Protein AF-A0A0F9KGE0-F1 (afdb_monomer_lite)

Radius of gyration: 37.55 Å; chains: 1; bounding box: 106×62×98 Å

Secondary structure (DSSP, 8-state):
--HHHHHHHHHHHHHHHHHHHHHHTT---TTGGGS-TTSEEEEEE--GGGTS-------HHHHHHHHHTT-EEEETTTTEEEETTEEEEHHHHHHHHHHHHHHHHHHHHHTTS-S-HHHHHHHHHHHHHHHHHHHHT-HHHHHHHHHTS-EEEEEE--HHHHHTSSTTSSS--S--TTT-TTHHHHHHHHHHT-EEEEEEETT-TT-SS-SEEEEEEEEE-SS--EEEEEEEEEEESPPTTHHHHHHHHHHHHH-SPPSEEEEEPS-S--SS--SEEEE--SSHHHHHHHHTT-STTSEEEEEEEEEHHHHHHHHHS--------S-------------EEESSHHHHHHHHHHHHHHHHHHHHHHHHHHHHHHTT---TTSHHHHHHHHHHHHTT-HHHHHEEEEEEEEE-HHHHHHHHHHHHHHSPTTSS-HHHHHHHHHHHHSTT---HHHHHHHHHH-GGG--HHHHHTS-HHHHHHHHHHS-TT-HHHHHHHHHHHHHHHHHHH-GGGGS-HHHHHHHHH---SS-HHHHHHHHHHHHHHHHIIIIIHHHHHH-SSPPHHHHHHHHHHHHHHHHHH-TTS-HHHHHHHHHHHHHHHHHHHH--TTSS--

pLDDT: mean 85.94, std 14.32, range [40.16, 98.69]

Foldseek 3Di:
DDVVLVVQLVVLCVVCVVLLVVLLVLEPPLPQVVDDPQQKDKAFDAFVVVVPDPPVDDDVLLQVVQVVVQWADPDLQVQWIDRVPDIDGSLVVLVVVLVVQLVVLVVCVVVVNDDDSVVSNVVSVVSSVVSNCCSVVPPSNVVSVVNVQGKMKMKGQRSSCLLCVARSAPWDDLCYRPDRVFVVLSSQCSNHRKMKIFIGGPVPPVPNYTQKIWTWWWWADLVRNIAIHTAPDMTHRDGHCNNVVVRVSSCVSSDDDDFAKIAIGTGCDGPHDHRIDGRDDPALVVLVCLLVCVDPHQKAKKKKKFFCVVVVCVVVPPPPPPPPPDDPDPDPDPPPGPIDIGRDPVVNVVVLVVVLVVCVVVCVVCVVVVVVVVVPDPPVVCCVVVVVVVVCVVVVVVSVRRIDMDIDMDGCSLVSSVVSLVVVLVDDPPSDDVVVLVVSLCCLLDPNNVDPVSLLSNLLHCVVPADPVSLVSDDPVSSLVSLLNDDPPPPVSVVSLVVLVVVLVVCLVPVVVLCDPVVVVVVVVDDPPDDPPVVVVVNLVSSLVSCCRSHLVSQLRSPVPGDPVSVVSQLCRLVVCCVPPPVPPDVVVSVVSNVVSVVVNCCSHPDDPVNDDD

Sequence (614 aa):
MNWYRIIKLASDYENYKHLVQQKSLKNPYPFSSWFDEDGRTYLPFTPASAQQEQSTQVDTSVERELAENGYQITDYRGGYCQSGNRTLRIGKVLQQLRKNKIQEAQRKFQAGELYNLERELESIRNYYNTLTNTFTNSPIRAQSQKQQQEFLVLISQNPHDVASMSTGRDWTSCMELGEGSHHEDIFCEIERGGLVAYLINKNDINVEQPLARIHIRRFDDREGKSFAVPEKSIYGNATKGFPETVKQWLDERQGDVKSGIYERQGGKYSDTFSDTMLVAPQKPENIIDWWRGKARDAEYSTWIVVDNLYEEYSREGGGIRFDYGGDQYDAPERIQDGTKIFKNKEKAEKYFQEKRMEDWKYGETNREELDSIMEYEQDPADDEIQGIWSKRHQSGQWDELRYYLQEKKHDNRPAMKREAVSMMLQAEKGTYPIEIINEVKNYILGPNGQNRGLNRMFFDKYPELLTDEDVSKLKDSDNIDFIKKLPDEDPRKASFIASWKKSIEEILANVDILNNTEMQQWLGQINISSDIAGLYDRYKMHLELAVHDYLLTPLQELFKPIPEIILQQLVNLPSKLIEKYFSSIPDSYKEKFTQKVNTNIVHTFYMTGSDTPT

Organism: NCBI:txid412755

Structure (mmCIF, N/CA/C/O backbone):
data_AF-A0A0F9KGE0-F1
#
_entry.id   AF-A0A0F9KGE0-F1
#
loop_
_atom_site.group_PDB
_atom_site.id
_atom_site.type_symbol
_atom_site.label_atom_id
_atom_site.label_alt_id
_atom_site.label_comp_id
_atom_site.label_asym_id
_atom_site.label_entity_id
_atom_site.label_seq_id
_atom_site.pdbx_PDB_ins_code
_atom_site.Cartn_x
_atom_site.Cartn_y
_atom_site.Cartn_z
_atom_site.occupancy
_atom_site.B_iso_or_equiv
_atom_site.auth_seq_id
_atom_site.auth_comp_id
_atom_site.auth_asym_id
_atom_site.auth_atom_id
_atom_site.pdbx_PDB_model_num
ATOM 1 N N . MET A 1 1 ? -28.665 10.578 -14.523 1.00 56.66 1 MET A N 1
ATOM 2 C CA . MET A 1 1 ? -27.781 10.445 -15.698 1.00 56.66 1 MET A CA 1
ATOM 3 C C . MET A 1 1 ? -27.364 11.845 -16.124 1.00 56.66 1 MET A C 1
ATOM 5 O O . MET A 1 1 ? -28.240 12.663 -16.377 1.00 56.66 1 MET A O 1
ATOM 9 N N . ASN A 1 2 ? -26.067 12.160 -16.080 1.00 77.75 2 ASN A N 1
ATOM 10 C CA . ASN A 1 2 ? -25.547 13.486 -16.425 1.00 77.75 2 ASN A CA 1
ATOM 11 C C . ASN A 1 2 ? -25.180 13.511 -17.920 1.00 77.75 2 ASN A C 1
ATOM 13 O O . ASN A 1 2 ? -24.146 12.973 -18.302 1.00 77.75 2 ASN A O 1
ATOM 17 N N . TRP A 1 3 ? -26.034 14.106 -18.760 1.00 75.12 3 TRP A N 1
ATOM 18 C CA . TRP A 1 3 ? -25.858 14.157 -20.221 1.00 75.12 3 TRP A CA 1
ATOM 19 C C . TRP A 1 3 ? -24.521 14.759 -20.663 1.00 75.12 3 TRP A C 1
ATOM 21 O O . TRP A 1 3 ? -23.955 14.312 -21.657 1.00 75.12 3 TRP A O 1
ATOM 31 N N . TYR A 1 4 ? -23.980 15.710 -19.897 1.00 80.06 4 TYR A N 1
ATOM 32 C CA . TYR A 1 4 ? -22.680 16.316 -20.181 1.00 80.06 4 TYR A CA 1
ATOM 33 C C . TYR A 1 4 ? -21.552 15.275 -20.208 1.00 80.06 4 TYR A C 1
ATOM 35 O O . TYR A 1 4 ? -20.701 15.321 -21.088 1.00 80.06 4 TYR A O 1
ATOM 43 N N . ARG A 1 5 ? -21.579 14.284 -19.304 1.00 76.31 5 ARG A N 1
ATOM 44 C CA . ARG A 1 5 ? -20.554 13.227 -19.242 1.00 76.31 5 ARG A CA 1
ATOM 45 C C . ARG A 1 5 ? -20.588 12.299 -20.452 1.00 76.31 5 ARG A C 1
ATOM 47 O O . ARG A 1 5 ? -19.536 11.922 -20.948 1.00 76.31 5 ARG A O 1
ATOM 54 N N . ILE A 1 6 ? -21.783 11.972 -20.943 1.00 75.38 6 ILE A N 1
ATOM 55 C CA . ILE A 1 6 ? -21.959 11.114 -22.124 1.00 75.38 6 ILE A CA 1
ATOM 56 C C . ILE A 1 6 ? -21.467 11.841 -23.377 1.00 75.38 6 ILE A C 1
ATOM 58 O O . ILE A 1 6 ? -20.732 11.267 -24.174 1.00 75.38 6 ILE A O 1
ATOM 62 N N . ILE A 1 7 ? -21.834 13.118 -23.524 1.00 78.44 7 ILE A N 1
ATOM 63 C CA . ILE A 1 7 ? -21.385 13.948 -24.648 1.00 78.44 7 ILE A CA 1
ATOM 64 C C . ILE A 1 7 ? -19.864 14.122 -24.604 1.00 78.44 7 ILE A C 1
ATOM 66 O O . ILE A 1 7 ? -19.219 13.973 -25.637 1.00 78.44 7 ILE A O 1
ATOM 70 N N . LYS A 1 8 ? -19.290 14.370 -23.419 1.00 78.31 8 LYS A N 1
ATOM 71 C CA . LYS A 1 8 ? -17.838 14.466 -23.228 1.00 78.31 8 LYS A CA 1
ATOM 72 C C . LYS A 1 8 ? -17.136 13.160 -23.610 1.00 78.31 8 LYS A C 1
ATOM 74 O O . LYS A 1 8 ? -16.231 13.190 -24.431 1.00 78.31 8 LYS A O 1
ATOM 79 N N . LEU A 1 9 ? -17.607 12.013 -23.110 1.00 77.88 9 LEU A N 1
ATOM 80 C CA . LEU A 1 9 ? -17.054 10.700 -23.463 1.00 77.88 9 LEU A CA 1
ATOM 81 C C . LEU A 1 9 ? -17.064 10.460 -24.979 1.00 77.88 9 LEU A C 1
ATOM 83 O O . LEU A 1 9 ? -16.047 10.049 -25.531 1.00 77.88 9 LEU A O 1
ATOM 87 N N . ALA A 1 10 ? -18.187 10.735 -25.646 1.00 80.12 10 ALA A N 1
ATOM 88 C CA . ALA A 1 10 ? -18.305 10.560 -27.090 1.00 80.12 10 ALA A CA 1
ATOM 89 C C . ALA A 1 10 ? -17.394 11.525 -27.869 1.00 80.12 10 ALA A C 1
ATOM 91 O O . ALA A 1 10 ? -16.702 11.102 -28.789 1.00 80.12 10 ALA A O 1
ATOM 92 N N . SER A 1 11 ? -17.371 12.804 -27.487 1.00 87.56 11 SER A N 1
ATOM 93 C CA . SER A 1 11 ? -16.560 13.837 -28.141 1.00 87.56 11 SER A CA 1
ATOM 94 C C . SER A 1 11 ? -15.066 13.559 -27.996 1.00 87.56 11 SER A C 1
ATOM 96 O O . SER A 1 11 ? -14.340 13.525 -28.988 1.00 87.56 11 SER A O 1
ATOM 98 N N . ASP A 1 12 ? -14.607 13.327 -26.767 1.00 87.88 12 ASP A N 1
ATOM 99 C CA . ASP A 1 12 ? -13.188 13.130 -26.490 1.00 87.88 12 ASP A CA 1
ATOM 100 C C . ASP A 1 12 ? -12.707 11.828 -27.122 1.00 87.88 12 ASP A C 1
ATOM 102 O O . ASP A 1 12 ? -11.676 11.815 -27.789 1.00 87.88 12 ASP A O 1
ATOM 106 N N . TYR A 1 13 ? -13.471 10.737 -27.005 1.00 90.69 13 TYR A N 1
ATOM 107 C CA . TYR A 1 13 ? -13.069 9.483 -27.631 1.00 90.69 13 TYR A CA 1
ATOM 108 C C . TYR A 1 13 ? -12.993 9.589 -29.159 1.00 90.69 13 TYR A C 1
ATOM 110 O O . TYR A 1 13 ? -12.005 9.137 -29.736 1.00 90.69 13 TYR A O 1
ATOM 118 N N . GLU A 1 14 ? -13.976 10.200 -29.829 1.00 92.12 14 GLU A N 1
ATOM 119 C CA . GLU A 1 14 ? -13.945 10.330 -31.293 1.00 92.12 14 GLU A CA 1
ATOM 120 C C . GLU A 1 14 ? -12.731 11.142 -31.778 1.00 92.12 14 GLU A C 1
ATOM 122 O O . GLU A 1 14 ? -12.129 10.775 -32.789 1.00 92.12 14 GLU A O 1
ATOM 127 N N . ASN A 1 15 ? -12.274 12.141 -31.012 1.00 94.62 15 ASN A N 1
ATOM 128 C CA . ASN A 1 15 ? -11.044 12.883 -31.317 1.00 94.62 15 ASN A CA 1
ATOM 129 C C . ASN A 1 15 ? -9.775 12.008 -31.257 1.00 94.62 15 ASN A C 1
ATOM 131 O O . ASN A 1 15 ? -8.819 12.257 -31.991 1.00 94.62 15 ASN A O 1
ATOM 135 N N . TYR A 1 16 ? -9.758 10.965 -30.418 1.00 95.19 16 TYR A N 1
ATOM 136 C CA . TYR A 1 16 ? -8.593 10.087 -30.222 1.00 95.19 16 TYR A CA 1
ATOM 137 C C . TYR A 1 16 ? -8.739 8.689 -30.833 1.00 95.19 16 TYR A C 1
ATOM 139 O O . TYR A 1 16 ? -7.790 7.903 -30.806 1.00 95.19 16 TYR A O 1
ATOM 147 N N . LYS A 1 17 ? -9.889 8.354 -31.417 1.00 95.75 17 LYS A N 1
ATOM 148 C CA . LYS A 1 17 ? -10.220 7.010 -31.913 1.00 95.75 17 LYS A CA 1
ATOM 149 C C . LYS A 1 17 ? -9.201 6.450 -32.901 1.00 95.75 17 LYS A C 1
ATOM 151 O O . LYS A 1 17 ? -8.791 5.298 -32.770 1.00 95.75 17 LYS A O 1
ATOM 156 N N . HIS A 1 18 ? -8.746 7.270 -33.851 1.00 96.19 18 HIS A N 1
ATOM 157 C CA . HIS A 1 18 ? -7.710 6.863 -34.803 1.00 96.19 18 HIS A CA 1
ATOM 158 C C . HIS A 1 18 ? -6.393 6.522 -34.092 1.00 96.19 18 HIS A C 1
ATOM 160 O O . HIS A 1 18 ? -5.756 5.522 -34.415 1.00 96.19 18 HIS A O 1
ATOM 166 N N . LEU A 1 19 ? -6.002 7.309 -33.084 1.00 95.75 19 LEU A N 1
ATOM 167 C CA . LEU A 1 19 ? -4.792 7.054 -32.306 1.00 95.75 19 LEU A CA 1
ATOM 168 C C . LEU A 1 19 ? -4.931 5.786 -31.453 1.00 95.75 19 LEU A C 1
ATOM 170 O O . LEU A 1 19 ? -4.012 4.972 -31.426 1.00 95.75 19 LEU A O 1
ATOM 174 N N . VAL A 1 20 ? -6.089 5.568 -30.820 1.00 96.75 20 VAL A N 1
ATOM 175 C CA . VAL A 1 20 ? -6.400 4.327 -30.087 1.00 96.75 20 VAL A CA 1
ATOM 176 C C . VAL A 1 20 ? -6.263 3.110 -31.004 1.00 96.75 20 VAL A C 1
ATOM 178 O O . VAL A 1 20 ? -5.596 2.146 -30.635 1.00 96.75 20 VAL A O 1
ATOM 181 N N . GLN A 1 21 ? -6.823 3.172 -32.216 1.00 97.06 21 GLN A N 1
ATOM 182 C CA . GLN A 1 21 ? -6.710 2.103 -33.211 1.00 97.06 21 GLN A CA 1
ATOM 183 C C . GLN A 1 21 ? -5.265 1.910 -33.695 1.00 97.06 21 GLN A C 1
ATOM 185 O O . GLN A 1 21 ? -4.779 0.787 -33.786 1.00 97.06 21 GLN A O 1
ATOM 190 N N . GLN A 1 22 ? -4.539 2.993 -33.977 1.00 96.69 22 GLN A N 1
ATOM 191 C CA . GLN A 1 22 ? -3.139 2.918 -34.399 1.00 96.69 22 GLN A CA 1
ATOM 192 C C . GLN A 1 22 ? -2.259 2.264 -33.324 1.00 96.69 22 GLN A C 1
ATOM 194 O O . GLN A 1 22 ? -1.365 1.475 -33.635 1.00 96.69 22 GLN A O 1
ATOM 199 N N . LYS A 1 23 ? -2.498 2.600 -32.055 1.00 97.06 23 LYS A N 1
ATOM 200 C CA . LYS A 1 23 ? -1.754 2.073 -30.909 1.00 97.06 23 LYS A CA 1
ATOM 201 C C . LYS A 1 23 ? -2.118 0.622 -30.625 1.00 97.06 23 LYS A C 1
ATOM 203 O O . LYS A 1 23 ? -1.222 -0.174 -30.365 1.00 97.06 23 LYS A O 1
ATOM 208 N N . SER A 1 24 ? -3.390 0.250 -30.752 1.00 96.75 24 SER A N 1
ATOM 209 C CA . SER A 1 24 ? -3.831 -1.128 -30.530 1.00 96.75 24 SER A CA 1
ATOM 210 C C . SER A 1 24 ? -3.248 -2.113 -31.545 1.00 96.75 24 SER A C 1
ATOM 212 O O . SER A 1 24 ? -2.906 -3.229 -31.173 1.00 96.75 24 SER A O 1
ATOM 214 N N . LEU A 1 25 ? -3.019 -1.692 -32.794 1.00 96.62 25 LEU A N 1
ATOM 215 C CA . LEU A 1 25 ? -2.356 -2.522 -33.813 1.00 96.62 25 LEU A CA 1
ATOM 216 C C . LEU A 1 25 ? -0.914 -2.918 -33.450 1.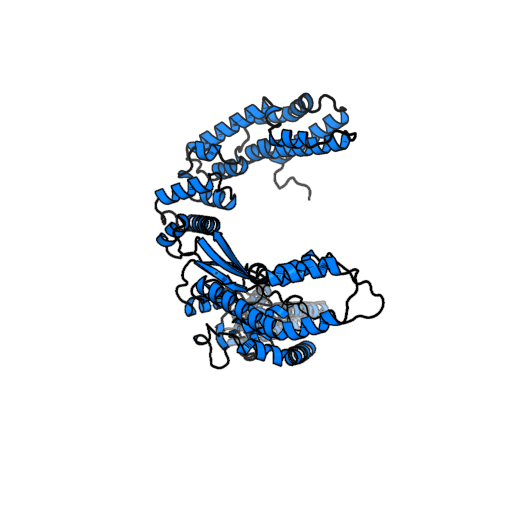00 96.62 25 LEU A C 1
ATOM 218 O O . LEU A 1 25 ? -0.382 -3.873 -34.009 1.00 96.62 25 LEU A O 1
ATOM 222 N N . LYS A 1 26 ? -0.273 -2.189 -32.530 1.00 95.69 26 LYS A N 1
ATOM 223 C CA . LYS A 1 26 ? 1.077 -2.489 -32.031 1.00 95.69 26 LYS A CA 1
ATOM 224 C C . LYS A 1 26 ? 1.072 -3.352 -30.769 1.00 95.69 26 LYS A C 1
ATOM 226 O O . LYS A 1 26 ? 2.135 -3.796 -30.336 1.00 95.69 26 LYS A O 1
ATOM 231 N N . ASN A 1 27 ? -0.099 -3.576 -30.177 1.00 94.94 27 ASN A N 1
ATOM 232 C CA . ASN A 1 27 ? -0.233 -4.333 -28.946 1.00 94.94 27 ASN A CA 1
ATOM 233 C C . ASN A 1 27 ? 0.059 -5.821 -29.202 1.00 94.94 27 ASN A C 1
ATOM 235 O O . ASN A 1 27 ? -0.548 -6.422 -30.086 1.00 94.94 27 ASN A O 1
ATOM 239 N N . PRO A 1 28 ? 0.978 -6.445 -28.444 1.00 91.88 28 PRO A N 1
ATOM 240 C CA . PRO A 1 28 ? 1.304 -7.859 -28.622 1.00 91.88 28 PRO A CA 1
ATOM 241 C C . PRO A 1 28 ? 0.261 -8.815 -28.014 1.00 91.88 28 PRO A C 1
ATOM 243 O O . PRO A 1 28 ? 0.410 -10.024 -28.161 1.00 91.88 28 PRO A O 1
ATOM 246 N N . TYR A 1 29 ? -0.756 -8.298 -27.312 1.00 94.12 29 TYR A N 1
ATOM 247 C CA . TYR A 1 29 ? -1.866 -9.039 -26.701 1.00 94.12 29 TYR A CA 1
ATOM 248 C C . TYR A 1 29 ? -1.454 -10.346 -25.991 1.00 94.12 29 TYR A C 1
ATOM 250 O O . TYR A 1 29 ? -2.013 -11.414 -26.276 1.00 94.12 29 TYR A O 1
ATOM 258 N N . PRO A 1 30 ? -0.508 -10.290 -25.027 1.00 96.25 30 PRO A N 1
ATOM 259 C CA . PRO A 1 30 ? 0.018 -11.488 -24.367 1.00 96.25 30 PRO A CA 1
ATOM 260 C C . PRO A 1 30 ? -1.044 -12.217 -23.531 1.00 96.25 30 PRO A C 1
ATOM 262 O O . PRO A 1 30 ? -0.883 -13.390 -23.206 1.00 96.25 30 PRO A O 1
ATOM 265 N N . PHE A 1 31 ? -2.138 -11.526 -23.204 1.00 97.44 31 PHE A N 1
ATOM 266 C CA . PHE A 1 31 ? -3.247 -12.025 -22.400 1.00 97.44 31 PHE A CA 1
ATOM 267 C C . PHE A 1 31 ? -4.486 -12.368 -23.231 1.00 97.44 31 PHE A C 1
ATOM 269 O O . PHE A 1 31 ? -5.528 -12.665 -22.661 1.00 97.44 31 PHE A O 1
ATOM 276 N N . SER A 1 32 ? -4.395 -12.362 -24.567 1.00 97.12 32 SER A N 1
ATOM 277 C CA . SER A 1 32 ? -5.555 -12.560 -25.452 1.00 97.12 32 SER A CA 1
ATOM 278 C C . SER A 1 32 ? -6.362 -13.820 -25.157 1.00 97.12 32 SER A C 1
ATOM 280 O O . SER A 1 32 ? -7.584 -13.778 -25.194 1.00 97.12 32 SER A O 1
ATOM 282 N N . SER A 1 33 ? -5.691 -14.907 -24.776 1.00 97.56 33 SER A N 1
ATOM 283 C CA . SER A 1 33 ? -6.339 -16.170 -24.393 1.00 97.56 33 SER A CA 1
ATOM 284 C C . SER A 1 33 ? -7.219 -16.106 -23.132 1.00 97.56 33 SER A C 1
ATOM 286 O O . SER A 1 33 ? -7.907 -17.079 -22.829 1.00 97.56 33 SER A O 1
ATOM 288 N N . TRP A 1 34 ? -7.188 -15.008 -22.368 1.00 97.94 34 TRP A N 1
ATOM 289 C CA . TRP A 1 34 ? -7.990 -14.831 -21.150 1.00 97.94 34 TRP A CA 1
ATOM 290 C C . TRP A 1 34 ? -9.368 -14.217 -21.411 1.00 97.94 34 TRP A C 1
ATOM 292 O O . TRP A 1 34 ? -10.193 -14.192 -20.495 1.00 97.94 34 TRP A O 1
ATOM 302 N N . PHE A 1 35 ? -9.599 -13.707 -22.620 1.00 97.94 35 PHE A N 1
ATOM 303 C CA . PHE A 1 35 ? -10.757 -12.889 -22.961 1.00 97.94 35 PHE A CA 1
ATOM 304 C C . PHE A 1 35 ? -11.548 -13.485 -24.124 1.00 97.94 35 PHE A C 1
ATOM 306 O O . PHE A 1 35 ? -11.031 -14.294 -24.896 1.00 97.94 35 PHE A O 1
ATOM 313 N N . ASP A 1 36 ? -12.795 -13.040 -24.249 1.00 97.50 36 ASP A N 1
ATOM 314 C CA . ASP A 1 36 ? -13.642 -13.334 -25.398 1.00 97.50 36 ASP A CA 1
ATOM 315 C C . ASP A 1 36 ? -13.176 -12.540 -26.640 1.00 97.50 36 ASP A C 1
ATOM 317 O O . ASP A 1 36 ? -12.220 -11.758 -26.589 1.00 97.50 36 ASP A O 1
ATOM 321 N N . GLU A 1 37 ? -13.843 -12.735 -27.784 1.00 96.88 37 GLU A N 1
ATOM 322 C CA . GLU A 1 37 ? -13.463 -12.119 -29.070 1.00 96.88 37 GLU A CA 1
ATOM 323 C C . GLU A 1 37 ? -13.418 -10.580 -29.031 1.00 96.88 37 GLU A C 1
ATOM 325 O O . GLU A 1 37 ? -12.649 -9.961 -29.767 1.00 96.88 37 GLU A O 1
ATOM 330 N N . ASP A 1 38 ? -14.205 -9.952 -28.156 1.00 96.81 38 ASP A N 1
ATOM 331 C CA . ASP A 1 38 ? -14.234 -8.500 -27.957 1.00 96.81 38 ASP A CA 1
ATOM 332 C C . ASP A 1 38 ? -13.175 -7.993 -26.958 1.00 96.81 38 ASP A C 1
ATOM 334 O O . ASP A 1 38 ? -13.092 -6.790 -26.689 1.00 96.81 38 ASP A O 1
ATOM 338 N N . GLY A 1 39 ? -12.349 -8.889 -26.411 1.00 97.75 39 GLY A N 1
ATOM 339 C CA . GLY A 1 39 ? -11.331 -8.570 -25.418 1.00 97.75 39 GLY A CA 1
ATOM 340 C C . GLY A 1 39 ? -11.884 -8.327 -24.013 1.00 97.75 39 GLY A C 1
ATOM 341 O O . GLY A 1 39 ? -11.193 -7.697 -23.208 1.00 97.75 39 GLY A O 1
ATOM 342 N N . ARG A 1 40 ? -13.099 -8.798 -23.708 1.00 98.50 40 ARG A N 1
ATOM 343 C CA . ARG A 1 40 ? -13.741 -8.670 -22.394 1.00 98.50 40 ARG A CA 1
ATOM 344 C C . ARG A 1 40 ? -13.949 -10.027 -21.726 1.00 98.50 40 ARG A C 1
ATOM 346 O O . ARG A 1 40 ? -13.927 -11.077 -22.357 1.00 98.50 40 ARG A O 1
ATOM 353 N N . THR A 1 41 ? -14.120 -10.001 -20.409 1.00 98.38 41 THR A N 1
ATOM 354 C CA . THR A 1 41 ? -14.604 -11.138 -19.620 1.00 98.38 41 THR A CA 1
ATOM 355 C C . THR A 1 41 ? -15.381 -10.627 -18.411 1.00 98.38 41 THR A C 1
ATOM 357 O O . THR A 1 41 ? -15.004 -9.629 -17.792 1.00 98.38 41 THR A O 1
ATOM 360 N N . TYR A 1 42 ? -16.478 -11.300 -18.073 1.00 98.06 42 TYR A N 1
ATOM 361 C CA . TYR A 1 42 ? -17.404 -10.866 -17.032 1.00 98.06 42 TYR A CA 1
ATOM 362 C C . TYR A 1 42 ? -17.446 -11.889 -15.901 1.00 98.06 42 TYR A C 1
ATOM 364 O O . TYR A 1 42 ? -17.745 -13.064 -16.115 1.00 98.06 42 TYR A O 1
ATOM 372 N N . LEU A 1 43 ? -17.190 -11.429 -14.681 1.00 97.25 43 LEU A N 1
ATOM 373 C CA . LEU A 1 43 ? -17.204 -12.249 -13.478 1.00 97.25 43 LEU A CA 1
ATOM 374 C C . LEU A 1 43 ? -18.438 -11.900 -12.642 1.00 97.25 43 LEU A C 1
ATOM 376 O O . LEU A 1 43 ? -18.667 -10.715 -12.371 1.00 97.25 43 LEU A O 1
ATOM 380 N N . PRO A 1 44 ? -19.233 -12.888 -12.198 1.00 95.50 44 PRO A N 1
ATOM 381 C CA . PRO A 1 44 ? -20.296 -12.629 -11.241 1.00 95.50 44 PRO A CA 1
ATOM 382 C C . PRO A 1 44 ? -19.685 -12.114 -9.935 1.00 95.50 44 PRO A C 1
ATOM 384 O O . PRO A 1 44 ? -18.762 -12.723 -9.397 1.00 95.50 44 PRO A O 1
ATOM 387 N N . PHE A 1 45 ? -20.201 -11.002 -9.409 1.00 93.62 45 PHE A N 1
ATOM 388 C CA . PHE A 1 45 ? -19.677 -10.400 -8.187 1.00 93.62 45 PHE A CA 1
ATOM 389 C C . PHE A 1 45 ? -20.776 -10.205 -7.150 1.00 93.62 45 PHE A C 1
ATOM 391 O O . PHE A 1 45 ? -21.779 -9.530 -7.378 1.00 93.62 45 PHE A O 1
ATOM 398 N N . THR A 1 46 ? -20.558 -10.788 -5.973 1.00 89.12 46 THR A N 1
ATOM 399 C CA . THR A 1 46 ? -21.410 -10.588 -4.801 1.00 89.12 46 THR A CA 1
ATOM 400 C C . THR A 1 46 ? -20.587 -9.883 -3.723 1.00 89.12 46 THR A C 1
ATOM 402 O O . THR A 1 46 ? -19.617 -10.463 -3.239 1.00 89.12 46 THR A O 1
ATOM 405 N N . PRO A 1 47 ? -20.946 -8.648 -3.329 1.00 85.12 47 PRO A N 1
ATOM 406 C CA . PRO A 1 47 ? -20.279 -7.915 -2.258 1.00 85.12 47 PRO A CA 1
ATOM 407 C C . PRO A 1 47 ? -20.075 -8.749 -0.992 1.00 85.12 47 PRO A C 1
ATOM 409 O O . PRO A 1 47 ? -21.019 -9.369 -0.506 1.00 85.12 47 PRO A O 1
ATOM 412 N N . ALA A 1 48 ? -18.895 -8.677 -0.369 1.00 75.88 48 ALA A N 1
ATOM 413 C CA . ALA A 1 48 ? -18.629 -9.398 0.884 1.00 75.88 48 ALA A CA 1
ATOM 414 C C . ALA A 1 48 ? -19.586 -8.988 2.031 1.00 75.88 48 ALA A C 1
ATOM 416 O O . ALA A 1 48 ? -19.859 -9.769 2.940 1.00 75.88 48 ALA A O 1
ATOM 417 N N . SER A 1 49 ? -20.159 -7.778 1.976 1.00 65.75 49 SER A N 1
ATOM 418 C CA . SER A 1 49 ? -21.194 -7.306 2.913 1.00 65.75 49 SER A CA 1
ATOM 419 C C . SER A 1 49 ? -22.558 -7.987 2.741 1.00 65.75 49 SER A C 1
ATOM 421 O O . SER A 1 49 ? -23.412 -7.870 3.618 1.00 65.75 49 SER A O 1
ATOM 423 N N . ALA A 1 50 ? -22.781 -8.694 1.631 1.00 60.19 50 ALA A N 1
ATOM 424 C CA . ALA A 1 50 ? -23.931 -9.576 1.463 1.00 60.19 50 ALA A CA 1
ATOM 425 C C . ALA A 1 50 ? -23.712 -10.950 2.127 1.00 60.19 50 ALA A C 1
ATOM 427 O O . ALA A 1 50 ? -24.687 -11.653 2.375 1.00 60.19 50 ALA A O 1
ATOM 428 N N . GLN A 1 51 ? -22.459 -11.317 2.433 1.00 56.81 51 GLN A N 1
ATOM 429 C CA . GLN A 1 51 ? -22.088 -12.617 3.006 1.00 56.81 51 GLN A CA 1
ATOM 430 C C . GLN A 1 51 ? -21.733 -12.569 4.499 1.00 56.81 51 GLN A C 1
ATOM 432 O O . GLN A 1 51 ? -21.787 -13.605 5.156 1.00 56.81 51 GLN A O 1
ATOM 437 N N . GLN A 1 52 ? -21.400 -11.401 5.063 1.00 55.44 52 GLN A N 1
ATOM 438 C CA . GLN A 1 52 ? -21.296 -11.277 6.520 1.00 55.44 52 GLN A CA 1
ATOM 439 C C . GLN A 1 52 ? -22.686 -11.431 7.139 1.00 55.44 52 GLN A C 1
ATOM 441 O O . GLN A 1 52 ? -23.630 -10.764 6.711 1.00 55.44 52 GLN A O 1
ATOM 446 N N . GLU A 1 53 ? -22.763 -12.358 8.099 1.00 52.22 53 GLU A N 1
ATOM 447 C CA . GLU A 1 53 ? -23.949 -12.834 8.806 1.00 52.22 53 GLU A CA 1
ATOM 448 C C . GLU A 1 53 ? -25.027 -11.764 8.926 1.00 52.22 53 GLU A C 1
ATOM 450 O O . GLU A 1 53 ? -24.760 -10.621 9.299 1.00 52.22 53 GLU A O 1
ATOM 455 N N . GLN A 1 54 ? -26.250 -12.176 8.596 1.00 52.03 54 GLN A N 1
ATOM 456 C CA . GLN A 1 54 ? -27.501 -11.469 8.819 1.00 52.03 54 GLN A CA 1
ATOM 457 C C . GLN A 1 54 ? -27.645 -11.101 10.304 1.00 52.03 54 GLN A C 1
ATOM 459 O O . GLN A 1 54 ? -28.475 -11.663 11.014 1.00 52.03 54 GLN A O 1
ATOM 464 N N . SER A 1 55 ? -26.848 -10.160 10.809 1.00 52.97 55 SER A N 1
ATOM 465 C CA . SER A 1 55 ? -27.148 -9.539 12.079 1.00 52.97 55 SER A CA 1
ATOM 466 C C . SER A 1 55 ? -28.501 -8.880 11.862 1.00 52.97 55 SER A C 1
ATOM 468 O O . SER A 1 55 ? -28.714 -8.102 10.924 1.00 52.97 55 SER A O 1
ATOM 470 N N . THR A 1 56 ? -29.464 -9.291 12.675 1.00 63.91 56 THR A N 1
ATOM 471 C CA . THR A 1 56 ? -30.841 -8.806 12.702 1.00 63.91 56 THR A CA 1
ATOM 472 C C . THR A 1 56 ? -30.884 -7.367 13.213 1.00 63.91 56 THR A C 1
ATOM 474 O O . THR A 1 56 ? -31.730 -7.018 14.028 1.00 63.91 56 THR A O 1
ATOM 477 N N . GLN A 1 57 ? -29.934 -6.523 12.801 1.00 75.94 57 GLN A N 1
ATOM 478 C CA . GLN A 1 57 ? -29.974 -5.107 13.086 1.00 75.94 57 GLN A CA 1
ATOM 479 C C . GLN A 1 57 ? -31.182 -4.538 12.359 1.00 75.94 57 GLN A C 1
ATOM 481 O O . GLN A 1 57 ? -31.226 -4.415 11.135 1.00 75.94 57 GLN A O 1
ATOM 486 N N . VAL A 1 58 ? -32.187 -4.254 13.168 1.00 89.56 58 VAL A N 1
ATOM 487 C CA . VAL A 1 58 ? -33.416 -3.566 12.827 1.00 89.56 58 VAL A CA 1
ATOM 488 C C . VAL A 1 58 ? -33.426 -2.270 13.621 1.00 89.56 58 VAL A C 1
ATOM 490 O O . VAL A 1 58 ? -32.882 -2.209 14.727 1.00 89.56 58 VAL A O 1
ATOM 493 N N . ASP A 1 59 ? -34.009 -1.208 13.069 1.00 92.81 59 ASP A N 1
ATOM 494 C CA . ASP A 1 59 ? -34.151 0.023 13.843 1.00 92.81 59 ASP A CA 1
ATOM 495 C C . ASP A 1 59 ? -35.055 -0.257 15.046 1.00 92.81 59 ASP A C 1
ATOM 497 O O . ASP A 1 59 ? -36.235 -0.580 14.892 1.00 92.81 59 ASP A O 1
ATOM 501 N N . THR A 1 60 ? -34.503 -0.119 16.253 1.00 94.12 60 THR A N 1
ATOM 502 C CA . THR A 1 60 ? -35.161 -0.531 17.501 1.00 94.12 60 THR A CA 1
ATOM 503 C C . THR A 1 60 ? -36.506 0.166 17.713 1.00 94.12 60 THR A C 1
ATOM 505 O O . THR A 1 60 ? -37.403 -0.398 18.330 1.00 94.12 60 THR A O 1
ATOM 508 N N . SER A 1 61 ? -36.676 1.388 17.197 1.00 95.44 61 SER A N 1
ATOM 509 C CA . SER A 1 61 ? -37.945 2.123 17.257 1.00 95.44 61 SER A CA 1
ATOM 510 C C . SER A 1 61 ? -39.025 1.500 16.369 1.00 95.44 61 SER A C 1
ATOM 512 O O . SER A 1 61 ? -40.176 1.398 16.785 1.00 95.44 61 SER A O 1
ATOM 514 N N . VAL A 1 62 ? -38.658 1.041 15.170 1.00 96.44 62 VAL A N 1
ATOM 515 C CA . VAL A 1 62 ? -39.576 0.376 14.237 1.00 96.44 62 VAL A CA 1
ATOM 516 C C . VAL A 1 62 ? -39.901 -1.032 14.729 1.00 96.44 62 VAL A C 1
ATOM 518 O O . VAL A 1 62 ? -41.060 -1.437 14.690 1.00 96.44 62 VAL A O 1
ATOM 521 N N . GLU A 1 63 ? -38.902 -1.761 15.232 1.00 96.75 63 GLU A N 1
ATOM 522 C CA . GLU A 1 63 ? -39.089 -3.085 15.832 1.00 96.75 63 GLU A CA 1
ATOM 523 C C . GLU A 1 63 ? -40.028 -3.039 17.031 1.00 96.75 63 GLU A C 1
ATOM 525 O O . GLU A 1 63 ? -41.002 -3.789 17.067 1.00 96.75 63 GLU A O 1
ATOM 530 N N . ARG A 1 64 ? -39.778 -2.124 17.971 1.00 97.00 64 ARG A N 1
ATOM 531 C CA . ARG A 1 64 ? -40.606 -1.964 19.166 1.00 97.00 64 ARG A CA 1
ATOM 532 C C . ARG A 1 64 ? -42.056 -1.652 18.813 1.00 97.00 64 ARG A C 1
ATOM 534 O O . ARG A 1 64 ? -42.946 -2.346 19.290 1.00 97.00 64 ARG A O 1
ATOM 541 N N . GLU A 1 65 ? -42.291 -0.672 17.936 1.00 97.81 65 GLU A N 1
ATOM 542 C CA . GLU A 1 65 ? -43.650 -0.297 17.526 1.00 97.81 65 GLU A CA 1
ATOM 543 C C . GLU A 1 65 ? -44.398 -1.470 16.874 1.00 97.81 65 GLU A C 1
ATOM 545 O O . GLU A 1 65 ? -45.581 -1.697 17.138 1.00 97.81 65 GLU A O 1
ATOM 550 N N . LEU A 1 66 ? -43.722 -2.231 16.009 1.00 97.50 66 LEU A N 1
ATOM 551 C CA . LEU A 1 66 ? -44.319 -3.394 15.357 1.00 97.50 66 LEU A CA 1
ATOM 552 C C . LEU A 1 66 ? -44.615 -4.511 16.368 1.00 97.50 66 LEU A C 1
ATOM 554 O O . LEU A 1 66 ? -45.722 -5.055 16.351 1.00 97.50 66 LEU A O 1
ATOM 558 N N . ALA A 1 67 ? -43.680 -4.800 17.274 1.00 97.12 67 ALA A N 1
ATOM 559 C CA . ALA A 1 67 ? -43.823 -5.834 18.295 1.00 97.12 67 ALA A CA 1
ATOM 560 C C . ALA A 1 67 ? -44.971 -5.535 19.272 1.00 97.12 67 ALA A C 1
ATOM 562 O O . ALA A 1 67 ? -45.796 -6.412 19.531 1.00 97.12 67 ALA A O 1
ATOM 563 N N . GLU A 1 68 ? -45.092 -4.289 19.743 1.00 97.44 68 GLU A N 1
ATOM 564 C CA . GLU A 1 68 ? -46.182 -3.841 20.628 1.00 97.44 68 GLU A CA 1
ATOM 565 C C . GLU A 1 68 ? -47.573 -4.013 19.998 1.00 97.44 68 GLU A C 1
ATOM 567 O O . GLU A 1 68 ? -48.568 -4.182 20.701 1.00 97.44 68 GLU A O 1
ATOM 572 N N . ASN A 1 69 ? -47.646 -4.025 18.665 1.00 97.81 69 ASN A N 1
ATOM 573 C CA . ASN A 1 69 ? -48.883 -4.223 17.915 1.00 97.81 69 ASN A CA 1
ATOM 574 C C . ASN A 1 69 ? -49.034 -5.650 17.346 1.00 97.81 69 ASN A C 1
ATOM 576 O O . ASN A 1 69 ? -49.880 -5.876 16.478 1.00 97.81 69 ASN A O 1
ATOM 580 N N . GLY A 1 70 ? -48.241 -6.617 17.824 1.00 97.25 70 GLY A N 1
ATOM 581 C CA . GLY A 1 70 ? -48.358 -8.033 17.454 1.00 97.25 70 GLY A CA 1
ATOM 582 C C . GLY A 1 70 ? -47.796 -8.384 16.072 1.00 97.25 70 GLY A C 1
ATOM 583 O O . GLY A 1 70 ? -48.239 -9.363 15.462 1.00 97.25 70 GLY A O 1
ATOM 584 N N . TYR A 1 71 ? -46.852 -7.590 15.561 1.00 97.75 71 TYR A N 1
ATOM 585 C CA . TYR A 1 71 ? -46.124 -7.868 14.324 1.00 97.75 71 TYR A CA 1
ATOM 586 C C . TYR A 1 71 ? -44.676 -8.267 14.623 1.00 97.75 71 TYR A C 1
ATOM 588 O O . TYR A 1 71 ? -43.979 -7.583 15.366 1.00 97.75 71 TYR A O 1
ATOM 596 N N . GLN A 1 72 ? -44.191 -9.330 13.984 1.00 96.94 72 GLN A N 1
ATOM 597 C CA . GLN A 1 72 ? -42.791 -9.757 14.055 1.00 96.94 72 GLN A CA 1
ATOM 598 C C . GLN A 1 72 ? -42.073 -9.391 12.756 1.00 96.94 72 GLN A C 1
ATOM 600 O O . GLN A 1 72 ? -42.533 -9.750 11.673 1.00 96.94 72 GLN A O 1
ATOM 605 N N . ILE A 1 73 ? -40.951 -8.674 12.827 1.00 95.25 73 ILE A N 1
ATOM 606 C CA . ILE A 1 73 ? -40.144 -8.393 11.634 1.00 95.25 73 ILE A CA 1
ATOM 607 C C . ILE A 1 73 ? -39.499 -9.699 11.160 1.00 95.25 73 ILE A C 1
ATOM 609 O O . ILE A 1 73 ? -38.785 -10.347 11.918 1.00 95.25 73 ILE A O 1
ATOM 613 N N . THR A 1 74 ? -39.743 -10.075 9.905 1.00 92.50 74 THR A N 1
ATOM 614 C CA . THR A 1 74 ? -39.146 -11.268 9.285 1.00 92.50 74 THR A CA 1
ATOM 615 C C . THR A 1 74 ? -38.059 -10.923 8.282 1.00 92.50 74 THR A C 1
ATOM 617 O O . THR A 1 74 ? -37.097 -11.668 8.147 1.00 92.50 74 THR A O 1
ATOM 620 N N . ASP A 1 75 ? -38.189 -9.784 7.601 1.00 89.56 75 ASP A N 1
ATOM 621 C CA . ASP A 1 75 ? -37.176 -9.265 6.690 1.00 89.56 75 ASP A CA 1
ATOM 622 C C . ASP A 1 75 ? -37.227 -7.734 6.694 1.00 89.56 75 ASP A C 1
ATOM 624 O O . ASP A 1 75 ? -37.958 -7.100 5.930 1.00 89.56 75 ASP A O 1
ATOM 628 N N . TYR A 1 76 ? -36.445 -7.119 7.579 1.00 91.31 76 TYR A N 1
ATOM 629 C CA . TYR A 1 76 ? -36.393 -5.662 7.696 1.00 91.31 76 TYR A CA 1
ATOM 630 C C . TYR A 1 76 ? -35.884 -4.989 6.417 1.00 91.31 76 TYR A C 1
ATOM 632 O O . TYR A 1 76 ? -36.397 -3.945 6.009 1.00 91.31 76 TYR A O 1
ATOM 640 N N . ARG A 1 77 ? -34.913 -5.628 5.753 1.00 84.00 77 ARG A N 1
ATOM 641 C CA . ARG A 1 77 ? -34.285 -5.161 4.514 1.00 84.00 77 ARG A CA 1
ATOM 642 C C . ARG A 1 77 ? -35.296 -5.145 3.366 1.00 84.00 77 ARG A C 1
ATOM 644 O O . ARG A 1 77 ? -35.556 -4.091 2.783 1.00 84.00 77 ARG A O 1
ATOM 651 N N . GLY A 1 78 ? -35.956 -6.271 3.103 1.00 85.75 78 GLY A N 1
ATOM 652 C CA . GLY A 1 78 ? -37.037 -6.355 2.115 1.00 85.75 78 GLY A CA 1
ATOM 653 C C . GLY A 1 78 ? -38.295 -5.581 2.518 1.00 85.75 78 GLY A C 1
ATOM 654 O O . GLY A 1 78 ? -39.130 -5.255 1.669 1.00 85.75 78 GLY A O 1
ATOM 655 N N . GLY A 1 79 ? -38.406 -5.202 3.791 1.00 92.19 79 GLY A N 1
ATOM 656 C CA . GLY A 1 79 ? -39.496 -4.395 4.314 1.00 92.19 79 GLY A CA 1
ATOM 657 C C . GLY A 1 79 ? -40.739 -5.206 4.657 1.00 92.19 79 GLY A C 1
ATOM 658 O O . GLY A 1 79 ? -41.855 -4.729 4.423 1.00 92.19 79 GLY A O 1
ATOM 659 N N . TYR A 1 80 ? -40.553 -6.413 5.190 1.00 94.38 80 TYR A N 1
ATOM 660 C CA . TYR A 1 80 ? -41.601 -7.367 5.525 1.00 94.38 80 TYR A CA 1
ATOM 661 C C . TYR A 1 80 ? -41.639 -7.713 7.020 1.00 94.38 80 TYR A C 1
ATOM 663 O O . TYR A 1 80 ? -40.618 -7.886 7.687 1.00 94.38 80 TYR A O 1
ATOM 671 N N . CYS A 1 81 ? -42.858 -7.839 7.533 1.00 96.62 81 CYS A N 1
ATOM 672 C CA . CYS A 1 81 ? -43.167 -8.365 8.858 1.00 96.62 81 CYS A CA 1
ATOM 673 C C . CYS A 1 81 ? -44.306 -9.390 8.764 1.00 96.62 81 CYS A C 1
ATOM 675 O O . CYS A 1 81 ? -44.959 -9.516 7.725 1.00 96.62 81 CYS A O 1
ATOM 677 N N . GLN A 1 82 ? -44.554 -10.128 9.840 1.00 97.38 82 GLN A N 1
ATOM 678 C CA . GLN A 1 82 ? -45.622 -11.114 9.948 1.00 97.38 82 GLN A CA 1
ATOM 679 C C . GLN A 1 82 ? -46.592 -10.781 11.076 1.00 97.38 82 GLN A C 1
ATOM 681 O O . GLN A 1 82 ? -46.200 -10.250 12.110 1.00 97.38 82 GLN A O 1
ATOM 686 N N . SER A 1 83 ? -47.861 -11.126 10.868 1.00 97.25 83 SER A N 1
ATOM 687 C CA . SER A 1 83 ? -48.892 -11.186 11.907 1.00 97.25 83 SER A CA 1
ATOM 688 C C . SER A 1 83 ? -49.604 -12.533 11.781 1.00 97.25 83 SER A C 1
ATOM 690 O O . SER A 1 83 ? -50.326 -12.783 10.807 1.00 97.25 83 SER A O 1
ATOM 692 N N . GLY A 1 84 ? -49.314 -13.450 12.709 1.00 95.12 84 GLY A N 1
ATOM 693 C CA . GLY A 1 84 ? -49.635 -14.870 12.547 1.00 95.12 84 GLY A CA 1
ATOM 694 C C . GLY A 1 84 ? -49.013 -15.431 11.261 1.00 95.12 84 GLY A C 1
ATOM 695 O O . GLY A 1 84 ? -47.842 -15.206 10.984 1.00 95.12 84 GLY A O 1
ATOM 696 N N . ASN A 1 85 ? -49.820 -16.091 10.425 1.00 95.88 85 ASN A N 1
ATOM 697 C CA . ASN A 1 85 ? -49.358 -16.689 9.162 1.00 95.88 85 ASN A CA 1
ATOM 698 C C . ASN A 1 85 ? -49.316 -15.706 7.973 1.00 95.88 85 ASN A C 1
ATOM 700 O O . ASN A 1 85 ? -49.082 -16.120 6.837 1.00 95.88 85 ASN A O 1
ATOM 704 N N . ARG A 1 86 ? -49.610 -14.414 8.180 1.00 96.94 86 ARG A N 1
ATOM 705 C CA . ARG A 1 86 ? -49.698 -13.424 7.094 1.00 96.94 86 ARG A CA 1
ATOM 706 C C . ARG A 1 86 ? -48.445 -12.560 7.041 1.00 96.94 86 ARG A C 1
ATOM 708 O O . ARG A 1 86 ? -48.167 -11.840 7.994 1.00 96.94 86 ARG A O 1
ATOM 715 N N . THR A 1 87 ? -47.764 -12.550 5.897 1.00 96.12 87 THR A N 1
ATOM 716 C CA . THR A 1 87 ? -46.663 -11.617 5.606 1.00 96.12 87 THR A CA 1
ATOM 717 C C . THR A 1 87 ? -47.206 -10.292 5.062 1.00 96.12 87 THR A C 1
ATOM 719 O O . THR A 1 87 ? -48.048 -10.269 4.161 1.00 96.12 87 THR A O 1
ATOM 722 N N . LEU A 1 88 ? -46.731 -9.172 5.603 1.00 96.88 88 LEU A N 1
ATOM 723 C CA . LEU A 1 88 ? -47.191 -7.812 5.320 1.00 96.88 88 LEU A CA 1
ATOM 724 C C . LEU A 1 88 ? -45.996 -6.883 5.073 1.00 96.88 88 LEU A C 1
ATOM 726 O O . LEU A 1 88 ? -44.895 -7.132 5.552 1.00 96.88 88 LEU A O 1
ATOM 730 N N . ARG A 1 89 ? -46.207 -5.786 4.333 1.00 96.19 89 ARG A N 1
ATOM 731 C CA . ARG A 1 89 ? -45.172 -4.754 4.146 1.00 96.19 89 ARG A CA 1
ATOM 732 C C . ARG A 1 89 ? -45.144 -3.804 5.338 1.00 96.19 89 ARG A C 1
ATOM 734 O O . ARG A 1 89 ? -46.161 -3.166 5.608 1.00 96.19 89 ARG A O 1
ATOM 741 N N . ILE A 1 90 ? -43.975 -3.624 5.950 1.00 96.44 90 ILE A N 1
ATOM 742 C CA . ILE A 1 90 ? -43.756 -2.762 7.125 1.00 96.44 90 ILE A CA 1
ATOM 743 C C . ILE A 1 90 ? -44.321 -1.354 6.894 1.00 96.44 90 ILE A C 1
ATOM 745 O O . ILE A 1 90 ? -45.131 -0.881 7.685 1.00 96.44 90 ILE A O 1
ATOM 749 N N . GLY A 1 91 ? -44.009 -0.721 5.756 1.00 95.19 91 GLY A N 1
ATOM 750 C CA . GLY A 1 91 ? -44.525 0.618 5.440 1.00 95.19 91 GLY A CA 1
ATOM 751 C C . GLY A 1 91 ? -46.060 0.706 5.388 1.00 95.19 91 GLY A C 1
ATOM 752 O O . GLY A 1 91 ? -46.632 1.709 5.807 1.00 95.19 91 GLY A O 1
ATOM 753 N N . LYS A 1 92 ? -46.749 -0.356 4.940 1.00 97.12 92 LYS A N 1
ATOM 754 C CA . LYS A 1 92 ? -48.224 -0.408 4.954 1.00 97.12 92 LYS A CA 1
ATOM 755 C C . LYS A 1 92 ? -48.766 -0.618 6.367 1.00 97.12 92 LYS A C 1
ATOM 757 O O . LYS A 1 92 ? -49.782 -0.025 6.718 1.00 97.12 92 LYS A O 1
ATOM 762 N N . VAL A 1 93 ? -48.090 -1.440 7.170 1.00 97.75 93 VAL A N 1
ATOM 763 C CA . VAL A 1 93 ? -48.465 -1.683 8.568 1.00 97.75 93 VAL A CA 1
ATOM 764 C C . VAL A 1 93 ? -48.341 -0.398 9.387 1.00 97.75 93 VAL A C 1
ATOM 766 O O . VAL A 1 93 ? -49.307 -0.022 10.041 1.00 97.75 93 VAL A O 1
ATOM 769 N N . LEU A 1 94 ? -47.236 0.347 9.270 1.00 97.38 94 LEU A N 1
ATOM 770 C CA . LEU A 1 94 ? -47.057 1.630 9.967 1.00 97.38 94 LEU A CA 1
ATOM 771 C C . LEU A 1 94 ? -48.142 2.659 9.595 1.00 97.38 94 LEU A C 1
ATOM 773 O O . LEU A 1 94 ? -48.683 3.337 10.468 1.00 97.38 94 LEU A O 1
ATOM 777 N N . GLN A 1 95 ? -48.529 2.739 8.317 1.00 96.81 95 GLN A N 1
ATOM 778 C CA . GLN A 1 95 ? -49.642 3.595 7.879 1.00 96.81 95 GLN A CA 1
ATOM 779 C C . GLN A 1 95 ? -50.989 3.162 8.478 1.00 96.81 95 GLN A C 1
ATOM 781 O O . GLN A 1 95 ? -51.798 4.010 8.867 1.00 96.81 95 GLN A O 1
ATOM 786 N N . GLN A 1 96 ? -51.233 1.853 8.575 1.00 97.56 96 GLN A N 1
ATOM 787 C CA . GLN A 1 96 ? -52.448 1.317 9.183 1.00 97.56 96 GLN A CA 1
ATOM 788 C C . GLN A 1 96 ? -52.492 1.580 10.695 1.00 97.56 96 GLN A C 1
ATOM 790 O O . GLN A 1 96 ? -53.531 2.004 11.203 1.00 97.56 96 GLN A O 1
ATOM 795 N N . LEU A 1 97 ? -51.377 1.386 11.406 1.00 97.69 97 LEU A N 1
ATOM 796 C CA . LEU A 1 97 ? -51.263 1.667 12.841 1.00 97.69 97 LEU A CA 1
ATOM 797 C C . LEU A 1 97 ? -51.517 3.146 13.145 1.00 97.69 97 LEU A C 1
ATOM 799 O O . LEU A 1 97 ? -52.356 3.465 13.989 1.00 97.69 97 LEU A O 1
ATOM 803 N N . ARG A 1 98 ? -50.922 4.048 12.353 1.00 98.00 98 ARG A N 1
ATOM 804 C CA . ARG A 1 98 ? -51.209 5.488 12.410 1.00 98.00 98 ARG A CA 1
ATOM 805 C C . ARG A 1 98 ? -52.704 5.782 12.297 1.00 98.00 98 ARG A C 1
ATOM 807 O O . ARG A 1 98 ? -53.245 6.555 13.087 1.00 98.00 98 ARG A O 1
ATOM 814 N N . LYS A 1 99 ? -53.386 5.177 11.317 1.00 97.81 99 LYS A N 1
ATOM 815 C CA . LYS A 1 99 ? -54.832 5.365 11.115 1.00 97.81 99 LYS A CA 1
ATOM 816 C C . LYS A 1 99 ? -55.637 4.881 12.325 1.00 97.81 99 LYS A C 1
ATOM 818 O O . LYS A 1 99 ? -56.543 5.587 12.763 1.00 97.81 99 LYS A O 1
ATOM 823 N N . ASN A 1 100 ? -55.287 3.722 12.881 1.00 97.38 100 ASN A N 1
ATOM 824 C CA . ASN A 1 100 ? -55.961 3.156 14.050 1.00 97.38 100 ASN A CA 1
ATOM 825 C C . ASN A 1 100 ? -55.808 4.057 15.287 1.00 97.38 100 ASN A C 1
ATOM 827 O O . ASN A 1 100 ? -56.798 4.320 15.970 1.00 97.38 100 ASN A O 1
ATOM 831 N N . LYS A 1 101 ? -54.603 4.586 15.541 1.00 97.88 101 LYS A N 1
ATOM 832 C CA . LYS A 1 101 ? -54.335 5.492 16.672 1.00 97.88 101 LYS A CA 1
ATOM 833 C C . LYS A 1 101 ? -55.068 6.825 16.557 1.00 97.88 101 LYS A C 1
ATOM 835 O O . LYS A 1 101 ? -55.638 7.291 17.539 1.00 97.88 101 LYS A O 1
ATOM 840 N N . ILE A 1 102 ? -55.157 7.389 15.352 1.00 97.81 102 ILE A N 1
ATOM 841 C CA . ILE A 1 102 ? -55.982 8.581 15.089 1.00 97.81 102 ILE A CA 1
ATOM 842 C C . ILE A 1 102 ? -57.456 8.319 15.441 1.00 97.81 102 ILE A C 1
ATOM 844 O O . ILE A 1 102 ? -58.084 9.131 16.118 1.00 97.81 102 ILE A O 1
ATOM 848 N N . GLN A 1 103 ? -58.004 7.173 15.026 1.00 97.56 103 GLN A N 1
ATOM 849 C CA . GLN A 1 103 ? -59.390 6.798 15.333 1.00 97.56 103 GLN A CA 1
ATOM 850 C C . GLN A 1 103 ? -59.618 6.517 16.826 1.00 97.56 103 GLN A C 1
ATOM 852 O O . GLN A 1 103 ? -60.715 6.730 17.338 1.00 97.56 103 GLN A O 1
ATOM 857 N N . GLU A 1 104 ? -58.615 5.996 17.533 1.00 97.44 104 GLU A N 1
ATOM 858 C CA . GLU A 1 104 ? -58.653 5.815 18.988 1.00 97.44 104 GLU A CA 1
ATOM 859 C C . GLU A 1 104 ? -58.709 7.171 19.712 1.00 97.44 104 GLU A C 1
ATOM 861 O O . GLU A 1 104 ? -59.599 7.383 20.534 1.00 97.44 104 GLU A O 1
ATOM 866 N N . ALA A 1 105 ? -57.833 8.114 19.348 1.00 97.00 105 ALA A N 1
ATOM 867 C CA . ALA A 1 105 ? -57.805 9.460 19.925 1.00 97.00 105 ALA A CA 1
ATOM 868 C C . ALA A 1 105 ? -59.125 10.219 19.701 1.00 97.00 105 ALA A C 1
ATOM 870 O O . ALA A 1 105 ? -59.650 10.846 20.620 1.00 97.00 105 ALA A O 1
ATOM 871 N N . GLN A 1 106 ? -59.710 10.103 18.504 1.00 96.50 106 GLN A N 1
ATOM 872 C CA . GLN A 1 106 ? -61.020 10.685 18.192 1.00 96.50 106 GLN A CA 1
ATOM 873 C C . GLN A 1 106 ? -62.139 10.119 19.077 1.00 96.50 106 GLN A C 1
ATOM 875 O O . GLN A 1 106 ? -62.977 10.880 19.559 1.00 96.50 106 GLN A O 1
ATOM 880 N N . ARG A 1 107 ? -62.140 8.803 19.330 1.00 97.25 107 ARG A N 1
ATOM 881 C CA . ARG A 1 107 ? -63.117 8.159 20.223 1.00 97.25 107 ARG A CA 1
ATOM 882 C C . ARG A 1 107 ? -62.950 8.610 21.676 1.00 97.25 107 ARG A C 1
ATOM 884 O O . ARG A 1 107 ? -63.942 8.956 22.308 1.00 97.25 107 ARG A O 1
ATOM 891 N N . LYS A 1 108 ? -61.713 8.679 22.179 1.00 96.88 108 LYS A N 1
ATOM 892 C CA . LYS A 1 108 ? -61.409 9.176 23.536 1.00 96.88 108 LYS A CA 1
ATOM 893 C C . LYS A 1 108 ? -61.841 10.628 23.735 1.00 96.88 108 LYS A C 1
ATOM 895 O O . LYS A 1 108 ? -62.397 10.973 24.772 1.00 96.88 108 LYS A O 1
ATOM 900 N N . PHE A 1 109 ? -61.650 11.468 22.720 1.00 95.81 109 PHE A N 1
ATOM 901 C CA . PHE A 1 109 ? -62.135 12.847 22.740 1.00 95.81 109 PHE A CA 1
ATOM 902 C C . PHE A 1 109 ? -63.664 12.926 22.810 1.00 95.81 109 PHE A C 1
ATOM 904 O O . PHE A 1 109 ? -64.201 13.656 23.636 1.00 95.81 109 PHE A O 1
ATOM 911 N N . GLN A 1 110 ? -64.375 12.130 22.005 1.00 95.81 110 GLN A N 1
ATOM 912 C CA . GLN A 1 110 ? -65.841 12.057 22.059 1.00 95.81 110 GLN A CA 1
ATOM 913 C C . GLN A 1 110 ? -66.363 11.559 23.416 1.00 95.81 110 GLN A C 1
ATOM 915 O O . GLN A 1 110 ? -67.437 11.975 23.840 1.00 95.81 110 GLN A O 1
ATOM 920 N N . ALA A 1 111 ? -65.602 10.704 24.102 1.00 96.25 111 ALA A N 1
ATOM 921 C CA . ALA A 1 111 ? -65.913 10.218 25.445 1.00 96.25 111 ALA A CA 1
ATOM 922 C C . ALA A 1 111 ? -65.566 11.218 26.570 1.00 96.25 111 ALA A C 1
ATOM 924 O O . ALA A 1 111 ? -65.869 10.954 27.730 1.00 96.25 111 ALA A O 1
ATOM 925 N N . GLY A 1 112 ? -64.933 12.356 26.256 1.00 94.81 112 GLY A N 1
ATOM 926 C CA . GLY A 1 112 ? -64.485 13.341 27.247 1.00 94.81 112 GLY A CA 1
ATOM 927 C C . GLY A 1 112 ? -63.206 12.953 28.002 1.00 94.81 112 GLY A C 1
ATOM 928 O O . GLY A 1 112 ? -62.824 13.639 28.945 1.00 94.81 112 GLY A O 1
ATOM 929 N N . GLU A 1 113 ? -62.519 11.884 27.589 1.00 95.88 113 GLU A N 1
ATOM 930 C CA . GLU A 1 113 ? -61.269 11.405 28.204 1.00 95.88 113 GLU A CA 1
ATOM 931 C C . GLU A 1 113 ? -60.032 12.187 27.731 1.00 95.88 113 GLU A C 1
ATOM 933 O O . GLU A 1 113 ? -58.951 12.075 28.308 1.00 95.88 113 GLU A O 1
ATOM 938 N N . LEU A 1 114 ? -60.174 12.978 26.664 1.00 94.81 114 LEU A N 1
ATOM 939 C CA . LEU A 1 114 ? -59.105 13.767 26.063 1.00 94.81 114 LEU A CA 1
ATOM 940 C C . LEU A 1 114 ? -59.554 15.226 25.937 1.00 94.81 114 LEU A C 1
ATOM 942 O O . LEU A 1 114 ? -60.602 15.504 25.366 1.00 94.81 114 LEU A O 1
ATOM 946 N N . TYR A 1 115 ? -58.746 16.167 26.426 1.00 92.44 115 TYR A N 1
ATOM 947 C CA . TYR A 1 115 ? -59.101 17.592 26.423 1.00 92.44 115 TYR A CA 1
ATOM 948 C C . TYR A 1 115 ? -58.738 18.313 25.113 1.00 92.44 115 TYR A C 1
ATOM 950 O O . TYR A 1 115 ? -59.417 19.248 24.703 1.00 92.44 115 TYR A O 1
ATOM 958 N N . ASN A 1 116 ? -57.666 17.886 24.436 1.00 95.06 116 ASN A N 1
ATOM 959 C CA . ASN A 1 116 ? -57.146 18.561 23.245 1.00 95.06 116 ASN A CA 1
ATOM 960 C C . ASN A 1 116 ? -56.831 17.552 22.131 1.00 95.06 116 ASN A C 1
ATOM 962 O O . ASN A 1 116 ? -55.720 17.029 22.042 1.00 95.06 116 ASN A O 1
ATOM 966 N N . LEU A 1 117 ? -57.828 17.285 21.284 1.00 94.88 117 LEU A N 1
ATOM 967 C CA . LEU A 1 117 ? -57.710 16.344 20.167 1.00 94.88 117 LEU A CA 1
ATOM 968 C C . LEU A 1 117 ? -56.660 16.770 19.144 1.00 94.88 117 LEU A C 1
ATOM 970 O O . LEU A 1 117 ? -55.924 15.932 18.637 1.00 94.88 117 LEU A O 1
ATOM 974 N N . GLU A 1 118 ? -56.582 18.058 18.830 1.00 94.44 118 GLU A N 1
ATOM 975 C CA . GLU A 1 118 ? -55.724 18.551 17.755 1.00 94.44 118 GLU A CA 1
ATOM 976 C C . GLU A 1 118 ? -54.239 18.352 18.081 1.00 94.44 118 GLU A C 1
ATOM 978 O O . GLU A 1 118 ? -53.491 17.820 17.259 1.00 94.44 118 GLU A O 1
ATOM 983 N N . ARG A 1 119 ? -53.842 18.657 19.326 1.00 92.62 119 ARG A N 1
ATOM 984 C CA . ARG A 1 119 ? -52.489 18.389 19.833 1.00 92.62 119 ARG A CA 1
ATOM 985 C C . ARG A 1 119 ? -52.144 16.898 19.791 1.00 92.62 119 ARG A C 1
ATOM 987 O O . ARG A 1 119 ? -51.034 16.541 19.401 1.00 92.62 119 ARG A O 1
ATOM 994 N N . GLU A 1 120 ? -53.082 16.036 20.176 1.00 96.50 120 GLU A N 1
ATOM 995 C CA . GLU A 1 120 ? -52.875 14.584 20.191 1.00 96.50 120 GLU A CA 1
ATOM 996 C C . GLU A 1 120 ? -52.729 14.014 18.773 1.00 96.50 120 GLU A C 1
ATOM 998 O O . GLU A 1 120 ? -51.811 13.242 18.492 1.00 96.50 120 GLU A O 1
ATOM 1003 N N . LEU A 1 121 ? -53.587 14.443 17.840 1.00 95.38 121 LEU A N 1
ATOM 1004 C CA . LEU A 1 121 ? -53.506 14.033 16.437 1.00 95.38 121 LEU A CA 1
ATOM 1005 C C . LEU A 1 121 ? -52.172 14.429 15.805 1.00 95.38 121 LEU A C 1
ATOM 1007 O O . LEU A 1 121 ? -51.605 13.646 15.040 1.00 95.38 121 LEU A O 1
ATOM 1011 N N . GLU A 1 122 ? -51.670 15.620 16.118 1.00 93.00 122 GLU A N 1
ATOM 1012 C CA . GLU A 1 122 ? -50.387 16.093 15.609 1.00 93.00 122 GLU A CA 1
ATOM 1013 C C . GLU A 1 122 ? -49.211 15.282 16.172 1.00 93.00 122 GLU A C 1
ATOM 1015 O O . GLU A 1 122 ? -48.341 14.846 15.415 1.00 93.00 122 GLU A O 1
ATOM 1020 N N . SER A 1 123 ? -49.239 14.970 17.472 1.00 93.56 123 SER A N 1
ATOM 1021 C CA . SER A 1 123 ? -48.268 14.072 18.110 1.00 93.56 123 SER A CA 1
ATOM 1022 C C . SER A 1 123 ? -48.218 12.699 17.421 1.00 93.56 123 SER A C 1
ATOM 1024 O O . SER A 1 123 ? -47.150 12.244 17.001 1.00 93.56 123 SER A O 1
ATOM 1026 N N . ILE A 1 124 ? -49.384 12.077 17.189 1.00 96.56 124 ILE A N 1
ATOM 1027 C CA . ILE A 1 124 ? -49.495 10.775 16.508 1.00 96.56 124 ILE A CA 1
ATOM 1028 C C . ILE A 1 124 ? -48.932 10.847 15.081 1.00 96.56 124 ILE A C 1
ATOM 1030 O O . ILE A 1 124 ? -48.199 9.952 14.650 1.00 96.56 124 ILE A O 1
ATOM 1034 N N . ARG A 1 125 ? -49.260 11.899 14.318 1.00 95.81 125 ARG A N 1
ATOM 1035 C CA . ARG A 1 125 ? -48.751 12.063 12.946 1.00 95.81 125 ARG A CA 1
ATOM 1036 C C . ARG A 1 125 ? -47.231 12.166 12.930 1.00 95.81 125 ARG A C 1
ATOM 1038 O O . ARG A 1 125 ? -46.602 11.464 12.139 1.00 95.81 125 ARG A O 1
ATOM 1045 N N . ASN A 1 126 ? -46.658 12.990 13.803 1.00 92.00 126 ASN A N 1
ATOM 1046 C CA . ASN A 1 126 ? -45.216 13.216 13.867 1.00 92.00 126 ASN A CA 1
ATOM 1047 C C . ASN A 1 126 ? -44.453 11.958 14.283 1.00 92.00 126 ASN A C 1
ATOM 1049 O O . ASN A 1 126 ? -43.437 11.628 13.666 1.00 92.00 126 ASN A O 1
ATOM 1053 N N . TYR A 1 127 ? -44.988 11.196 15.235 1.00 96.44 127 TYR A N 1
ATOM 1054 C CA . TYR A 1 127 ? -44.414 9.918 15.641 1.00 96.44 127 TYR A CA 1
ATOM 1055 C C . TYR A 1 127 ? -44.348 8.907 14.479 1.00 96.44 127 TYR A C 1
ATOM 1057 O O . TYR A 1 127 ? -43.267 8.437 14.119 1.00 96.44 127 TYR A O 1
ATOM 1065 N N . TYR A 1 128 ? -45.468 8.631 13.799 1.00 97.19 128 TYR A N 1
ATOM 1066 C CA . TYR A 1 128 ? -45.472 7.653 12.698 1.00 97.19 128 TYR A CA 1
ATOM 1067 C C . TYR A 1 128 ? -44.772 8.148 11.427 1.00 97.19 128 TYR A C 1
ATOM 1069 O O . TYR A 1 128 ? -44.232 7.333 10.674 1.00 97.19 128 TYR A O 1
ATOM 1077 N N . ASN A 1 129 ? -44.751 9.461 11.170 1.00 93.00 129 ASN A N 1
ATOM 1078 C CA . ASN A 1 129 ? -43.916 10.036 10.112 1.00 93.00 129 ASN A CA 1
ATOM 1079 C C . ASN A 1 129 ? -42.432 9.786 10.412 1.00 93.00 129 ASN A C 1
ATOM 1081 O O . ASN A 1 129 ? -41.701 9.367 9.518 1.00 93.00 129 ASN A O 1
ATOM 1085 N N . THR A 1 130 ? -42.012 9.965 11.669 1.00 92.12 130 THR A N 1
ATOM 1086 C CA . THR A 1 130 ? -40.645 9.667 12.112 1.00 92.12 130 THR A CA 1
ATOM 1087 C C . THR A 1 130 ? -40.311 8.196 11.886 1.00 92.12 130 THR A C 1
ATOM 1089 O O . THR A 1 130 ? -39.348 7.913 11.186 1.00 92.12 130 THR A O 1
ATOM 1092 N N . LEU A 1 131 ? -41.148 7.260 12.348 1.00 95.81 131 LEU A N 1
ATOM 1093 C CA . LEU A 1 131 ? -40.935 5.822 12.119 1.00 95.81 131 LEU A CA 1
ATOM 1094 C C . LEU A 1 131 ? -40.876 5.451 10.631 1.00 95.81 131 LEU A C 1
ATOM 1096 O O . LEU A 1 131 ? -40.031 4.661 10.216 1.00 95.81 131 LEU A O 1
ATOM 1100 N N . THR A 1 132 ? -41.754 6.036 9.812 1.00 95.06 132 THR A N 1
ATOM 1101 C CA . THR A 1 132 ? -41.769 5.794 8.361 1.00 95.06 132 THR A CA 1
ATOM 1102 C C . THR A 1 132 ? -40.493 6.313 7.702 1.00 95.06 132 THR A C 1
ATOM 1104 O O . THR A 1 132 ? -39.934 5.635 6.840 1.00 95.06 132 THR A O 1
ATOM 1107 N N . ASN A 1 133 ? -40.013 7.487 8.117 1.00 89.44 133 ASN A N 1
ATOM 1108 C CA . ASN A 1 133 ? -38.768 8.069 7.625 1.00 89.44 133 ASN A CA 1
ATOM 1109 C C . ASN A 1 133 ? -37.552 7.264 8.089 1.00 89.44 133 ASN A C 1
ATOM 1111 O O . ASN A 1 133 ? -36.696 6.964 7.262 1.00 89.44 133 ASN A O 1
ATOM 1115 N N . THR A 1 134 ? -37.503 6.856 9.360 1.00 92.69 134 THR A N 1
ATOM 1116 C CA . THR A 1 134 ? -36.467 5.965 9.903 1.00 92.69 134 THR A CA 1
ATOM 1117 C C . THR A 1 134 ? -36.404 4.670 9.104 1.00 92.69 134 THR A C 1
ATOM 1119 O O . THR A 1 134 ? -35.341 4.312 8.617 1.00 92.69 134 THR A O 1
ATOM 1122 N N . PHE A 1 135 ? -37.543 4.014 8.867 1.00 93.69 135 PHE A N 1
ATOM 1123 C CA . PHE A 1 135 ? -37.599 2.791 8.068 1.00 93.69 135 PHE A CA 1
ATOM 1124 C C . PHE A 1 135 ? -37.187 3.014 6.602 1.00 93.69 135 PHE A C 1
ATOM 1126 O O . PHE A 1 135 ? -36.409 2.244 6.038 1.00 93.69 135 PHE A O 1
ATOM 1133 N N . THR A 1 136 ? -37.703 4.065 5.960 1.00 87.88 136 THR A N 1
ATOM 1134 C CA . THR A 1 136 ? -37.466 4.326 4.529 1.00 87.88 136 THR A CA 1
ATOM 1135 C C . THR A 1 136 ? -36.014 4.694 4.255 1.00 87.88 136 THR A C 1
ATOM 1137 O O . THR A 1 136 ? -35.443 4.202 3.283 1.00 87.88 136 THR A O 1
ATOM 1140 N N . ASN A 1 137 ? -35.424 5.505 5.134 1.00 84.50 137 ASN A N 1
ATOM 1141 C CA . ASN A 1 137 ? -34.057 6.006 5.027 1.00 84.50 137 ASN A CA 1
ATOM 1142 C C . ASN A 1 137 ? -33.061 5.177 5.848 1.00 84.50 137 ASN A C 1
ATOM 1144 O O . ASN A 1 137 ? -31.918 5.598 6.020 1.00 84.50 137 ASN A O 1
ATOM 1148 N N . SER A 1 138 ? -33.481 4.017 6.363 1.00 87.06 138 SER A N 1
ATOM 1149 C CA . SER A 1 138 ? -32.620 3.148 7.156 1.00 87.06 138 SER A CA 1
ATOM 1150 C C . SER A 1 138 ? -31.389 2.759 6.327 1.00 87.06 138 SER A C 1
ATOM 1152 O O . SER A 1 138 ? -31.555 2.224 5.221 1.00 87.06 138 SER A O 1
ATOM 1154 N N . PRO A 1 139 ? -30.156 2.970 6.828 1.00 77.25 139 PRO A N 1
ATOM 1155 C CA . PRO A 1 139 ? -28.934 2.548 6.143 1.00 77.25 139 PRO A CA 1
ATOM 1156 C C . PRO A 1 139 ? -28.956 1.055 5.789 1.00 77.25 139 PRO A C 1
ATOM 1158 O O . PRO A 1 139 ? -28.511 0.663 4.710 1.00 77.25 139 PRO A O 1
ATOM 1161 N N . ILE A 1 140 ? -29.574 0.244 6.656 1.00 80.75 140 ILE A N 1
ATOM 1162 C CA . ILE A 1 140 ? -29.774 -1.200 6.485 1.00 80.75 140 ILE A CA 1
ATOM 1163 C C . ILE A 1 140 ? -30.604 -1.492 5.222 1.00 80.75 140 ILE A C 1
ATOM 1165 O O . ILE A 1 140 ? -30.314 -2.418 4.462 1.00 80.75 140 ILE A O 1
ATOM 1169 N N . ARG A 1 141 ? -31.627 -0.671 4.956 1.00 79.12 141 ARG A N 1
ATOM 1170 C CA . ARG A 1 141 ? -32.539 -0.831 3.818 1.00 79.12 141 ARG A CA 1
ATOM 1171 C C . ARG A 1 141 ? -31.987 -0.223 2.531 1.00 79.12 141 ARG A C 1
ATOM 1173 O O . ARG A 1 141 ? -32.097 -0.848 1.474 1.00 79.12 141 ARG A O 1
ATOM 1180 N N . ALA A 1 142 ? -31.331 0.932 2.618 1.00 69.19 142 ALA A N 1
ATOM 1181 C CA . ALA A 1 142 ? -30.626 1.540 1.490 1.00 69.19 142 ALA A CA 1
ATOM 1182 C C . ALA A 1 142 ? -29.539 0.605 0.923 1.00 69.19 142 ALA A C 1
ATOM 1184 O O . ALA A 1 142 ? -29.331 0.552 -0.289 1.00 69.19 142 ALA A O 1
ATOM 1185 N N . GLN A 1 143 ? -28.895 -0.194 1.782 1.00 62.28 143 GLN A N 1
ATOM 1186 C CA . GLN A 1 143 ? -27.959 -1.240 1.365 1.00 62.28 143 GLN A CA 1
ATOM 1187 C C . GLN A 1 143 ? -28.655 -2.417 0.665 1.00 62.28 143 GLN A C 1
ATOM 1189 O O . GLN A 1 143 ? -28.125 -2.931 -0.312 1.00 62.28 143 GLN A O 1
ATOM 1194 N N . SER A 1 144 ? -29.858 -2.814 1.089 1.00 60.38 144 SER A N 1
ATOM 1195 C CA . SER A 1 144 ? -30.582 -3.944 0.482 1.00 60.38 144 SER A CA 1
ATOM 1196 C C . SER A 1 144 ? -31.112 -3.678 -0.934 1.00 60.38 144 SER A C 1
ATOM 1198 O O . SER A 1 144 ? -31.071 -4.565 -1.783 1.00 60.38 144 SER A O 1
ATOM 1200 N N . GLN A 1 145 ? -31.534 -2.443 -1.231 1.00 61.88 145 GLN A N 1
ATOM 1201 C CA . GLN A 1 145 ? -31.897 -2.051 -2.600 1.00 61.88 145 GLN A CA 1
ATOM 1202 C C . GLN A 1 145 ? -30.678 -2.047 -3.533 1.00 61.88 145 GLN A C 1
ATOM 1204 O O . GLN A 1 145 ? -30.817 -2.344 -4.716 1.00 61.88 145 GLN A O 1
ATOM 1209 N N . LYS A 1 146 ? -29.481 -1.781 -2.991 1.00 56.03 146 LYS A N 1
ATOM 1210 C CA . LYS A 1 146 ? -28.206 -1.952 -3.700 1.00 56.03 146 LYS A CA 1
ATOM 1211 C C . LYS A 1 146 ? -27.761 -3.420 -3.780 1.00 56.03 146 LYS A C 1
ATOM 1213 O O . LYS A 1 146 ? -27.115 -3.782 -4.745 1.00 56.03 146 LYS A O 1
ATOM 1218 N N . GLN A 1 147 ? -28.126 -4.281 -2.824 1.00 57.00 147 GLN A N 1
ATOM 1219 C CA . GLN A 1 147 ? -27.805 -5.722 -2.842 1.00 57.00 147 GLN A CA 1
ATOM 1220 C C . GLN A 1 147 ? -28.655 -6.537 -3.831 1.00 57.00 147 GLN A C 1
ATOM 1222 O O . GLN A 1 147 ? -28.224 -7.609 -4.238 1.00 57.00 147 GLN A O 1
ATOM 1227 N N . GLN A 1 148 ? -29.833 -6.051 -4.246 1.00 57.88 148 GLN A N 1
ATOM 1228 C CA . GLN A 1 148 ? -30.577 -6.649 -5.370 1.00 57.88 148 GLN A CA 1
ATOM 1229 C C . GLN A 1 148 ? -29.974 -6.308 -6.738 1.00 57.88 148 GLN A C 1
ATOM 1231 O O . GLN A 1 148 ? -30.364 -6.907 -7.739 1.00 57.88 148 GLN A O 1
ATOM 1236 N N . GLN A 1 149 ? -29.052 -5.344 -6.808 1.00 65.12 149 GLN A N 1
ATOM 1237 C CA . GLN A 1 149 ? -28.298 -5.109 -8.029 1.00 65.12 149 GLN A CA 1
ATOM 1238 C C . GLN A 1 149 ? -27.229 -6.192 -8.114 1.00 65.12 149 GLN A C 1
ATOM 1240 O O . GLN A 1 149 ? -26.251 -6.190 -7.371 1.00 65.12 149 GLN A O 1
ATOM 1245 N N . GLU A 1 150 ? -27.454 -7.160 -8.998 1.00 85.62 150 GLU A N 1
ATOM 1246 C CA . GLU A 1 150 ? -26.409 -8.092 -9.395 1.00 85.62 150 GLU A CA 1
ATOM 1247 C C . GLU A 1 150 ? -25.281 -7.267 -10.025 1.00 85.62 150 GLU A C 1
ATOM 1249 O O . GLU A 1 150 ? -25.492 -6.543 -11.004 1.00 85.62 150 GLU A O 1
ATOM 1254 N N . PHE A 1 151 ? -24.098 -7.325 -9.420 1.00 93.38 151 PHE A N 1
ATOM 1255 C CA . PHE A 1 151 ? -22.911 -6.667 -9.940 1.00 93.38 151 PHE A CA 1
ATOM 1256 C C . PHE A 1 151 ? -22.101 -7.658 -10.768 1.00 93.38 151 PHE A C 1
ATOM 1258 O O . PHE A 1 151 ? -22.083 -8.863 -10.497 1.00 93.38 151 PHE A O 1
ATOM 1265 N N . LEU A 1 152 ? -21.402 -7.131 -11.766 1.00 96.75 152 LEU A N 1
ATOM 1266 C CA . LEU A 1 152 ? -20.373 -7.861 -12.491 1.00 96.75 152 LEU A CA 1
ATOM 1267 C C . LEU A 1 152 ? -19.040 -7.146 -12.306 1.00 96.75 152 LEU A C 1
ATOM 1269 O O . LEU A 1 152 ? -18.981 -5.916 -12.224 1.00 96.75 152 LEU A O 1
ATOM 1273 N N . VAL A 1 153 ? -17.970 -7.929 -12.274 1.00 98.19 153 VAL A N 1
ATOM 1274 C CA . VAL A 1 153 ? -16.622 -7.425 -12.509 1.00 98.19 153 VAL A CA 1
ATOM 1275 C C . VAL A 1 153 ? -16.289 -7.693 -13.965 1.00 98.19 153 VAL A C 1
ATOM 1277 O O . VAL A 1 153 ? -16.175 -8.844 -14.373 1.00 98.19 153 VAL A O 1
ATOM 1280 N N . LEU A 1 154 ? -16.166 -6.633 -14.753 1.00 98.50 154 LEU A N 1
ATOM 1281 C CA . LEU A 1 154 ? -15.650 -6.715 -16.112 1.00 98.50 154 LEU A CA 1
ATOM 1282 C C . LEU A 1 154 ? -14.136 -6.543 -16.057 1.00 98.50 154 LEU A C 1
ATOM 1284 O O . LEU A 1 154 ? -13.671 -5.539 -15.527 1.00 98.50 154 LEU A O 1
ATOM 1288 N N . ILE A 1 155 ? -13.381 -7.460 -16.652 1.00 98.69 155 ILE A N 1
ATOM 1289 C CA . ILE A 1 155 ? -11.955 -7.267 -16.931 1.00 98.69 155 ILE A CA 1
ATOM 1290 C C . ILE A 1 155 ? -11.800 -7.174 -18.445 1.00 98.69 155 ILE A C 1
ATOM 1292 O O . ILE A 1 155 ? -12.367 -7.981 -19.180 1.00 98.69 155 ILE A O 1
ATOM 1296 N N . SER A 1 156 ? -11.076 -6.164 -18.917 1.00 98.56 156 SER A N 1
ATOM 1297 C CA . SER A 1 156 ? -10.996 -5.845 -20.337 1.00 98.56 156 SER A CA 1
ATOM 1298 C C . SER A 1 156 ? -9.576 -5.504 -20.771 1.00 98.56 156 SER A C 1
ATOM 1300 O O . SER A 1 156 ? -8.884 -4.711 -20.127 1.00 98.56 156 SER A O 1
ATOM 1302 N N . GLN A 1 157 ? -9.177 -6.090 -21.899 1.00 98.00 157 GLN A N 1
ATOM 1303 C CA . GLN A 1 157 ? -8.036 -5.669 -22.716 1.00 98.00 157 GLN A CA 1
ATOM 1304 C C . GLN A 1 157 ? -8.479 -4.866 -23.950 1.00 98.00 157 GLN A C 1
ATOM 1306 O O . GLN A 1 157 ? -7.655 -4.541 -24.809 1.00 98.00 157 GLN A O 1
ATOM 1311 N N . ASN A 1 158 ? -9.783 -4.598 -24.090 1.00 98.19 158 ASN A N 1
ATOM 1312 C CA . ASN A 1 158 ? -10.310 -3.864 -25.228 1.00 98.19 158 ASN A CA 1
ATOM 1313 C C . ASN A 1 158 ? -9.714 -2.440 -25.238 1.00 98.19 158 ASN A C 1
ATOM 1315 O O . ASN A 1 158 ? -9.862 -1.712 -24.251 1.00 98.19 158 ASN A O 1
ATOM 1319 N N . PRO A 1 159 ? -9.080 -1.999 -26.342 1.00 98.06 159 PRO A N 1
ATOM 1320 C CA . PRO A 1 159 ? -8.469 -0.675 -26.432 1.00 98.06 159 PRO A CA 1
ATOM 1321 C C . PRO A 1 159 ? -9.422 0.475 -26.104 1.00 98.06 159 PRO A C 1
ATOM 1323 O O . PRO A 1 159 ? -8.993 1.468 -25.526 1.00 98.06 159 PRO A O 1
ATOM 1326 N N . HIS A 1 160 ? -10.709 0.348 -26.443 1.00 97.69 160 HIS A N 1
ATOM 1327 C CA . HIS A 1 160 ? -11.725 1.348 -26.118 1.00 97.69 160 HIS A CA 1
ATOM 1328 C C . HIS A 1 160 ? -11.946 1.460 -24.603 1.00 97.69 160 HIS A C 1
ATOM 1330 O O . HIS A 1 160 ? -12.051 2.562 -24.062 1.00 97.69 160 HIS A O 1
ATOM 1336 N N . ASP A 1 161 ? -11.988 0.331 -23.900 1.00 98.19 161 ASP A N 1
ATOM 1337 C CA . ASP A 1 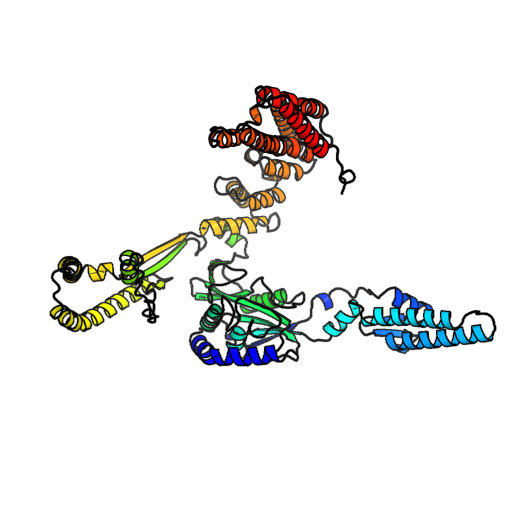161 ? -12.203 0.302 -22.453 1.00 98.19 161 ASP A CA 1
ATOM 1338 C C . ASP A 1 161 ? -10.990 0.832 -21.693 1.00 98.19 161 ASP A C 1
ATOM 1340 O O . ASP A 1 161 ? -11.159 1.561 -20.719 1.00 98.19 161 ASP A O 1
ATOM 1344 N N . VAL A 1 162 ? -9.776 0.511 -22.150 1.00 98.00 162 VAL A N 1
ATOM 1345 C CA . VAL A 1 162 ? -8.536 1.071 -21.589 1.00 98.00 162 VAL A CA 1
ATOM 1346 C C . VAL A 1 162 ? -8.463 2.576 -21.871 1.00 98.00 162 VAL A C 1
ATOM 1348 O O . VAL A 1 162 ? -8.164 3.353 -20.967 1.00 98.00 162 VAL A O 1
ATOM 1351 N N . ALA A 1 163 ? -8.815 3.008 -23.089 1.00 97.56 163 ALA A N 1
ATOM 1352 C CA . ALA A 1 163 ? -8.843 4.421 -23.469 1.00 97.56 163 ALA A CA 1
ATOM 1353 C C . ALA A 1 163 ? -9.808 5.246 -22.603 1.00 97.56 163 ALA A C 1
ATOM 1355 O O . ALA A 1 163 ? -9.470 6.326 -22.124 1.00 97.56 163 ALA A O 1
ATOM 1356 N N . SER A 1 164 ? -11.011 4.717 -22.381 1.00 96.56 164 SER A N 1
ATOM 1357 C CA . SER A 1 164 ? -12.102 5.394 -21.670 1.00 96.56 164 SER A CA 1
ATOM 1358 C C . SER A 1 164 ? -12.113 5.145 -20.156 1.00 96.56 164 SER A C 1
ATOM 1360 O O . SER A 1 164 ? -13.122 5.410 -19.490 1.00 96.56 164 SER A O 1
ATOM 1362 N N . MET A 1 165 ? -11.005 4.661 -19.577 1.00 96.75 165 MET A N 1
ATOM 1363 C CA . MET A 1 165 ? -10.982 4.269 -18.165 1.00 96.75 165 MET A CA 1
ATOM 1364 C C . MET A 1 165 ? -11.264 5.391 -17.179 1.00 96.75 165 MET A C 1
ATOM 1366 O O . MET A 1 165 ? -11.834 5.135 -16.122 1.00 96.75 165 MET A O 1
ATOM 1370 N N . SER A 1 166 ? -10.972 6.641 -17.524 1.00 96.44 166 SER A N 1
ATOM 1371 C CA . SER A 1 166 ? -11.346 7.782 -16.673 1.00 96.44 166 SER A CA 1
ATOM 1372 C C . SER A 1 166 ? -12.192 8.832 -17.379 1.00 96.44 166 SER A C 1
ATOM 1374 O O . SER A 1 166 ? -12.783 9.669 -16.707 1.00 96.44 166 SER A O 1
ATOM 1376 N N . THR A 1 167 ? -12.312 8.769 -18.703 1.00 95.06 167 THR A N 1
ATOM 1377 C CA . THR A 1 167 ? -13.045 9.767 -19.488 1.00 95.06 167 THR A CA 1
ATOM 1378 C C . THR A 1 167 ? -14.548 9.660 -19.277 1.00 95.06 167 THR A C 1
ATOM 1380 O O . THR A 1 167 ? -15.129 8.581 -19.379 1.00 95.06 167 THR A O 1
ATOM 1383 N N . GLY A 1 168 ? -15.186 10.791 -18.962 1.00 90.31 168 GLY A N 1
ATOM 1384 C CA . GLY A 1 168 ? -16.637 10.860 -18.768 1.00 90.31 168 GLY A CA 1
ATOM 1385 C C . GLY A 1 168 ? -17.155 10.028 -17.589 1.00 90.31 168 GLY A C 1
ATOM 1386 O O . GLY A 1 168 ? -18.323 9.638 -17.586 1.00 90.31 168 GLY A O 1
ATOM 1387 N N . ARG A 1 169 ? -16.306 9.735 -16.594 1.00 93.25 169 ARG A N 1
ATOM 1388 C CA . ARG A 1 169 ? -16.660 8.914 -15.426 1.00 93.25 169 ARG A CA 1
ATOM 1389 C C . ARG A 1 169 ? -17.085 9.758 -14.223 1.00 93.25 169 ARG A C 1
ATOM 1391 O O . ARG A 1 169 ? -16.972 10.984 -14.202 1.00 93.25 169 ARG A O 1
ATOM 1398 N N . ASP A 1 170 ? -17.599 9.080 -13.199 1.00 90.62 170 ASP A N 1
ATOM 1399 C CA . ASP A 1 170 ? -18.014 9.697 -11.932 1.00 90.62 170 ASP A CA 1
ATOM 1400 C C . ASP A 1 170 ? -16.832 9.983 -10.982 1.00 90.62 170 ASP A C 1
ATOM 1402 O O . ASP A 1 170 ? -17.032 10.516 -9.891 1.00 90.62 170 ASP A O 1
ATOM 1406 N N . TRP A 1 171 ? -15.606 9.676 -11.413 1.00 93.56 171 TRP A N 1
ATOM 1407 C CA . TRP A 1 171 ? -14.345 9.982 -10.740 1.00 93.56 171 TRP A CA 1
ATOM 1408 C C . TRP A 1 171 ? -13.434 10.818 -11.642 1.00 93.56 171 TRP A C 1
ATOM 1410 O O . TRP A 1 171 ? -13.561 10.784 -12.862 1.00 93.56 171 TRP A O 1
ATOM 1420 N N . THR A 1 172 ? -12.473 11.509 -11.032 1.00 91.56 172 THR A N 1
ATOM 1421 C CA . THR A 1 172 ? -11.413 12.245 -11.734 1.00 91.56 172 THR A CA 1
ATOM 1422 C C . THR A 1 172 ? -10.095 11.487 -11.609 1.00 91.56 172 THR A C 1
ATOM 1424 O O . THR A 1 172 ? -9.794 10.922 -10.557 1.00 91.56 172 THR A O 1
ATOM 1427 N N . SER A 1 173 ? -9.308 11.459 -12.682 1.00 93.81 173 SER A N 1
ATOM 1428 C CA . SER A 1 173 ? -7.966 10.875 -12.703 1.00 93.81 173 SER A CA 1
ATOM 1429 C C . SER A 1 173 ? -7.085 11.666 -13.659 1.00 93.81 173 SER A C 1
ATOM 1431 O O . SER A 1 173 ? -7.567 12.201 -14.650 1.00 93.81 173 SER A O 1
ATOM 1433 N N . CYS A 1 174 ? -5.783 11.695 -13.397 1.00 95.19 174 CYS A N 1
ATOM 1434 C CA . CYS A 1 174 ? -4.798 12.253 -14.320 1.00 95.19 174 CYS A CA 1
ATOM 1435 C C . CYS A 1 174 ? -4.705 11.484 -15.653 1.00 95.19 174 CYS A C 1
ATOM 1437 O O . CYS A 1 174 ? -4.187 12.030 -16.621 1.00 95.19 174 CYS A O 1
ATOM 1439 N N . MET A 1 175 ? -5.231 10.255 -15.729 1.00 95.88 175 MET A N 1
ATOM 1440 C CA . MET A 1 175 ? -5.346 9.466 -16.961 1.00 95.88 175 MET A CA 1
ATOM 1441 C C . MET A 1 175 ? -6.757 9.587 -17.561 1.00 95.88 175 MET A C 1
ATOM 1443 O O . MET A 1 175 ? -7.485 8.595 -17.671 1.00 95.88 175 MET A O 1
ATOM 1447 N N . GLU A 1 176 ? -7.158 10.809 -17.908 1.00 95.44 176 GLU A N 1
ATOM 1448 C CA . GLU A 1 176 ? -8.408 11.146 -18.606 1.00 95.44 176 GLU A CA 1
ATOM 1449 C C . GLU A 1 176 ? -8.078 11.710 -19.995 1.00 95.44 176 GLU A C 1
ATOM 1451 O O . GLU A 1 176 ? -7.289 12.646 -20.095 1.00 95.44 176 GLU A O 1
ATOM 1456 N N . LEU A 1 177 ? -8.657 11.152 -21.068 1.00 95.00 177 LEU A N 1
ATOM 1457 C CA . LEU A 1 177 ? -8.446 11.665 -22.431 1.00 95.00 177 LEU A CA 1
ATOM 1458 C C . LEU A 1 177 ? -8.814 13.154 -22.529 1.00 95.00 177 LEU A C 1
ATOM 1460 O O . LEU A 1 177 ? -9.826 13.574 -21.978 1.00 95.00 177 LEU A O 1
ATOM 1464 N N . GLY A 1 178 ? -7.997 13.929 -23.245 1.00 91.00 178 GLY A N 1
ATOM 1465 C CA . GLY A 1 178 ? -8.224 15.352 -23.521 1.00 91.00 178 GLY A CA 1
ATOM 1466 C C . GLY A 1 178 ? -7.744 16.318 -22.434 1.00 91.00 178 GLY A C 1
ATOM 1467 O O . GLY A 1 178 ? -7.192 17.363 -22.765 1.00 91.00 178 GLY A O 1
ATOM 1468 N N . GLU A 1 179 ? -7.908 15.979 -21.153 1.00 90.75 179 GLU A N 1
ATOM 1469 C CA . GLU A 1 179 ? -7.686 16.934 -20.046 1.00 90.75 179 GLU A CA 1
ATOM 1470 C C . GLU A 1 179 ? -6.733 16.432 -18.947 1.00 90.75 179 GLU A C 1
ATOM 1472 O O . GLU A 1 179 ? -6.238 17.223 -18.142 1.00 90.75 179 GLU A O 1
ATOM 1477 N N . GLY A 1 180 ? -6.456 15.129 -18.888 1.00 93.38 180 GLY A N 1
ATOM 1478 C CA . GLY A 1 180 ? -5.593 14.544 -17.869 1.00 93.38 180 GLY A CA 1
ATOM 1479 C C . GLY A 1 180 ? -4.114 14.888 -18.069 1.00 93.38 180 GLY A C 1
ATOM 1480 O O . GLY A 1 180 ? -3.588 14.794 -19.179 1.00 93.38 180 GLY A O 1
ATOM 1481 N N . SER A 1 181 ? -3.406 15.211 -16.981 1.00 95.38 181 SER A N 1
ATOM 1482 C CA . SER A 1 181 ? -1.959 15.492 -17.012 1.00 95.38 181 SER A CA 1
ATOM 1483 C C . SER A 1 181 ? -1.089 14.294 -17.420 1.00 95.38 181 SER A C 1
ATOM 1485 O O . SER A 1 181 ? 0.105 14.467 -17.625 1.00 95.38 181 SER A O 1
ATOM 1487 N N . HIS A 1 182 ? -1.675 13.096 -17.493 1.00 96.06 182 HIS A N 1
ATOM 1488 C CA . HIS A 1 182 ? -1.054 11.842 -17.925 1.00 96.06 182 HIS A CA 1
ATOM 1489 C C . HIS A 1 182 ? -1.936 11.114 -18.954 1.00 96.06 182 HIS A C 1
ATOM 1491 O O . HIS A 1 182 ? -2.002 9.883 -18.982 1.00 96.06 182 HIS A O 1
ATOM 1497 N N . HIS A 1 183 ? -2.675 11.852 -19.788 1.00 95.31 183 HIS A N 1
ATOM 1498 C CA . HIS A 1 183 ? -3.517 11.242 -20.817 1.00 95.31 183 HIS A CA 1
ATOM 1499 C C . HIS A 1 183 ? -2.686 10.517 -21.887 1.00 95.31 183 HIS A C 1
ATOM 1501 O O . HIS A 1 183 ? -3.146 9.515 -22.432 1.00 95.31 183 HIS A O 1
ATOM 1507 N N . GLU A 1 184 ? -1.449 10.950 -22.158 1.00 95.00 184 GLU A N 1
ATOM 1508 C CA . GLU A 1 184 ? -0.573 10.274 -23.117 1.00 95.00 184 GLU A CA 1
ATOM 1509 C C . GLU A 1 184 ? -0.204 8.844 -22.693 1.00 95.00 184 GLU A C 1
ATOM 1511 O O . GLU A 1 184 ? -0.035 7.962 -23.540 1.00 95.00 184 GLU A O 1
ATOM 1516 N N . ASP A 1 185 ? -0.153 8.581 -21.384 1.00 96.06 185 ASP A N 1
ATOM 1517 C CA . ASP A 1 185 ? 0.159 7.259 -20.844 1.00 96.06 185 ASP A CA 1
ATOM 1518 C C . ASP A 1 185 ? -0.939 6.235 -21.159 1.00 96.06 185 ASP A C 1
ATOM 1520 O O . ASP A 1 185 ? -0.647 5.045 -21.261 1.00 96.06 185 ASP A O 1
ATOM 1524 N N . ILE A 1 186 ? -2.176 6.677 -21.414 1.00 97.56 186 ILE A N 1
ATOM 1525 C CA . ILE A 1 186 ? -3.278 5.813 -21.863 1.00 97.56 186 ILE A CA 1
ATOM 1526 C C . ILE A 1 186 ? -2.915 5.123 -23.183 1.00 97.56 186 ILE A C 1
ATOM 1528 O O . ILE A 1 186 ? -3.139 3.926 -23.358 1.00 97.56 186 ILE A O 1
ATOM 1532 N N . PHE A 1 187 ? -2.311 5.857 -24.119 1.00 97.69 187 PHE A N 1
ATOM 1533 C CA . PHE A 1 187 ? -1.905 5.297 -25.407 1.00 97.69 187 PHE A CA 1
ATOM 1534 C C . PHE A 1 187 ? -0.744 4.319 -25.262 1.00 97.69 187 PHE A C 1
ATOM 1536 O O . PHE A 1 187 ? -0.685 3.332 -25.995 1.00 97.69 187 PHE A O 1
ATOM 1543 N N . CYS A 1 188 ? 0.152 4.564 -24.305 1.00 96.62 188 CYS A N 1
ATOM 1544 C CA . CYS A 1 188 ? 1.219 3.633 -23.957 1.00 96.62 188 CYS A CA 1
ATOM 1545 C C . CYS A 1 188 ? 0.653 2.333 -23.369 1.00 96.62 188 CYS A C 1
ATOM 1547 O O . CYS A 1 188 ? 1.131 1.258 -23.730 1.00 96.62 188 CYS A O 1
ATOM 1549 N N . GLU A 1 189 ? -0.378 2.406 -22.520 1.00 97.31 189 GLU A N 1
ATOM 1550 C CA . GLU A 1 189 ? -1.089 1.220 -22.018 1.00 97.31 189 GLU A CA 1
ATOM 1551 C C . GLU A 1 189 ? -1.736 0.428 -23.152 1.00 97.31 189 GLU A C 1
ATOM 1553 O O . GLU A 1 189 ? -1.527 -0.780 -23.263 1.00 97.31 189 GLU A O 1
ATOM 1558 N N . ILE A 1 190 ? -2.452 1.104 -24.052 1.00 97.94 190 ILE A N 1
ATOM 1559 C CA . ILE A 1 190 ? -3.088 0.460 -25.208 1.00 97.94 190 ILE A CA 1
ATOM 1560 C C . ILE A 1 190 ? -2.048 -0.208 -26.109 1.00 97.94 190 ILE A C 1
ATOM 1562 O O . ILE A 1 190 ? -2.263 -1.331 -26.553 1.00 97.94 190 ILE A O 1
ATOM 1566 N N . GLU A 1 191 ? -0.923 0.457 -26.373 1.00 97.31 191 GLU A N 1
ATOM 1567 C CA . GLU A 1 191 ? 0.158 -0.059 -27.221 1.00 97.31 191 GLU A CA 1
ATOM 1568 C C . GLU A 1 191 ? 0.908 -1.229 -26.584 1.00 97.31 191 GLU A C 1
ATOM 1570 O O . GLU A 1 191 ? 1.446 -2.073 -27.296 1.00 97.31 191 GLU A O 1
ATOM 1575 N N . ARG A 1 192 ? 0.968 -1.304 -25.252 1.00 95.69 192 ARG A N 1
ATOM 1576 C CA . ARG A 1 192 ? 1.802 -2.290 -24.551 1.00 95.69 192 ARG A CA 1
ATOM 1577 C C . ARG A 1 192 ? 1.012 -3.325 -23.756 1.00 95.69 192 ARG A C 1
ATOM 1579 O O . ARG A 1 192 ? 1.634 -4.164 -23.113 1.00 95.69 192 ARG A O 1
ATOM 1586 N N . GLY A 1 193 ? -0.314 -3.351 -23.850 1.00 92.56 193 GLY A N 1
ATOM 1587 C CA . GLY A 1 193 ? -1.140 -4.403 -23.249 1.00 92.56 193 GLY A CA 1
ATOM 1588 C C . GLY A 1 193 ? -1.507 -4.168 -21.787 1.00 92.56 193 GLY A C 1
ATOM 1589 O O . GLY A 1 193 ? -1.547 -5.127 -21.018 1.00 92.56 193 GLY A O 1
ATOM 1590 N N . GLY A 1 194 ? -1.759 -2.915 -21.409 1.00 95.19 194 GLY A N 1
ATOM 1591 C CA . GLY A 1 194 ? -2.458 -2.572 -20.172 1.00 95.19 194 GLY A CA 1
ATOM 1592 C C . GLY A 1 194 ? -3.895 -3.098 -20.173 1.00 95.19 194 GLY A C 1
ATOM 1593 O O . GLY A 1 194 ? -4.505 -3.289 -21.227 1.00 95.19 194 GLY A O 1
ATOM 1594 N N . LEU A 1 195 ? -4.426 -3.358 -18.981 1.00 98.38 195 LEU A N 1
ATOM 1595 C CA . LEU A 1 195 ? -5.739 -3.959 -18.752 1.00 98.38 195 LEU A CA 1
ATOM 1596 C C . LEU A 1 195 ? -6.543 -3.088 -17.784 1.00 98.38 195 LEU A C 1
ATOM 1598 O O . LEU A 1 195 ? -5.975 -2.416 -16.929 1.00 98.38 195 LEU A O 1
ATOM 1602 N N . VAL A 1 196 ? -7.869 -3.141 -17.829 1.00 98.56 196 VAL A N 1
ATOM 1603 C CA . VAL A 1 196 ? -8.722 -2.442 -16.855 1.00 98.56 196 VAL A CA 1
ATOM 1604 C C . VAL A 1 196 ? -9.777 -3.382 -16.291 1.00 98.56 196 VAL A C 1
ATOM 1606 O O . VAL A 1 196 ? -10.356 -4.188 -17.016 1.00 98.56 196 VAL A O 1
ATOM 1609 N N . ALA A 1 197 ? -10.033 -3.277 -14.990 1.00 98.69 197 ALA A N 1
ATOM 1610 C CA . ALA A 1 197 ? -11.174 -3.904 -14.345 1.00 98.69 197 ALA A CA 1
ATOM 1611 C C . ALA A 1 197 ? -12.201 -2.848 -13.938 1.00 98.69 197 ALA A C 1
ATOM 1613 O O . ALA A 1 197 ? -11.847 -1.849 -13.315 1.00 98.69 197 ALA A O 1
ATOM 1614 N N . TYR A 1 198 ? -13.474 -3.099 -14.224 1.00 98.62 198 TYR A N 1
ATOM 1615 C CA . TYR A 1 198 ? -14.602 -2.282 -13.795 1.00 98.62 198 TYR A CA 1
ATOM 1616 C C . TYR A 1 198 ? -15.537 -3.074 -12.897 1.00 98.62 198 TYR A C 1
ATOM 1618 O O . TYR A 1 198 ? -15.825 -4.242 -13.150 1.00 98.62 198 TYR A O 1
ATOM 1626 N N . LEU A 1 199 ? -16.080 -2.397 -11.892 1.00 97.50 199 LEU A N 1
ATOM 1627 C CA . LEU A 1 199 ? -17.263 -2.848 -11.178 1.00 97.50 199 LEU A CA 1
ATOM 1628 C C . LEU A 1 199 ? -18.485 -2.212 -11.842 1.00 97.50 199 LEU A C 1
ATOM 1630 O O . LEU A 1 199 ? -18.622 -0.989 -11.816 1.00 97.50 199 LEU A O 1
ATOM 1634 N N . ILE A 1 200 ? -19.367 -3.021 -12.420 1.00 97.19 200 ILE A N 1
ATOM 1635 C CA . ILE A 1 200 ? -20.541 -2.557 -13.169 1.00 97.19 200 ILE A CA 1
ATOM 1636 C C . ILE A 1 200 ? -21.828 -3.163 -12.608 1.00 97.19 200 ILE A C 1
ATOM 1638 O O . ILE A 1 200 ? -21.829 -4.219 -11.971 1.00 97.19 200 ILE A O 1
ATOM 1642 N N . ASN A 1 201 ? -22.953 -2.505 -12.882 1.00 93.94 201 ASN A N 1
ATOM 1643 C CA . ASN A 1 201 ? -24.254 -3.157 -12.757 1.00 93.94 201 ASN A CA 1
ATOM 1644 C C . ASN A 1 201 ? -24.380 -4.228 -13.850 1.00 93.94 201 ASN A C 1
ATOM 1646 O O . ASN A 1 201 ? -23.921 -4.009 -14.968 1.00 93.94 201 ASN A O 1
ATOM 1650 N N . LYS A 1 202 ? -25.074 -5.341 -13.588 1.00 94.75 202 LYS A N 1
ATOM 1651 C CA . LYS A 1 202 ? -25.298 -6.399 -14.594 1.00 94.75 202 LYS A CA 1
ATOM 1652 C C . LYS A 1 202 ? -25.924 -5.901 -15.904 1.00 94.75 202 LYS A C 1
ATOM 1654 O O . LYS A 1 202 ? -25.679 -6.480 -16.954 1.00 94.75 202 LYS A O 1
ATOM 1659 N N . ASN A 1 203 ? -26.710 -4.826 -15.846 1.00 93.88 203 ASN A N 1
ATOM 1660 C CA . ASN A 1 203 ? -27.343 -4.226 -17.024 1.00 93.88 203 ASN A CA 1
ATOM 1661 C C . ASN A 1 203 ? -26.437 -3.224 -17.771 1.00 93.88 203 ASN A C 1
ATOM 1663 O O . ASN A 1 203 ? -26.816 -2.768 -18.843 1.00 93.88 203 ASN A O 1
ATOM 1667 N N . ASP A 1 204 ? -25.269 -2.872 -17.225 1.00 95.38 204 ASP A N 1
ATOM 1668 C CA . ASP A 1 204 ? -24.309 -1.925 -17.811 1.00 95.38 204 ASP A CA 1
ATOM 1669 C C . ASP A 1 204 ? -23.154 -2.657 -18.518 1.00 95.38 204 ASP A C 1
ATOM 1671 O O . ASP A 1 204 ? -21.974 -2.453 -18.243 1.00 95.38 204 ASP A O 1
ATOM 1675 N N . ILE A 1 205 ? -23.496 -3.570 -19.427 1.00 96.19 205 ILE A N 1
ATOM 1676 C CA . ILE A 1 205 ? -22.517 -4.424 -20.123 1.00 96.19 205 ILE A CA 1
ATOM 1677 C C . ILE A 1 205 ? -21.540 -3.638 -21.013 1.00 96.19 205 ILE A C 1
ATOM 1679 O O . ILE A 1 205 ? -20.444 -4.125 -21.289 1.00 96.19 205 ILE A O 1
ATOM 1683 N N . ASN A 1 206 ? -21.927 -2.428 -21.431 1.00 95.81 206 ASN A N 1
ATOM 1684 C CA . ASN A 1 206 ? -21.130 -1.529 -22.269 1.00 95.81 206 ASN A CA 1
ATOM 1685 C C . ASN A 1 206 ? -20.279 -0.545 -21.461 1.00 95.81 206 ASN A C 1
ATOM 1687 O O . ASN A 1 206 ? -19.585 0.275 -22.060 1.00 95.81 206 ASN A O 1
ATOM 1691 N N . VAL A 1 207 ? -20.293 -0.647 -20.126 1.00 96.06 207 VAL A N 1
ATOM 1692 C CA . VAL A 1 207 ? -19.470 0.181 -19.238 1.00 96.06 207 VAL A CA 1
ATOM 1693 C C . VAL A 1 207 ? -19.744 1.665 -19.462 1.00 96.06 207 VAL A C 1
ATOM 1695 O O . VAL A 1 207 ? -18.823 2.470 -19.581 1.00 96.06 207 VAL A O 1
ATOM 1698 N N . GLU A 1 208 ? -21.006 2.058 -19.560 1.00 94.69 208 GLU A N 1
ATOM 1699 C CA . GLU A 1 208 ? -21.391 3.463 -19.684 1.00 94.69 208 GLU A CA 1
ATOM 1700 C C . GLU A 1 208 ? -21.351 4.151 -18.313 1.00 94.69 208 GLU A C 1
ATOM 1702 O O . GLU A 1 208 ? -20.960 5.316 -18.210 1.00 94.69 208 GLU A O 1
ATOM 1707 N N . GLN A 1 209 ? -21.701 3.424 -17.244 1.00 93.75 209 GLN A N 1
ATOM 1708 C CA . GLN A 1 209 ? -21.785 3.920 -15.866 1.00 93.75 209 GLN A CA 1
ATOM 1709 C C . GLN A 1 209 ? -21.146 2.948 -14.861 1.00 93.75 209 GLN A C 1
ATOM 1711 O O . GLN A 1 209 ? -21.807 2.496 -13.914 1.00 93.75 209 GLN A O 1
ATOM 1716 N N . PRO A 1 210 ? -19.846 2.642 -15.022 1.00 96.69 210 PRO A N 1
ATOM 1717 C CA . PRO A 1 210 ? -19.140 1.834 -14.050 1.00 96.69 210 PRO A CA 1
ATOM 1718 C C . PRO A 1 210 ? -19.166 2.507 -12.677 1.00 96.69 210 PRO A C 1
ATOM 1720 O O . PRO A 1 210 ? -19.056 3.725 -12.544 1.00 96.69 210 PRO A O 1
ATOM 1723 N N . LEU A 1 211 ? -19.295 1.689 -11.640 1.00 94.81 211 LEU A N 1
ATOM 1724 C CA . LEU A 1 211 ? -19.316 2.130 -10.250 1.00 94.81 211 LEU A CA 1
ATOM 1725 C C . LEU A 1 211 ? -17.907 2.411 -9.745 1.00 94.81 211 LEU A C 1
ATOM 1727 O O . LEU A 1 211 ? -17.706 3.353 -8.983 1.00 94.81 211 LEU A O 1
ATOM 1731 N N . ALA A 1 212 ? -16.943 1.595 -10.168 1.00 96.94 212 ALA A N 1
ATOM 1732 C CA . ALA A 1 212 ? -15.538 1.747 -9.832 1.00 96.94 212 ALA A CA 1
ATOM 1733 C C . ALA A 1 212 ? -14.641 1.121 -10.899 1.00 96.94 212 ALA A C 1
ATOM 1735 O O . ALA A 1 212 ? -15.106 0.326 -11.719 1.00 96.94 212 ALA A O 1
ATOM 1736 N N . ARG A 1 213 ? -13.345 1.432 -10.840 1.00 97.94 213 ARG A N 1
ATOM 1737 C CA . ARG A 1 213 ? -12.316 0.778 -11.646 1.00 97.94 213 ARG A CA 1
ATOM 1738 C C . ARG A 1 213 ? -11.039 0.482 -10.870 1.00 97.94 213 ARG A C 1
ATOM 1740 O O . ARG A 1 213 ? -10.711 1.182 -9.909 1.00 97.94 213 ARG A O 1
ATOM 1747 N N . ILE A 1 214 ? -10.292 -0.491 -11.376 1.00 98.50 214 ILE A N 1
ATOM 1748 C CA . ILE A 1 214 ? -8.903 -0.786 -11.027 1.00 98.50 214 ILE A CA 1
ATOM 1749 C C . ILE A 1 214 ? -8.123 -0.884 -12.334 1.00 98.50 214 ILE A C 1
ATOM 1751 O O . ILE A 1 214 ? -8.523 -1.592 -13.257 1.00 98.50 214 ILE A O 1
ATOM 1755 N N . HIS A 1 215 ? -7.012 -0.163 -12.421 1.00 98.31 215 HIS A N 1
ATOM 1756 C CA . HIS A 1 215 ? -6.086 -0.314 -13.535 1.00 98.31 215 HIS A CA 1
ATOM 1757 C C . HIS A 1 215 ? -5.192 -1.538 -13.273 1.00 98.31 215 HIS A C 1
ATOM 1759 O O . HIS A 1 215 ? -4.727 -1.735 -12.151 1.00 98.31 215 HIS A O 1
ATOM 1765 N N . ILE A 1 216 ? -4.985 -2.386 -14.277 1.00 98.50 216 ILE A N 1
ATOM 1766 C CA . ILE A 1 216 ? -4.170 -3.598 -14.184 1.00 98.50 216 ILE A CA 1
ATOM 1767 C C . ILE A 1 216 ? -2.974 -3.426 -15.119 1.00 98.50 216 ILE A C 1
ATOM 1769 O O . ILE A 1 216 ? -3.118 -3.295 -16.334 1.00 98.50 216 ILE A O 1
ATOM 1773 N N . ARG A 1 217 ? -1.777 -3.427 -14.538 1.00 97.56 217 ARG A N 1
ATOM 1774 C CA . ARG A 1 217 ? -0.529 -3.203 -15.267 1.00 97.56 217 ARG A CA 1
ATOM 1775 C C . ARG A 1 217 ? 0.043 -4.511 -15.762 1.00 97.56 217 ARG A C 1
ATOM 1777 O O . ARG A 1 217 ? 0.050 -5.509 -15.041 1.00 97.56 217 ARG A O 1
ATOM 1784 N N . ARG A 1 218 ? 0.611 -4.469 -16.960 1.00 97.31 218 ARG A N 1
ATOM 1785 C CA . ARG A 1 218 ? 1.471 -5.533 -17.462 1.00 97.31 218 ARG A CA 1
ATOM 1786 C C . ARG A 1 218 ? 2.899 -5.302 -16.993 1.00 97.31 218 ARG A C 1
ATOM 1788 O O . ARG A 1 218 ? 3.425 -4.196 -17.080 1.00 97.31 218 ARG A O 1
ATOM 1795 N N . PHE A 1 219 ? 3.554 -6.375 -16.598 1.00 97.62 219 PHE A N 1
ATOM 1796 C CA . PHE A 1 219 ? 4.992 -6.434 -16.457 1.00 97.62 219 PHE A CA 1
ATOM 1797 C C . PHE A 1 219 ? 5.544 -7.600 -17.260 1.00 97.62 219 PHE A C 1
ATOM 1799 O O . PHE A 1 219 ? 4.881 -8.623 -17.389 1.00 97.62 219 PHE A O 1
ATOM 1806 N N . ASP A 1 220 ? 6.769 -7.466 -17.747 1.00 95.88 220 ASP A N 1
ATOM 1807 C CA . ASP A 1 220 ? 7.479 -8.543 -18.424 1.00 95.88 220 ASP A CA 1
ATOM 1808 C C . ASP A 1 220 ? 8.746 -8.897 -17.653 1.00 95.88 220 ASP A C 1
ATOM 1810 O O . ASP A 1 220 ? 9.490 -8.009 -17.222 1.00 95.88 220 ASP A O 1
ATOM 1814 N N . ASP A 1 221 ? 9.027 -10.191 -17.527 1.00 94.12 221 ASP A N 1
ATOM 1815 C CA . ASP A 1 221 ? 10.340 -10.645 -17.078 1.00 94.12 221 ASP A CA 1
ATOM 1816 C C . ASP A 1 221 ? 11.415 -10.415 -18.168 1.00 94.12 221 ASP A C 1
ATOM 1818 O O . ASP A 1 221 ? 11.216 -9.746 -19.196 1.00 94.12 221 ASP A O 1
ATOM 1822 N N . ARG A 1 222 ? 12.619 -10.949 -17.949 1.00 88.31 222 ARG A N 1
ATOM 1823 C CA . ARG A 1 222 ? 13.698 -10.869 -18.946 1.00 88.31 222 ARG A CA 1
ATOM 1824 C C . ARG A 1 222 ? 13.543 -11.835 -20.112 1.00 88.31 222 ARG A C 1
ATOM 1826 O O . ARG A 1 222 ? 14.145 -11.602 -21.158 1.00 88.31 222 ARG A O 1
ATOM 1833 N N . GLU A 1 223 ? 12.771 -12.900 -19.935 1.00 90.19 223 GLU A N 1
ATOM 1834 C CA . GLU A 1 223 ? 12.444 -13.864 -20.987 1.00 90.19 223 GLU A CA 1
ATOM 1835 C C . GLU A 1 223 ? 11.306 -13.348 -21.887 1.00 90.19 223 GLU A C 1
ATOM 1837 O O . GLU A 1 223 ? 11.050 -13.925 -22.940 1.00 90.19 223 GLU A O 1
ATOM 1842 N N . GLY A 1 224 ? 10.666 -12.235 -21.506 1.00 91.50 224 GLY A N 1
ATOM 1843 C CA . GLY A 1 224 ? 9.517 -11.655 -22.195 1.00 91.50 224 GLY A CA 1
ATOM 1844 C C . GLY A 1 224 ? 8.188 -12.291 -21.787 1.00 91.50 224 GLY A C 1
ATOM 1845 O O . GLY A 1 224 ? 7.186 -12.074 -22.466 1.00 91.50 224 GLY A O 1
ATOM 1846 N N . LYS A 1 225 ? 8.157 -13.077 -20.701 1.00 95.25 225 LYS A N 1
ATOM 1847 C CA . LYS A 1 225 ? 6.915 -13.615 -20.146 1.00 95.25 225 LYS A CA 1
ATOM 1848 C C . LYS A 1 225 ? 6.177 -12.500 -19.411 1.00 95.25 225 LYS A C 1
ATOM 1850 O O . LYS A 1 225 ? 6.719 -11.888 -18.490 1.00 95.25 225 LYS A O 1
ATOM 1855 N N . SER A 1 226 ? 4.931 -12.275 -19.811 1.00 96.62 226 SER A N 1
ATOM 1856 C CA . SER A 1 226 ? 4.079 -11.246 -19.226 1.00 96.62 226 SER A CA 1
ATOM 1857 C C . SER A 1 226 ? 3.374 -11.712 -17.954 1.00 96.62 226 SER A C 1
ATOM 1859 O O . SER A 1 226 ? 3.000 -12.877 -17.809 1.00 96.62 226 SER A O 1
ATOM 1861 N N . PHE A 1 227 ? 3.168 -10.764 -17.050 1.00 95.69 227 PHE A N 1
ATOM 1862 C CA . PHE A 1 227 ? 2.521 -10.891 -15.751 1.00 95.69 227 PHE A CA 1
ATOM 1863 C C . PHE A 1 227 ? 1.612 -9.670 -15.543 1.00 95.69 227 PHE A C 1
ATOM 1865 O O . PHE A 1 227 ? 2.010 -8.552 -15.866 1.00 95.69 227 PHE A O 1
ATOM 1872 N N . ALA A 1 228 ? 0.386 -9.867 -15.059 1.00 97.88 228 ALA A N 1
ATOM 1873 C CA . ALA A 1 228 ? -0.596 -8.799 -14.888 1.00 97.88 228 ALA A CA 1
ATOM 1874 C C . ALA A 1 228 ? -0.847 -8.541 -13.398 1.00 97.88 228 ALA A C 1
ATOM 1876 O O . ALA A 1 228 ? -1.143 -9.471 -12.654 1.00 97.88 228 ALA A O 1
ATOM 1877 N N . VAL A 1 229 ? -0.750 -7.284 -12.956 1.00 97.69 229 VAL A N 1
ATOM 1878 C CA . VAL A 1 229 ? -0.897 -6.920 -11.538 1.00 97.69 229 VAL A CA 1
ATOM 1879 C C . VAL A 1 229 ? -1.874 -5.761 -11.370 1.00 97.69 229 VAL A C 1
ATOM 1881 O O . VAL A 1 229 ? -1.697 -4.723 -12.016 1.00 97.69 229 VAL A O 1
ATOM 1884 N N . PRO A 1 230 ? -2.896 -5.893 -10.505 1.00 98.25 230 PRO A N 1
ATOM 1885 C CA . PRO A 1 230 ? -3.820 -4.803 -10.238 1.00 98.25 230 PRO A CA 1
ATOM 1886 C C . PRO A 1 230 ? -3.136 -3.712 -9.404 1.00 98.25 230 PRO A C 1
ATOM 1888 O O . PRO A 1 230 ? -2.409 -3.999 -8.452 1.00 98.25 230 PRO A O 1
ATOM 1891 N N . GLU A 1 231 ? -3.388 -2.452 -9.743 1.00 97.50 231 GLU A N 1
ATOM 1892 C CA . GLU A 1 231 ? -3.017 -1.303 -8.914 1.00 97.50 231 GLU A CA 1
ATOM 1893 C C . GLU A 1 231 ? -3.746 -1.349 -7.559 1.00 97.50 231 GLU A C 1
ATOM 1895 O O . GLU A 1 231 ? -4.869 -1.846 -7.450 1.00 97.50 231 GLU A O 1
ATOM 1900 N N . LYS A 1 232 ? -3.118 -0.798 -6.512 1.00 96.56 232 LYS A N 1
ATOM 1901 C CA . LYS A 1 232 ? -3.748 -0.614 -5.193 1.00 96.56 232 LYS A CA 1
ATOM 1902 C C . LYS A 1 232 ? -4.813 0.480 -5.220 1.00 96.56 232 LYS A C 1
ATOM 1904 O O . LYS A 1 232 ? -5.752 0.429 -4.428 1.00 96.56 232 LYS A O 1
ATOM 1909 N N . SER A 1 233 ? -4.653 1.469 -6.097 1.00 95.19 233 SER A N 1
ATOM 1910 C CA . SER A 1 233 ? -5.604 2.567 -6.244 1.00 95.19 233 SER A CA 1
ATOM 1911 C C . SER A 1 233 ? -6.887 2.105 -6.914 1.00 95.19 233 SER A C 1
ATOM 1913 O O . SER A 1 233 ? -6.880 1.477 -7.973 1.00 95.19 233 SER A O 1
ATOM 1915 N N . ILE A 1 234 ? -8.003 2.481 -6.298 1.00 96.75 234 ILE A N 1
ATOM 1916 C CA . ILE A 1 234 ? -9.346 2.189 -6.779 1.00 96.75 234 ILE A CA 1
ATOM 1917 C C . ILE A 1 234 ? -10.046 3.526 -6.988 1.00 96.75 234 ILE A C 1
ATOM 1919 O O . ILE A 1 234 ? -10.129 4.334 -6.064 1.00 96.75 234 ILE A O 1
ATOM 1923 N N . TYR A 1 235 ? -10.558 3.759 -8.193 1.00 94.81 235 TYR A N 1
ATOM 1924 C CA . TYR A 1 235 ? -11.293 4.982 -8.512 1.00 94.81 235 TYR A CA 1
ATOM 1925 C C . TYR A 1 235 ? -12.793 4.692 -8.541 1.00 94.81 235 TYR A C 1
ATOM 1927 O O . TYR A 1 235 ? -13.211 3.667 -9.077 1.00 94.81 235 TYR A O 1
ATOM 1935 N N . GLY A 1 236 ? -13.600 5.599 -7.988 1.00 92.88 236 GLY A N 1
ATOM 1936 C CA . GLY A 1 236 ? -15.057 5.462 -7.906 1.00 92.88 236 GLY A CA 1
ATOM 1937 C C . GLY A 1 236 ? -15.559 4.839 -6.598 1.00 92.88 236 GLY A C 1
ATOM 1938 O O . GLY A 1 236 ? -14.854 4.769 -5.595 1.00 92.88 236 GLY A O 1
ATOM 1939 N N . ASN A 1 237 ? -16.816 4.400 -6.604 1.00 90.06 237 ASN A N 1
ATOM 1940 C CA . ASN A 1 237 ? -17.544 3.870 -5.451 1.00 90.06 237 ASN A CA 1
ATOM 1941 C C . ASN A 1 237 ? -17.429 2.340 -5.378 1.00 90.06 237 ASN A C 1
ATOM 1943 O O . ASN A 1 237 ? -18.404 1.612 -5.582 1.00 90.06 237 ASN A O 1
ATOM 1947 N N . ALA A 1 238 ? -16.219 1.846 -5.113 1.00 89.88 238 ALA A N 1
ATOM 1948 C CA . ALA A 1 238 ? -15.967 0.412 -5.045 1.00 89.88 238 ALA A CA 1
ATOM 1949 C C . ALA A 1 238 ? -16.686 -0.255 -3.871 1.00 89.88 238 ALA A C 1
ATOM 1951 O O . ALA A 1 238 ? -16.822 0.304 -2.783 1.00 89.88 238 ALA A O 1
ATOM 1952 N N . THR A 1 239 ? -17.114 -1.494 -4.092 1.00 88.69 239 THR A N 1
ATOM 1953 C CA . THR A 1 239 ? -17.702 -2.328 -3.045 1.00 88.69 239 THR A CA 1
ATOM 1954 C C . THR A 1 239 ? -16.664 -3.310 -2.496 1.00 88.69 239 THR A C 1
ATOM 1956 O O . THR A 1 239 ? -15.827 -3.815 -3.243 1.00 88.69 239 THR A O 1
ATOM 1959 N N . LYS A 1 240 ? -16.713 -3.596 -1.187 1.00 89.69 240 LYS A N 1
ATOM 1960 C CA . LYS A 1 240 ? -15.806 -4.541 -0.509 1.00 89.69 240 LYS A CA 1
ATOM 1961 C C . LYS A 1 240 ? -15.798 -5.905 -1.215 1.00 89.69 240 LYS A C 1
ATOM 1963 O O . LYS A 1 240 ? -16.869 -6.476 -1.433 1.00 89.69 240 LYS A O 1
ATOM 1968 N N . GLY A 1 241 ? -14.609 -6.425 -1.521 1.00 93.38 241 GLY A N 1
ATOM 1969 C CA . GLY A 1 241 ? -14.408 -7.663 -2.280 1.00 93.38 241 GLY A CA 1
ATOM 1970 C C . GLY A 1 241 ? -13.992 -7.437 -3.738 1.00 93.38 241 GLY A C 1
ATOM 1971 O O . GLY A 1 241 ? -13.539 -8.380 -4.385 1.00 93.38 241 GLY A O 1
ATOM 1972 N N . PHE A 1 242 ? -14.164 -6.225 -4.284 1.00 95.69 242 PHE A N 1
ATOM 1973 C CA . PHE A 1 242 ? -13.859 -5.951 -5.691 1.00 95.69 242 PHE A CA 1
ATOM 1974 C C . PHE A 1 242 ? -12.364 -6.143 -6.030 1.00 95.69 242 PHE A C 1
ATOM 1976 O O . PHE A 1 242 ? -12.081 -6.940 -6.927 1.00 95.69 242 PHE A O 1
ATOM 1983 N N . PRO A 1 243 ? -11.398 -5.520 -5.318 1.00 96.94 243 PRO A N 1
ATOM 1984 C CA . PRO A 1 243 ? -9.972 -5.752 -5.570 1.00 96.94 243 PRO A CA 1
ATOM 1985 C C . PRO A 1 243 ? -9.558 -7.211 -5.389 1.00 96.94 243 PRO A C 1
ATOM 1987 O O . PRO A 1 243 ? -8.762 -7.728 -6.169 1.00 96.94 243 PRO A O 1
ATOM 1990 N N . GLU A 1 244 ? -10.118 -7.885 -4.383 1.00 96.75 244 GLU A N 1
ATOM 1991 C CA . GLU A 1 244 ? -9.830 -9.286 -4.089 1.00 96.75 244 GLU A C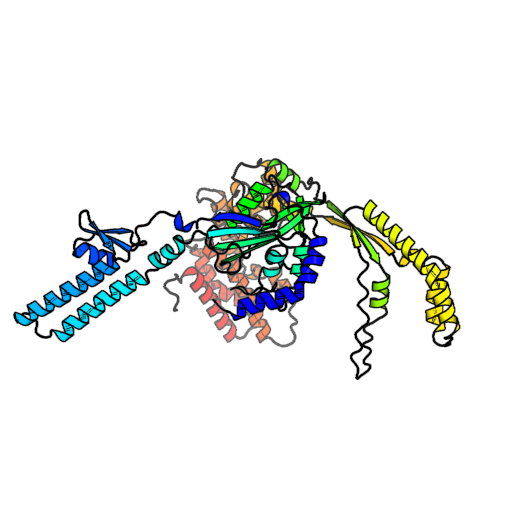A 1
ATOM 1992 C C . GLU A 1 244 ? -10.313 -10.199 -5.220 1.00 96.75 244 GLU A C 1
ATOM 1994 O O . GLU A 1 244 ? -9.573 -11.085 -5.634 1.00 96.75 244 GLU A O 1
ATOM 1999 N N . THR A 1 245 ? -11.501 -9.933 -5.774 1.00 97.31 245 THR A N 1
ATOM 2000 C CA . THR A 1 245 ? -12.055 -10.677 -6.921 1.00 97.31 245 THR A CA 1
ATOM 2001 C C . THR A 1 245 ? -11.179 -10.512 -8.161 1.00 97.31 245 THR A C 1
ATOM 2003 O O . THR A 1 245 ? -10.870 -11.492 -8.835 1.00 97.31 245 THR A O 1
ATOM 2006 N N . VAL A 1 246 ? -10.741 -9.281 -8.450 1.00 98.19 246 VAL A N 1
ATOM 2007 C CA . VAL A 1 246 ? -9.842 -9.002 -9.581 1.00 98.19 246 VAL A CA 1
ATOM 2008 C C . VAL A 1 246 ? -8.505 -9.715 -9.393 1.00 98.19 246 VAL A C 1
ATOM 2010 O O . VAL A 1 246 ? -8.039 -10.395 -10.304 1.00 98.19 246 VAL A O 1
ATOM 2013 N N . LYS A 1 247 ? -7.898 -9.597 -8.205 1.00 97.38 247 LYS A N 1
ATOM 2014 C CA . LYS A 1 247 ? -6.622 -10.248 -7.896 1.00 97.38 247 LYS A CA 1
ATOM 2015 C C . LYS A 1 247 ? -6.730 -11.769 -7.998 1.00 97.38 247 LYS A C 1
ATOM 2017 O O . LYS A 1 247 ? -5.877 -12.383 -8.626 1.00 97.38 247 LYS A O 1
ATOM 2022 N N . GLN A 1 248 ? -7.776 -12.360 -7.421 1.00 96.94 248 GLN A N 1
ATOM 2023 C CA . GLN A 1 248 ? -8.009 -13.800 -7.478 1.00 96.94 248 GLN A CA 1
ATOM 2024 C C . GLN A 1 248 ? -8.119 -14.284 -8.926 1.00 96.94 248 GLN A C 1
ATOM 2026 O O . GLN A 1 248 ? -7.453 -15.246 -9.296 1.00 96.94 248 GLN A O 1
ATOM 2031 N N . TRP A 1 249 ? -8.907 -13.597 -9.758 1.00 98.06 249 TRP A N 1
ATOM 2032 C CA . TRP A 1 249 ? -9.034 -13.964 -11.166 1.00 98.06 249 TRP A CA 1
ATOM 2033 C C . TRP A 1 249 ? -7.691 -13.889 -11.906 1.00 98.06 249 TRP A C 1
ATOM 2035 O O . TRP A 1 249 ? -7.364 -14.795 -12.669 1.00 98.06 249 TRP A O 1
ATOM 2045 N N . LEU A 1 250 ? -6.887 -12.848 -11.663 1.00 97.88 250 LEU A N 1
ATOM 2046 C CA . LEU A 1 250 ? -5.554 -12.726 -12.267 1.00 97.88 250 LEU A CA 1
ATOM 2047 C C . LEU A 1 250 ? -4.629 -13.870 -11.832 1.00 97.88 250 LEU A C 1
ATOM 2049 O O . LEU A 1 250 ? -3.996 -14.499 -12.681 1.00 97.88 250 LEU A O 1
ATOM 2053 N N . ASP A 1 251 ? -4.608 -14.185 -10.534 1.00 95.81 251 ASP A N 1
ATOM 2054 C CA . ASP A 1 251 ? -3.808 -15.277 -9.974 1.00 95.81 251 ASP A CA 1
ATOM 2055 C C . ASP A 1 251 ? -4.192 -16.639 -10.586 1.00 95.81 251 ASP A C 1
ATOM 2057 O O . ASP A 1 251 ? -3.315 -17.418 -10.964 1.00 95.81 251 ASP A O 1
ATOM 2061 N N . GLU A 1 252 ? -5.490 -16.901 -10.770 1.00 96.69 252 GLU A N 1
ATOM 2062 C CA . GLU A 1 252 ? -5.998 -18.120 -11.415 1.00 96.69 252 GLU A CA 1
ATOM 2063 C C . GLU A 1 252 ? -5.581 -18.229 -12.892 1.00 96.69 252 GLU A C 1
ATOM 2065 O O . GLU A 1 252 ? -5.262 -19.320 -13.369 1.00 96.69 252 GLU A O 1
ATOM 2070 N N . ARG A 1 253 ? -5.566 -17.112 -13.635 1.00 97.25 253 ARG A N 1
ATOM 2071 C CA . ARG A 1 253 ? -5.262 -17.100 -15.079 1.00 97.25 253 ARG A CA 1
ATOM 2072 C C . ARG A 1 253 ? -3.776 -17.185 -15.396 1.00 97.25 253 ARG A C 1
ATOM 2074 O O . ARG A 1 253 ? -3.399 -17.816 -16.384 1.00 97.25 253 ARG A O 1
ATOM 2081 N N . GLN A 1 254 ? -2.937 -16.540 -14.595 1.00 95.62 254 GLN A N 1
ATOM 2082 C CA . GLN A 1 254 ? -1.494 -16.486 -14.839 1.00 95.62 254 GLN A CA 1
ATOM 2083 C C . GLN A 1 254 ? -0.744 -17.720 -14.299 1.00 95.62 254 GLN A C 1
ATOM 2085 O O . GLN A 1 254 ? 0.356 -18.022 -14.773 1.00 95.62 254 GLN A O 1
ATOM 2090 N N . GLY A 1 255 ? -1.330 -18.427 -13.322 1.00 93.50 255 GLY A N 1
ATOM 2091 C CA . GLY A 1 255 ? -0.719 -19.561 -12.630 1.00 93.50 255 GLY A CA 1
ATOM 2092 C C . GLY A 1 255 ? 0.506 -19.171 -11.796 1.00 93.50 255 GLY A C 1
ATOM 2093 O O . GLY A 1 255 ? 0.610 -18.056 -11.283 1.00 93.50 255 GLY A O 1
ATOM 2094 N N . ASP A 1 256 ? 1.461 -20.095 -11.674 1.00 92.12 256 ASP A N 1
ATOM 2095 C CA . ASP A 1 256 ? 2.694 -19.854 -10.925 1.00 92.12 256 ASP A CA 1
ATOM 2096 C C . ASP A 1 256 ? 3.578 -18.813 -11.630 1.00 92.12 256 ASP A C 1
ATOM 2098 O O . ASP A 1 256 ? 4.191 -19.050 -12.684 1.00 92.12 256 ASP A O 1
ATOM 2102 N N . VAL A 1 257 ? 3.673 -17.637 -11.014 1.00 93.06 257 VAL A N 1
ATOM 2103 C CA . VAL A 1 257 ? 4.567 -16.563 -11.449 1.00 93.06 257 VAL A CA 1
ATOM 2104 C C . VAL A 1 257 ? 5.978 -16.884 -10.968 1.00 93.06 257 VAL A C 1
ATOM 2106 O O . VAL A 1 257 ? 6.214 -17.109 -9.779 1.00 93.06 257 VAL A O 1
ATOM 2109 N N . LYS A 1 258 ? 6.938 -16.923 -11.899 1.00 93.75 258 LYS A N 1
ATOM 2110 C CA . LYS A 1 258 ? 8.346 -17.156 -11.555 1.00 93.75 258 LYS A CA 1
ATOM 2111 C C . LYS A 1 258 ? 8.836 -16.001 -10.691 1.00 93.75 258 LYS A C 1
ATOM 2113 O O . LYS A 1 258 ? 8.567 -14.845 -11.012 1.00 93.75 258 LYS A O 1
ATOM 2118 N N . SER A 1 259 ? 9.591 -16.297 -9.642 1.00 93.81 259 SER A N 1
ATOM 2119 C CA . SER A 1 259 ? 10.229 -15.235 -8.879 1.00 93.81 259 SER A CA 1
ATOM 2120 C C . SER A 1 259 ? 11.314 -14.560 -9.711 1.00 93.81 259 SER A C 1
ATOM 2122 O O . SER A 1 259 ? 12.058 -15.222 -10.434 1.00 93.81 259 SER A O 1
ATOM 2124 N N . GLY A 1 260 ? 11.402 -13.239 -9.621 1.00 93.81 260 GLY A N 1
ATOM 2125 C CA . GLY A 1 260 ? 12.383 -12.471 -10.374 1.00 93.81 260 GLY A CA 1
ATOM 2126 C C . GLY A 1 260 ? 12.056 -10.991 -10.413 1.00 93.81 260 GLY A C 1
ATOM 2127 O O . GLY A 1 260 ? 11.247 -10.490 -9.627 1.00 93.81 260 GLY A O 1
ATOM 2128 N N . ILE A 1 261 ? 12.708 -10.301 -11.341 1.00 92.56 261 ILE A N 1
ATOM 2129 C CA . ILE A 1 261 ? 12.486 -8.878 -11.585 1.00 92.56 261 ILE A CA 1
ATOM 2130 C C . ILE A 1 261 ? 11.659 -8.729 -12.845 1.00 92.56 261 ILE A C 1
ATOM 2132 O O . ILE A 1 261 ? 11.990 -9.270 -13.899 1.00 92.56 261 ILE A O 1
ATOM 2136 N N . TYR A 1 262 ? 10.601 -7.952 -12.708 1.00 94.88 262 TYR A N 1
ATOM 2137 C CA . TYR A 1 262 ? 9.632 -7.686 -13.744 1.00 94.88 262 TYR A CA 1
ATOM 2138 C C . TYR A 1 262 ? 9.661 -6.197 -14.067 1.00 94.88 262 TYR A C 1
ATOM 2140 O O . TYR A 1 262 ? 9.681 -5.355 -13.171 1.00 94.88 262 TYR A O 1
ATOM 2148 N N . GLU A 1 263 ? 9.685 -5.867 -15.349 1.00 94.06 263 GLU A N 1
ATOM 2149 C CA . GLU A 1 263 ? 9.687 -4.491 -15.835 1.00 94.06 263 GLU A CA 1
ATOM 2150 C C . GLU A 1 263 ? 8.294 -4.123 -16.315 1.00 94.06 263 GLU A C 1
ATOM 2152 O O . GLU A 1 263 ? 7.707 -4.822 -17.149 1.00 94.06 263 GLU A O 1
ATOM 2157 N N . ARG A 1 264 ? 7.775 -3.013 -15.800 1.00 95.94 264 ARG A N 1
ATOM 2158 C CA . ARG A 1 264 ? 6.461 -2.509 -16.162 1.00 95.94 264 ARG A CA 1
ATOM 2159 C C . ARG A 1 264 ? 6.433 -2.160 -17.643 1.00 95.94 264 ARG A C 1
ATOM 2161 O O . ARG A 1 264 ? 7.321 -1.491 -18.167 1.00 95.94 264 ARG A O 1
ATOM 2168 N N . GLN A 1 265 ? 5.382 -2.611 -18.301 1.00 95.75 265 GLN A N 1
ATOM 2169 C CA . GLN A 1 265 ? 5.022 -2.223 -19.652 1.00 95.75 265 GLN A CA 1
ATOM 2170 C C . GLN A 1 265 ? 3.874 -1.210 -19.577 1.00 95.75 265 GLN A C 1
ATOM 2172 O O . GLN A 1 265 ? 3.128 -1.192 -18.603 1.00 95.75 265 GLN A O 1
ATOM 2177 N N . GLY A 1 266 ? 3.739 -0.368 -20.599 1.00 93.19 266 GLY A N 1
ATOM 2178 C CA . GLY A 1 266 ? 2.716 0.680 -20.638 1.00 93.19 266 GLY A CA 1
ATOM 2179 C C . GLY A 1 266 ? 3.260 2.079 -20.372 1.00 93.19 266 GLY A C 1
ATOM 2180 O O . GLY A 1 266 ? 4.399 2.387 -20.750 1.00 93.19 266 GLY A O 1
ATOM 2181 N N . GLY A 1 267 ? 2.406 2.922 -19.799 1.00 91.12 267 GLY A N 1
ATOM 2182 C CA . GLY A 1 267 ? 2.682 4.310 -19.444 1.00 91.12 267 GLY A CA 1
ATOM 2183 C C . GLY A 1 267 ? 3.620 4.455 -18.246 1.00 91.12 267 GLY A C 1
ATOM 2184 O O . GLY A 1 267 ? 3.798 3.531 -17.447 1.00 91.12 267 GLY A O 1
ATOM 2185 N N . LYS A 1 268 ? 4.243 5.632 -18.125 1.00 93.06 268 LYS A N 1
ATOM 2186 C CA . LYS A 1 268 ? 5.203 5.943 -17.051 1.00 93.06 268 LYS A CA 1
ATOM 2187 C C . LYS A 1 268 ? 4.508 6.244 -15.723 1.00 93.06 268 LYS A C 1
ATOM 2189 O O . LYS A 1 268 ? 5.071 5.977 -14.660 1.00 93.06 268 LYS A O 1
ATOM 2194 N N . TYR A 1 269 ? 3.300 6.797 -15.758 1.00 94.56 269 TYR A N 1
ATOM 2195 C CA . TYR A 1 269 ? 2.542 7.097 -14.553 1.00 94.56 269 TYR A CA 1
ATOM 2196 C C . TYR A 1 269 ? 1.949 5.837 -13.911 1.00 94.56 269 TYR A C 1
ATOM 2198 O O . TYR A 1 269 ? 1.310 5.040 -14.597 1.00 94.56 269 TYR A O 1
ATOM 2206 N N . SER A 1 270 ? 2.086 5.683 -12.589 1.00 95.06 270 SER A N 1
ATOM 2207 C CA . SER A 1 270 ? 1.386 4.678 -11.772 1.00 95.06 270 SER A CA 1
ATOM 2208 C C . SER A 1 270 ? 1.229 5.148 -10.339 1.00 95.06 270 SER A C 1
ATOM 2210 O O . SER A 1 270 ? 2.132 5.769 -9.784 1.00 95.06 270 SER A O 1
ATOM 2212 N N . ASP A 1 271 ? 0.091 4.798 -9.743 1.00 90.44 271 ASP A N 1
ATOM 2213 C CA . ASP A 1 271 ? -0.208 5.129 -8.353 1.00 90.44 271 ASP A CA 1
ATOM 2214 C C . ASP A 1 271 ? 0.477 4.160 -7.368 1.00 90.44 271 ASP A C 1
ATOM 2216 O O . ASP A 1 271 ? 0.679 4.493 -6.201 1.00 90.44 271 ASP A O 1
ATOM 2220 N N . THR A 1 272 ? 0.818 2.948 -7.821 1.00 95.50 272 THR A N 1
ATOM 2221 C CA . THR A 1 272 ? 1.281 1.845 -6.960 1.00 95.50 272 THR A CA 1
ATOM 2222 C C . THR A 1 272 ? 2.712 1.418 -7.238 1.00 95.50 272 THR A C 1
ATOM 2224 O O . THR A 1 272 ? 3.430 1.044 -6.308 1.00 95.50 272 THR A O 1
ATOM 2227 N N . PHE A 1 273 ? 3.110 1.390 -8.509 1.00 95.31 273 PHE A N 1
ATOM 2228 C CA . PHE A 1 273 ? 4.304 0.677 -8.948 1.00 95.31 273 PHE A CA 1
ATOM 2229 C C . PHE A 1 273 ? 5.383 1.625 -9.468 1.00 95.31 273 PHE A C 1
ATOM 2231 O O . PHE A 1 273 ? 5.104 2.613 -10.147 1.00 95.31 273 PHE A O 1
ATOM 2238 N N . SER A 1 274 ? 6.640 1.267 -9.218 1.00 93.56 274 SER A N 1
ATOM 2239 C CA . SER A 1 274 ? 7.787 1.770 -9.975 1.00 93.56 274 SER A CA 1
ATOM 2240 C C . SER A 1 274 ? 7.873 1.118 -11.363 1.00 93.56 274 SER A C 1
ATOM 2242 O O . SER A 1 274 ? 7.079 0.242 -11.709 1.00 93.56 274 SER A O 1
ATOM 2244 N N . ASP A 1 275 ? 8.866 1.521 -12.159 1.00 92.44 275 ASP A N 1
ATOM 2245 C CA . ASP A 1 275 ? 9.157 0.901 -13.461 1.00 92.44 275 ASP A CA 1
ATOM 2246 C C . ASP A 1 275 ? 9.580 -0.570 -13.348 1.00 92.44 275 ASP A C 1
ATOM 2248 O O . ASP A 1 275 ? 9.442 -1.337 -14.298 1.00 92.44 275 ASP A O 1
ATOM 2252 N N . THR A 1 276 ? 10.082 -0.982 -12.186 1.00 92.75 276 THR A N 1
ATOM 2253 C CA . THR A 1 276 ? 10.409 -2.374 -11.881 1.00 92.75 276 THR A CA 1
ATOM 2254 C C . THR A 1 276 ? 9.603 -2.864 -10.689 1.00 92.75 276 THR A C 1
ATOM 2256 O O . THR A 1 276 ? 9.232 -2.095 -9.800 1.00 92.75 276 THR A O 1
ATOM 2259 N N . MET A 1 277 ? 9.340 -4.164 -10.667 1.00 94.19 277 MET A N 1
ATOM 2260 C CA . MET A 1 277 ? 8.679 -4.862 -9.578 1.00 94.19 277 MET A CA 1
ATOM 2261 C C . MET A 1 277 ? 9.447 -6.138 -9.272 1.00 94.19 277 MET A C 1
ATOM 2263 O O . MET A 1 277 ? 9.860 -6.878 -10.167 1.00 94.19 277 MET A O 1
ATOM 2267 N N . LEU A 1 278 ? 9.619 -6.399 -7.985 1.00 93.56 278 LEU A N 1
ATOM 2268 C CA . LEU A 1 278 ? 10.239 -7.612 -7.498 1.00 93.56 278 LEU A CA 1
ATOM 2269 C C . LEU A 1 278 ? 9.144 -8.620 -7.133 1.00 93.56 278 LEU A C 1
ATOM 2271 O O . LEU A 1 278 ? 8.340 -8.357 -6.242 1.00 93.56 278 LEU A O 1
ATOM 2275 N N . VAL A 1 279 ? 9.108 -9.765 -7.817 1.00 93.94 279 VAL A N 1
ATOM 2276 C CA . VAL A 1 279 ? 8.156 -10.845 -7.518 1.00 93.94 279 VAL A CA 1
ATOM 2277 C C . VAL A 1 279 ? 8.866 -11.916 -6.722 1.00 93.94 279 VAL A C 1
ATOM 2279 O O . VAL A 1 279 ? 9.725 -12.629 -7.243 1.00 93.94 279 VAL A O 1
ATOM 2282 N N . ALA A 1 280 ? 8.508 -12.014 -5.451 1.00 92.19 280 ALA A N 1
ATOM 2283 C CA . ALA A 1 280 ? 9.142 -12.926 -4.529 1.00 92.19 280 ALA A CA 1
ATOM 2284 C C . ALA A 1 280 ? 8.830 -14.411 -4.782 1.00 92.19 280 ALA A C 1
ATOM 2286 O O . ALA A 1 280 ? 7.758 -14.748 -5.291 1.00 92.19 280 ALA A O 1
ATOM 2287 N N . PRO A 1 281 ? 9.740 -15.331 -4.407 1.00 92.75 281 PRO A N 1
ATOM 2288 C CA . PRO A 1 281 ? 9.453 -16.754 -4.438 1.00 92.75 281 PRO A CA 1
ATOM 2289 C C . PRO A 1 281 ? 8.443 -17.124 -3.362 1.00 92.75 281 PRO A C 1
ATOM 2291 O O . PRO A 1 281 ? 8.560 -16.687 -2.228 1.00 92.75 281 PRO A O 1
ATOM 2294 N N . GLN A 1 282 ? 7.501 -18.001 -3.699 1.00 90.12 282 GLN A N 1
ATOM 2295 C CA . GLN A 1 282 ? 6.510 -18.495 -2.737 1.00 90.12 282 GLN A CA 1
ATOM 2296 C C . GLN A 1 282 ? 7.057 -19.610 -1.833 1.00 90.12 282 GLN A C 1
ATOM 2298 O O . GLN A 1 282 ? 6.542 -19.840 -0.745 1.00 90.12 282 GLN A O 1
ATOM 2303 N N . LYS A 1 283 ? 8.101 -20.321 -2.281 1.00 92.25 283 LYS A N 1
ATOM 2304 C CA . LYS A 1 283 ? 8.666 -21.465 -1.557 1.00 92.25 283 LYS A CA 1
ATOM 2305 C C . LYS A 1 283 ? 9.872 -21.058 -0.696 1.00 92.25 283 LYS A C 1
ATOM 2307 O O . LYS A 1 283 ? 10.745 -20.359 -1.224 1.00 92.25 283 LYS A O 1
ATOM 2312 N N . PRO A 1 284 ? 9.974 -21.522 0.566 1.00 93.00 284 PRO A N 1
ATOM 2313 C CA . PRO A 1 284 ? 11.071 -21.176 1.475 1.00 93.00 284 PRO A CA 1
ATOM 2314 C C . PRO A 1 284 ? 12.475 -21.411 0.902 1.00 93.00 284 PRO A C 1
ATOM 2316 O O . PRO A 1 284 ? 13.351 -20.560 1.050 1.00 93.00 284 PRO A O 1
ATOM 2319 N N . GLU A 1 285 ? 12.697 -22.521 0.194 1.00 92.06 285 GLU A N 1
ATOM 2320 C CA . GLU A 1 285 ? 13.994 -22.858 -0.402 1.00 92.06 285 GLU A CA 1
ATOM 2321 C C . GLU A 1 285 ? 14.464 -21.810 -1.423 1.00 92.06 285 GLU A C 1
ATOM 2323 O O . GLU A 1 285 ? 15.627 -21.411 -1.426 1.00 92.06 285 GLU A O 1
ATOM 2328 N N . ASN A 1 286 ? 13.538 -21.266 -2.213 1.00 92.56 286 ASN A N 1
ATOM 2329 C CA . ASN A 1 286 ? 13.844 -20.243 -3.209 1.00 92.56 286 ASN A CA 1
ATOM 2330 C C . ASN A 1 286 ? 14.068 -18.865 -2.557 1.00 92.56 286 ASN A C 1
ATOM 2332 O O . ASN A 1 286 ? 14.813 -18.038 -3.085 1.00 92.56 286 ASN A O 1
ATOM 2336 N N . ILE A 1 287 ? 13.443 -18.612 -1.400 1.00 93.69 287 ILE A N 1
ATOM 2337 C CA . ILE A 1 287 ? 13.675 -17.400 -0.597 1.00 93.69 287 ILE A CA 1
ATOM 2338 C C . ILE A 1 287 ? 15.092 -17.428 -0.005 1.00 93.69 287 ILE A C 1
ATOM 2340 O O . ILE A 1 287 ? 15.764 -16.396 0.032 1.00 93.69 287 ILE A O 1
ATOM 2344 N N . ILE A 1 288 ? 15.604 -18.605 0.370 1.00 93.62 288 ILE A N 1
ATOM 2345 C CA . ILE A 1 288 ? 17.007 -18.773 0.785 1.00 93.62 288 ILE A CA 1
ATOM 2346 C C . ILE A 1 288 ? 17.967 -18.480 -0.378 1.00 93.62 288 ILE A C 1
ATOM 2348 O O . ILE A 1 288 ? 19.001 -17.840 -0.176 1.00 93.62 288 ILE A O 1
ATOM 2352 N N . ASP A 1 289 ? 17.639 -18.894 -1.603 1.00 93.75 289 ASP A N 1
ATOM 2353 C CA . ASP A 1 289 ? 18.462 -18.567 -2.773 1.00 93.75 289 ASP A CA 1
ATOM 2354 C C . ASP A 1 289 ? 18.492 -17.063 -3.059 1.00 93.75 289 ASP A C 1
ATOM 2356 O O . ASP A 1 289 ? 19.556 -16.508 -3.353 1.00 93.75 289 ASP A O 1
ATOM 2360 N N . TRP A 1 290 ? 17.360 -16.376 -2.898 1.00 93.00 290 TRP A N 1
ATOM 2361 C CA . TRP A 1 290 ? 17.298 -14.913 -2.944 1.00 93.00 290 TRP A CA 1
ATOM 2362 C C . TRP A 1 290 ? 18.158 -14.263 -1.864 1.00 93.00 290 TRP A C 1
ATOM 2364 O O . TRP A 1 290 ? 18.979 -13.394 -2.165 1.00 93.00 290 TRP A O 1
ATOM 2374 N N . TRP A 1 291 ? 18.025 -14.730 -0.623 1.00 93.94 291 TRP A N 1
ATOM 2375 C CA . TRP A 1 291 ? 18.834 -14.291 0.511 1.00 93.94 291 TRP A CA 1
ATOM 2376 C C . TRP A 1 291 ? 20.340 -14.447 0.240 1.00 93.94 291 TRP A C 1
ATOM 2378 O O . TRP A 1 291 ? 21.146 -13.558 0.523 1.00 93.94 291 TRP A O 1
ATOM 2388 N N . ARG A 1 292 ? 20.735 -15.538 -0.416 1.00 93.62 292 ARG A N 1
ATOM 2389 C CA . ARG A 1 292 ? 22.131 -15.805 -0.790 1.00 93.62 292 ARG A CA 1
ATOM 2390 C C . ARG A 1 292 ? 22.574 -15.102 -2.074 1.00 93.62 292 ARG A C 1
ATOM 2392 O O . ARG A 1 292 ? 23.735 -15.229 -2.453 1.00 93.62 292 ARG A O 1
ATOM 2399 N N . GLY A 1 293 ? 21.691 -14.347 -2.730 1.00 90.81 293 GLY A N 1
ATOM 2400 C CA . GLY A 1 293 ? 21.983 -13.657 -3.988 1.00 90.81 293 GLY A CA 1
ATOM 2401 C C . GLY A 1 293 ? 22.218 -14.606 -5.166 1.00 90.81 293 GLY A C 1
ATOM 2402 O O . GLY A 1 293 ? 22.898 -14.229 -6.113 1.00 90.81 293 GLY A O 1
ATOM 2403 N N . LYS A 1 294 ? 21.686 -15.832 -5.101 1.00 90.88 294 LYS A N 1
ATOM 2404 C CA . LYS A 1 294 ? 21.802 -16.864 -6.146 1.00 90.88 294 LYS A CA 1
ATOM 2405 C C . LYS A 1 294 ? 20.674 -16.809 -7.177 1.00 90.88 294 LYS A C 1
ATOM 2407 O O . LYS A 1 294 ? 20.609 -17.652 -8.068 1.00 90.88 294 LYS A O 1
ATOM 2412 N N . ALA A 1 295 ? 19.765 -15.846 -7.051 1.00 88.31 295 ALA A N 1
ATOM 2413 C CA . ALA A 1 295 ? 18.668 -15.687 -7.988 1.00 88.31 295 ALA A CA 1
ATOM 2414 C C . ALA A 1 295 ? 19.188 -15.308 -9.381 1.00 88.31 295 ALA A C 1
ATOM 2416 O O . ALA A 1 295 ? 20.100 -14.494 -9.516 1.00 88.31 295 ALA A O 1
ATOM 2417 N N . ARG A 1 296 ? 18.560 -15.850 -10.427 1.00 81.69 296 ARG A N 1
ATOM 2418 C CA . ARG A 1 296 ? 18.947 -15.599 -11.825 1.00 81.69 296 ARG A CA 1
ATOM 2419 C C . ARG A 1 296 ? 18.933 -14.115 -12.210 1.00 81.69 296 ARG A C 1
ATOM 2421 O O . ARG A 1 296 ? 19.709 -13.707 -13.064 1.00 81.69 296 ARG A O 1
ATOM 2428 N N . ASP A 1 297 ? 18.080 -13.321 -11.567 1.00 84.06 297 ASP A N 1
ATOM 2429 C CA . ASP A 1 297 ? 17.916 -11.892 -11.851 1.00 84.06 297 ASP A CA 1
ATOM 2430 C C . ASP A 1 297 ? 18.630 -10.969 -10.865 1.00 84.06 297 ASP A C 1
ATOM 2432 O O . ASP A 1 297 ? 18.464 -9.751 -10.939 1.00 84.06 297 ASP A O 1
ATOM 2436 N N . ALA A 1 298 ? 19.437 -11.541 -9.972 1.00 87.38 298 ALA A N 1
ATOM 2437 C CA . ALA A 1 298 ? 20.165 -10.802 -8.955 1.00 87.38 298 ALA A CA 1
ATOM 2438 C C . ALA A 1 298 ? 21.123 -9.765 -9.558 1.00 87.38 298 ALA A C 1
ATOM 2440 O O . ALA A 1 298 ? 21.206 -8.646 -9.057 1.00 87.38 298 ALA A O 1
ATOM 2441 N N . GLU A 1 299 ? 21.778 -10.108 -10.664 1.00 90.62 299 GLU A N 1
ATOM 2442 C CA . GLU A 1 299 ? 22.616 -9.205 -11.448 1.00 90.62 299 GLU A CA 1
ATOM 2443 C C . GLU A 1 299 ? 22.287 -9.344 -12.929 1.00 90.62 299 GLU A C 1
ATOM 2445 O O . GLU A 1 299 ? 22.049 -10.448 -13.423 1.00 90.62 299 GLU A O 1
ATOM 2450 N N . TYR A 1 300 ? 22.282 -8.226 -13.651 1.00 88.62 300 TYR A N 1
ATOM 2451 C CA . TYR A 1 300 ? 22.108 -8.238 -15.098 1.00 88.62 300 TYR A CA 1
ATOM 2452 C C . TYR A 1 300 ? 22.638 -6.992 -15.771 1.00 88.62 300 TYR A C 1
ATOM 2454 O O . TYR A 1 300 ? 22.888 -5.984 -15.120 1.00 88.62 300 TYR A O 1
ATOM 2462 N N . SER A 1 301 ? 22.728 -7.048 -17.094 1.00 90.19 301 SER A N 1
ATOM 2463 C CA . SER A 1 301 ? 23.121 -5.908 -17.907 1.00 90.19 301 SER A CA 1
ATOM 2464 C C . SER A 1 301 ? 22.017 -5.537 -18.883 1.00 90.19 301 SER A C 1
ATOM 2466 O O . SER A 1 301 ? 21.429 -6.403 -19.532 1.00 90.19 301 SER A O 1
ATOM 2468 N N . THR A 1 302 ? 21.762 -4.241 -19.014 1.00 91.62 302 THR A N 1
ATOM 2469 C CA . THR A 1 302 ? 21.072 -3.670 -20.174 1.00 91.62 302 THR A CA 1
ATOM 2470 C C . THR A 1 302 ? 22.103 -3.032 -21.087 1.00 91.62 302 THR A C 1
ATOM 2472 O O . THR A 1 302 ? 23.077 -2.453 -20.613 1.00 91.62 302 THR A O 1
ATOM 2475 N N . TRP A 1 303 ? 21.873 -3.109 -22.386 1.00 93.56 303 TRP A N 1
ATOM 2476 C CA . TRP A 1 303 ? 22.766 -2.589 -23.409 1.00 93.56 303 TRP A CA 1
ATOM 2477 C C . TRP A 1 303 ? 22.099 -1.400 -24.074 1.00 93.56 303 TRP A C 1
ATOM 2479 O O . TRP A 1 303 ? 20.972 -1.515 -24.549 1.00 93.56 303 TRP A O 1
ATOM 2489 N N . ILE A 1 304 ? 22.756 -0.253 -24.055 1.00 92.44 304 ILE A N 1
ATOM 2490 C CA . ILE A 1 304 ? 22.210 1.006 -24.546 1.00 92.44 304 ILE A CA 1
ATOM 2491 C C . ILE A 1 304 ? 22.993 1.369 -25.799 1.00 92.44 304 ILE A C 1
ATOM 2493 O O . ILE A 1 304 ? 24.213 1.490 -25.743 1.00 92.44 304 ILE A O 1
ATOM 2497 N N . VAL A 1 305 ? 22.301 1.495 -26.925 1.00 91.56 305 VAL A N 1
ATOM 2498 C CA . VAL A 1 305 ? 22.872 2.090 -28.134 1.00 91.56 305 VAL A CA 1
ATOM 2499 C C . VAL A 1 305 ? 22.540 3.567 -28.070 1.00 91.56 305 VAL A C 1
ATOM 2501 O O . VAL A 1 305 ? 21.368 3.916 -28.190 1.00 91.56 305 VAL A O 1
ATOM 2504 N N . VAL A 1 306 ? 23.547 4.390 -27.794 1.00 87.88 306 VAL A N 1
ATOM 2505 C CA . VAL A 1 306 ? 23.412 5.843 -27.632 1.00 87.88 306 VAL A CA 1
ATOM 2506 C C . VAL A 1 306 ? 23.733 6.520 -28.960 1.00 87.88 306 VAL A C 1
ATOM 2508 O O . VAL A 1 306 ? 24.705 6.134 -29.609 1.00 87.88 306 VAL A O 1
ATOM 2511 N N . ASP A 1 307 ? 22.922 7.507 -29.344 1.00 86.75 307 ASP A N 1
ATOM 2512 C CA . ASP A 1 307 ? 23.194 8.422 -30.460 1.00 86.75 307 ASP A CA 1
ATOM 2513 C C . ASP A 1 307 ? 23.740 9.744 -29.900 1.00 86.75 307 ASP A C 1
ATOM 2515 O O . ASP A 1 307 ? 22.995 10.573 -29.375 1.00 86.75 307 ASP A O 1
ATOM 2519 N N . ASN A 1 308 ? 25.056 9.932 -29.972 1.00 78.94 308 ASN A N 1
ATOM 2520 C CA . ASN A 1 308 ? 25.752 11.120 -29.480 1.00 78.94 308 ASN A CA 1
ATOM 2521 C C . ASN A 1 308 ? 25.442 12.389 -30.268 1.00 78.94 308 ASN A C 1
ATOM 2523 O O . ASN A 1 308 ? 25.764 13.468 -29.769 1.00 78.94 308 ASN A O 1
ATOM 2527 N N . LEU A 1 309 ? 24.795 12.296 -31.438 1.00 72.62 309 LEU A N 1
ATOM 2528 C CA . LEU A 1 309 ? 24.419 13.485 -32.201 1.00 72.62 309 LEU A CA 1
ATOM 2529 C C . LEU A 1 309 ? 23.605 14.445 -31.319 1.00 72.62 309 LEU A C 1
ATOM 2531 O O . LEU A 1 309 ? 23.838 15.648 -31.310 1.00 72.62 309 LEU A O 1
ATOM 2535 N N . TYR A 1 310 ? 22.706 13.908 -30.491 1.00 65.25 310 TYR A N 1
ATOM 2536 C CA . TYR A 1 310 ? 21.872 14.722 -29.612 1.00 65.25 310 TYR A CA 1
ATOM 2537 C C . TYR A 1 310 ? 22.646 15.345 -28.436 1.00 65.25 310 TYR A C 1
ATOM 2539 O O . TYR A 1 310 ? 22.406 16.502 -28.084 1.00 65.25 310 TYR A O 1
ATOM 2547 N N . GLU A 1 311 ? 23.578 14.606 -27.819 1.00 63.84 311 GLU A N 1
ATOM 2548 C CA . GLU A 1 311 ? 24.371 15.136 -26.702 1.00 63.84 311 GLU A CA 1
ATOM 2549 C C . GLU A 1 311 ? 25.263 16.301 -27.145 1.00 63.84 311 GLU A C 1
ATOM 2551 O O . GLU A 1 311 ? 25.327 17.299 -26.424 1.00 63.84 311 GLU A O 1
ATOM 2556 N N . GLU A 1 312 ? 25.884 16.222 -28.326 1.00 62.66 312 GLU A N 1
ATOM 2557 C CA . GLU A 1 312 ? 26.703 17.311 -28.879 1.00 62.66 312 GLU A CA 1
ATOM 2558 C C . GLU A 1 312 ? 25.859 18.562 -29.168 1.00 62.66 312 GLU A C 1
ATOM 2560 O O . GLU A 1 312 ? 26.180 19.635 -28.652 1.00 62.66 312 GLU A O 1
ATOM 2565 N N . TYR A 1 313 ? 24.707 18.424 -29.842 1.00 60.81 313 TYR A N 1
ATOM 2566 C CA . TYR A 1 313 ? 23.784 19.549 -30.063 1.00 60.81 313 TYR A CA 1
ATOM 2567 C C . TYR A 1 313 ? 23.279 20.172 -28.751 1.00 60.81 313 TYR A C 1
ATOM 2569 O O . TYR A 1 313 ? 23.123 21.390 -28.660 1.00 60.81 313 TYR A O 1
ATOM 2577 N N . SER A 1 314 ? 23.043 19.362 -27.712 1.00 59.69 314 SER A N 1
ATOM 2578 C CA . SER A 1 314 ? 22.572 19.855 -26.409 1.00 59.69 314 SER A CA 1
ATOM 2579 C C . SER A 1 314 ? 23.662 20.521 -25.558 1.00 59.69 314 SER A C 1
ATOM 2581 O O . SER A 1 314 ? 23.352 21.404 -24.757 1.00 59.69 314 SER A O 1
ATOM 2583 N N . ARG A 1 315 ? 24.930 20.103 -25.702 1.00 59.97 315 ARG A N 1
ATOM 2584 C CA . ARG A 1 315 ? 26.074 20.648 -24.951 1.00 59.97 315 ARG A CA 1
ATOM 2585 C C . ARG A 1 315 ? 26.645 21.908 -25.587 1.00 59.97 315 ARG A C 1
ATOM 2587 O O . ARG A 1 315 ? 26.996 22.829 -24.853 1.00 59.97 315 ARG A O 1
ATOM 2594 N N . GLU A 1 316 ? 26.744 21.945 -26.913 1.00 55.53 316 GLU A N 1
ATOM 2595 C CA . GLU A 1 316 ? 27.259 23.110 -27.644 1.00 55.53 316 GLU A CA 1
ATOM 2596 C C . GLU A 1 316 ? 26.170 24.170 -27.855 1.00 55.53 316 GLU A C 1
ATOM 2598 O O . GLU A 1 316 ? 26.446 25.369 -27.823 1.00 55.53 316 GLU A O 1
ATOM 2603 N N . GLY A 1 317 ? 24.902 23.753 -27.911 1.00 50.44 317 GLY A N 1
ATOM 2604 C CA . GLY A 1 317 ? 23.740 24.624 -27.774 1.00 50.44 317 GLY A CA 1
ATOM 2605 C C . GLY A 1 317 ? 23.498 25.018 -26.320 1.00 50.44 317 GLY A C 1
ATOM 2606 O O . GLY A 1 317 ? 22.446 24.706 -25.762 1.00 50.44 317 GLY A O 1
ATOM 2607 N N . GLY A 1 318 ? 24.457 25.703 -25.691 1.00 46.75 318 GLY A N 1
ATOM 2608 C CA . GLY A 1 318 ? 24.291 26.323 -24.380 1.00 46.75 318 GLY A CA 1
ATOM 2609 C C . GLY A 1 318 ? 23.168 27.353 -24.418 1.00 46.75 318 GLY A C 1
ATOM 2610 O O . GLY A 1 318 ? 23.434 28.531 -24.596 1.00 46.75 318 GLY A O 1
ATOM 2611 N N . GLY A 1 319 ? 21.916 26.904 -24.304 1.00 45.97 319 GLY A N 1
ATOM 2612 C CA . GLY A 1 319 ? 20.725 27.739 -24.232 1.00 45.97 319 GLY A CA 1
ATOM 2613 C C . GLY A 1 319 ? 20.784 28.977 -25.122 1.00 45.97 319 GLY A C 1
ATOM 2614 O O . GLY A 1 319 ? 20.535 30.071 -24.614 1.00 45.97 319 GLY A O 1
ATOM 2615 N N . ILE A 1 320 ? 21.102 28.837 -26.417 1.00 46.12 320 ILE A N 1
ATOM 2616 C CA . ILE A 1 320 ? 20.826 29.910 -27.374 1.00 46.12 320 ILE A CA 1
ATOM 2617 C C . ILE A 1 320 ? 19.301 29.985 -27.459 1.00 46.12 320 ILE A C 1
ATOM 2619 O O . ILE A 1 320 ? 18.654 29.367 -28.301 1.00 46.12 320 ILE A O 1
ATOM 2623 N N . ARG A 1 321 ? 18.698 30.704 -26.506 1.00 49.03 321 ARG A N 1
ATOM 2624 C CA . ARG A 1 321 ? 17.394 31.314 -26.695 1.00 49.03 321 ARG A CA 1
ATOM 2625 C C . ARG A 1 321 ? 17.604 32.247 -27.871 1.00 49.03 321 ARG A C 1
ATOM 2627 O O . ARG A 1 321 ? 18.154 33.332 -27.705 1.00 49.03 321 ARG A O 1
ATOM 2634 N N . PHE A 1 322 ? 17.225 31.795 -29.058 1.00 45.97 322 PHE A N 1
ATOM 2635 C CA . PHE A 1 322 ? 16.957 32.696 -30.158 1.00 45.97 322 PHE A CA 1
ATOM 2636 C C . PHE A 1 322 ? 15.780 33.562 -29.711 1.00 45.97 322 PHE A C 1
ATOM 2638 O O . PHE A 1 322 ? 14.621 33.242 -29.947 1.00 45.97 322 PHE A O 1
ATOM 2645 N N . ASP A 1 323 ? 16.090 34.637 -28.992 1.00 48.44 323 ASP A N 1
ATOM 2646 C CA . ASP A 1 323 ? 15.172 35.721 -28.658 1.00 48.44 323 ASP A CA 1
ATOM 2647 C C . ASP A 1 323 ? 15.004 36.583 -29.923 1.00 48.44 323 ASP A C 1
ATOM 2649 O O . ASP A 1 323 ? 15.242 37.789 -29.941 1.00 48.44 323 ASP A O 1
ATOM 2653 N N . TYR A 1 324 ? 14.683 35.930 -31.046 1.00 48.06 324 TYR A N 1
ATOM 2654 C CA . TYR A 1 324 ? 14.219 36.614 -32.240 1.00 48.06 324 TYR A CA 1
ATOM 2655 C C . TYR A 1 324 ? 12.770 36.979 -31.962 1.00 48.06 324 TYR A C 1
ATOM 2657 O O . TYR A 1 324 ? 11.856 36.164 -32.075 1.00 48.06 324 TYR A O 1
ATOM 2665 N N . GLY A 1 325 ? 12.596 38.206 -31.479 1.00 50.91 325 GLY A N 1
ATOM 2666 C CA . GLY A 1 325 ? 11.298 38.746 -31.128 1.00 50.91 325 GLY A CA 1
ATOM 2667 C C . GLY A 1 325 ? 10.301 38.627 -32.280 1.00 50.91 325 GLY A C 1
ATOM 2668 O O . GLY A 1 325 ? 10.593 39.013 -33.407 1.00 50.91 325 GLY A O 1
ATOM 2669 N N . GLY A 1 326 ? 9.099 38.155 -31.956 1.00 47.94 326 GLY A N 1
ATOM 2670 C CA . GLY A 1 326 ? 7.890 38.459 -32.719 1.00 47.94 326 GLY A CA 1
ATOM 2671 C C . GLY A 1 326 ? 7.092 37.254 -33.186 1.00 47.94 326 GLY A C 1
ATOM 2672 O O . GLY A 1 326 ? 5.895 37.217 -32.921 1.00 47.94 326 GLY A O 1
ATOM 2673 N N . ASP A 1 327 ? 7.729 36.260 -33.799 1.00 48.53 327 ASP A N 1
ATOM 2674 C CA . ASP A 1 327 ? 6.993 35.215 -34.511 1.00 48.53 327 ASP A CA 1
ATOM 2675 C C . ASP A 1 327 ? 7.285 33.835 -33.917 1.00 48.53 327 ASP A C 1
ATOM 2677 O O . ASP A 1 327 ? 8.421 33.359 -33.916 1.00 48.53 327 ASP A O 1
ATOM 2681 N N . GLN A 1 328 ? 6.238 33.190 -33.390 1.00 40.94 328 GLN A N 1
ATOM 2682 C CA . GLN A 1 328 ? 6.249 31.779 -33.008 1.00 40.94 328 GLN A CA 1
ATOM 2683 C C . GLN A 1 328 ? 6.466 30.927 -34.266 1.00 40.94 328 GLN A C 1
ATOM 2685 O O . GLN A 1 328 ? 5.513 30.423 -34.852 1.00 40.94 328 GLN A O 1
ATOM 2690 N N . TYR A 1 329 ? 7.713 30.774 -34.704 1.00 47.44 329 TYR A N 1
ATOM 2691 C CA . TYR A 1 329 ? 8.061 29.666 -35.580 1.00 47.44 329 TYR A CA 1
ATOM 2692 C C . TYR A 1 329 ? 7.942 28.386 -34.759 1.00 47.44 329 TYR A C 1
ATOM 2694 O O . TYR A 1 329 ? 8.560 28.271 -33.695 1.00 47.44 329 TYR A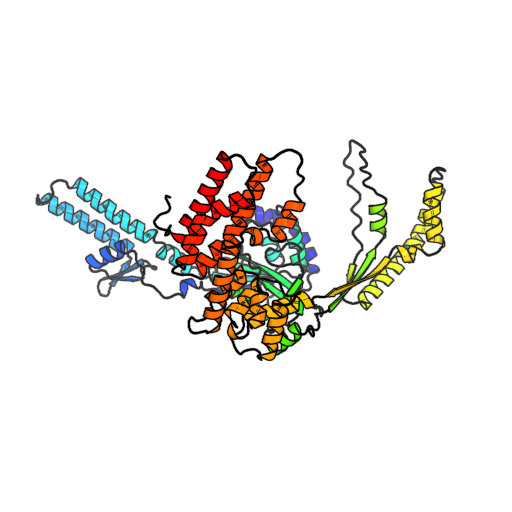 O 1
ATOM 2702 N N . ASP A 1 330 ? 7.114 27.455 -35.236 1.00 47.12 330 ASP A N 1
ATOM 2703 C CA . ASP A 1 330 ? 7.051 26.094 -34.719 1.00 47.12 330 ASP A CA 1
ATOM 2704 C C . ASP A 1 330 ? 8.483 25.571 -34.619 1.00 47.12 330 ASP A C 1
ATOM 2706 O O . ASP A 1 330 ? 9.187 25.448 -35.624 1.00 47.12 330 ASP A O 1
ATOM 2710 N N . ALA A 1 331 ? 8.951 25.361 -33.386 1.00 46.75 331 ALA A N 1
ATOM 2711 C CA . ALA A 1 331 ? 10.291 24.855 -33.149 1.00 46.75 331 ALA A CA 1
ATOM 2712 C C . ALA A 1 331 ? 10.468 23.578 -33.986 1.00 46.75 331 ALA A C 1
ATOM 2714 O O . ALA A 1 331 ? 9.555 22.744 -33.970 1.00 46.75 331 ALA A O 1
ATOM 2715 N N . PRO A 1 332 ? 11.594 23.416 -34.711 1.00 48.69 332 PRO A N 1
ATOM 2716 C CA . PRO A 1 332 ? 11.828 22.222 -35.511 1.00 48.69 332 PRO A CA 1
ATOM 2717 C C . PRO A 1 332 ? 11.568 21.001 -34.633 1.00 48.69 332 PRO A C 1
ATOM 2719 O O . PRO A 1 332 ? 12.010 20.971 -33.478 1.00 48.69 332 PRO A O 1
ATOM 2722 N N . GLU A 1 333 ? 10.767 20.063 -35.150 1.00 46.19 333 GLU A N 1
ATOM 2723 C CA . GLU A 1 333 ? 10.346 18.861 -34.435 1.00 46.19 333 GLU A CA 1
ATOM 2724 C C . GLU A 1 333 ? 11.535 18.307 -33.650 1.00 46.19 333 GLU A C 1
ATOM 2726 O O . GLU A 1 333 ? 12.585 18.023 -34.227 1.00 46.19 333 GLU A O 1
ATOM 2731 N N . ARG A 1 334 ? 11.402 18.244 -32.315 1.00 50.62 334 ARG A N 1
ATOM 2732 C CA . ARG A 1 334 ? 12.484 17.796 -31.431 1.00 50.62 334 ARG A CA 1
ATOM 2733 C C . ARG A 1 334 ? 13.074 16.514 -32.004 1.00 50.62 334 ARG A C 1
ATOM 2735 O O . ARG A 1 334 ? 12.353 15.519 -32.100 1.00 50.62 334 ARG A O 1
ATOM 2742 N N . ILE A 1 335 ? 14.363 16.551 -32.346 1.00 52.84 335 ILE A N 1
ATOM 2743 C CA . ILE A 1 335 ? 15.123 15.368 -32.750 1.00 52.84 335 ILE A CA 1
ATOM 2744 C C . ILE A 1 335 ? 14.844 14.302 -31.690 1.00 52.84 335 ILE A C 1
ATOM 2746 O O . ILE A 1 335 ? 15.123 14.508 -30.506 1.00 52.84 335 ILE A O 1
ATOM 2750 N N . GLN A 1 336 ? 14.180 13.216 -32.087 1.00 55.22 336 GLN A N 1
ATOM 2751 C CA . GLN A 1 336 ? 13.849 12.148 -31.155 1.00 55.22 336 GLN A CA 1
ATOM 2752 C C . GLN A 1 336 ? 15.156 11.542 -30.657 1.00 55.22 336 GLN A C 1
ATOM 2754 O O . GLN A 1 336 ? 16.040 11.248 -31.459 1.00 55.22 336 GLN A O 1
ATOM 2759 N N . ASP A 1 337 ? 15.265 11.358 -29.343 1.00 66.19 337 ASP A N 1
ATOM 2760 C CA . ASP A 1 337 ? 16.377 10.633 -28.742 1.00 66.19 337 ASP A CA 1
ATOM 2761 C C . ASP A 1 337 ? 16.491 9.254 -29.415 1.00 66.19 337 ASP A C 1
ATOM 2763 O O . ASP A 1 337 ? 15.634 8.383 -29.240 1.00 66.19 337 ASP A O 1
ATOM 2767 N N . GLY A 1 338 ? 17.531 9.086 -30.239 1.00 67.06 338 GLY A N 1
ATOM 2768 C CA . GLY A 1 338 ? 17.826 7.851 -30.965 1.00 67.06 338 GLY A CA 1
ATOM 2769 C C . GLY A 1 338 ? 18.302 6.722 -30.049 1.00 67.06 338 GLY A C 1
ATOM 2770 O O . GLY A 1 338 ? 18.500 5.591 -30.512 1.00 67.06 338 GLY A O 1
ATOM 2771 N N . THR A 1 339 ? 18.469 7.010 -28.753 1.00 84.38 339 THR A N 1
ATOM 2772 C CA . THR A 1 339 ? 18.921 6.054 -27.753 1.00 84.38 339 THR A CA 1
ATOM 2773 C C . THR A 1 339 ? 17.936 4.904 -27.607 1.00 84.38 339 THR A C 1
ATOM 2775 O O . THR A 1 339 ? 16.747 5.079 -27.327 1.00 84.38 339 THR A O 1
ATOM 2778 N N . LYS A 1 340 ? 18.446 3.678 -27.740 1.00 88.88 340 LYS A N 1
ATOM 2779 C CA . LYS A 1 340 ? 17.640 2.462 -27.614 1.00 88.88 340 LYS A CA 1
ATOM 2780 C C . LYS A 1 340 ? 18.248 1.495 -26.612 1.00 88.88 340 LYS A C 1
ATOM 2782 O O . LYS A 1 340 ? 19.433 1.177 -26.666 1.00 88.88 340 LYS A O 1
ATOM 2787 N N . ILE A 1 341 ? 17.409 1.006 -25.700 1.00 88.94 341 ILE A N 1
ATOM 2788 C CA . ILE A 1 341 ? 17.798 0.085 -24.628 1.00 88.94 341 ILE A CA 1
ATOM 2789 C C . ILE A 1 341 ? 17.415 -1.346 -25.012 1.00 88.94 341 ILE A C 1
ATOM 2791 O O . ILE A 1 341 ? 16.295 -1.619 -25.447 1.00 88.94 341 ILE A O 1
ATOM 2795 N N . PHE A 1 342 ? 18.340 -2.275 -24.799 1.00 90.19 342 PHE A N 1
ATOM 2796 C CA . PHE A 1 342 ? 18.206 -3.690 -25.105 1.00 90.19 342 PHE A CA 1
ATOM 2797 C C . PHE A 1 342 ? 18.483 -4.549 -23.871 1.00 90.19 342 PHE A C 1
ATOM 2799 O O . PHE A 1 342 ? 19.447 -4.339 -23.137 1.00 90.19 342 PHE A O 1
ATOM 2806 N N . LYS A 1 343 ? 17.673 -5.596 -23.684 1.00 88.56 343 LYS A N 1
ATOM 2807 C CA . LYS A 1 343 ? 17.901 -6.635 -22.661 1.00 88.56 343 LYS A CA 1
ATOM 2808 C C . LYS A 1 343 ? 18.978 -7.653 -23.062 1.00 88.56 343 LYS A C 1
ATOM 2810 O O . LYS A 1 343 ? 19.459 -8.405 -22.224 1.00 88.56 343 LYS A O 1
ATOM 2815 N N . ASN A 1 344 ? 19.325 -7.718 -24.347 1.00 91.38 344 ASN A N 1
ATOM 2816 C CA . ASN A 1 344 ? 20.218 -8.721 -24.919 1.00 91.38 344 ASN A CA 1
ATOM 2817 C C . ASN A 1 344 ? 21.328 -8.027 -25.722 1.00 91.38 344 ASN A C 1
ATOM 2819 O O . ASN A 1 344 ? 21.034 -7.183 -26.569 1.00 91.38 344 ASN A O 1
ATOM 2823 N N . LYS A 1 345 ? 22.580 -8.410 -25.445 1.00 94.06 345 LYS A N 1
ATOM 2824 C CA . LYS A 1 345 ? 23.779 -7.841 -26.067 1.00 94.06 345 LYS A CA 1
ATOM 2825 C C . LYS A 1 345 ? 23.778 -7.998 -27.586 1.00 94.06 345 LYS A C 1
ATOM 2827 O O . LYS A 1 345 ? 23.950 -7.015 -28.286 1.00 94.06 345 LYS A O 1
ATOM 2832 N N . GLU A 1 346 ? 23.510 -9.201 -28.081 1.00 94.75 346 GLU A N 1
ATOM 2833 C CA . GLU A 1 346 ? 23.504 -9.522 -29.512 1.00 94.75 346 GLU A CA 1
ATOM 2834 C C . GLU A 1 346 ? 22.469 -8.682 -30.278 1.00 94.75 346 GLU A C 1
ATOM 2836 O O . GLU A 1 346 ? 22.761 -8.149 -31.344 1.00 94.75 346 GLU A O 1
ATOM 2841 N N . LYS A 1 347 ? 21.269 -8.481 -29.711 1.00 93.50 347 LYS A N 1
ATOM 2842 C CA . LYS A 1 347 ? 20.256 -7.587 -30.303 1.00 93.50 347 LYS A CA 1
ATOM 2843 C C . LYS A 1 347 ? 20.716 -6.129 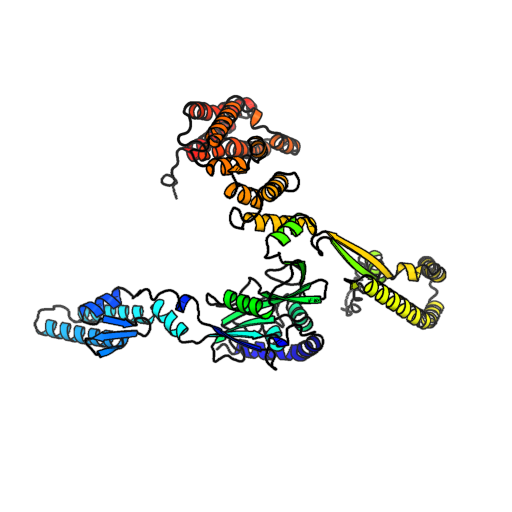-30.330 1.00 93.50 347 LYS A C 1
ATOM 2845 O O . LYS A 1 347 ? 20.420 -5.428 -31.295 1.00 93.50 347 LYS A O 1
ATOM 2850 N N . ALA A 1 348 ? 21.408 -5.686 -29.282 1.00 93.94 348 ALA A N 1
ATOM 2851 C CA . ALA A 1 348 ? 21.956 -4.338 -29.202 1.00 93.94 348 ALA A CA 1
ATOM 2852 C C . ALA A 1 348 ? 23.071 -4.133 -30.230 1.00 93.94 348 ALA A C 1
ATOM 2854 O O . ALA A 1 348 ? 23.048 -3.154 -30.962 1.00 93.94 348 ALA A O 1
ATOM 2855 N N . GLU A 1 349 ? 23.996 -5.088 -30.334 1.00 94.44 349 GLU A N 1
ATOM 2856 C CA . GLU A 1 349 ? 25.074 -5.098 -31.324 1.00 94.44 349 GLU A CA 1
ATOM 2857 C C . GLU A 1 349 ? 24.514 -5.125 -32.742 1.00 94.44 349 GLU A C 1
ATOM 2859 O O . GLU A 1 349 ? 24.944 -4.338 -33.576 1.00 94.44 349 GLU A O 1
ATOM 2864 N N . LYS A 1 350 ? 23.507 -5.960 -33.015 1.00 95.00 350 LYS A N 1
ATOM 2865 C CA . LYS A 1 350 ? 22.849 -5.996 -34.323 1.00 95.00 350 LYS A CA 1
ATOM 2866 C C . LYS A 1 350 ? 22.230 -4.644 -34.682 1.00 95.00 350 LYS A C 1
ATOM 2868 O O . LYS A 1 350 ? 22.505 -4.133 -35.760 1.00 95.00 350 LYS A O 1
ATOM 2873 N N . TYR A 1 351 ? 21.445 -4.052 -33.781 1.00 92.69 351 TYR A N 1
ATOM 2874 C CA . TYR A 1 351 ? 20.849 -2.733 -34.014 1.00 92.69 351 TYR A CA 1
ATOM 2875 C C . TYR A 1 351 ? 21.907 -1.636 -34.169 1.00 92.69 351 TYR A C 1
ATOM 2877 O O . TYR A 1 351 ? 21.776 -0.761 -35.018 1.00 92.69 351 TYR A O 1
ATOM 2885 N N . PHE A 1 352 ? 22.969 -1.696 -33.368 1.00 92.06 352 PHE A N 1
ATOM 2886 C CA . PHE A 1 352 ? 24.112 -0.798 -33.467 1.00 92.06 352 PHE A CA 1
ATOM 2887 C C . PHE A 1 352 ? 24.767 -0.874 -34.854 1.00 92.06 352 PHE A C 1
ATOM 2889 O O . PHE A 1 352 ? 24.999 0.161 -35.472 1.00 92.06 352 PHE A O 1
ATOM 2896 N N . GLN A 1 353 ? 24.993 -2.080 -35.386 1.00 91.94 353 GLN A N 1
ATOM 2897 C CA . GLN A 1 353 ? 25.522 -2.259 -36.742 1.00 91.94 353 GLN A CA 1
ATOM 2898 C C . GLN A 1 353 ? 24.535 -1.788 -37.818 1.00 91.94 353 GLN A C 1
ATOM 2900 O O . GLN A 1 353 ? 24.946 -1.122 -38.762 1.00 91.94 353 GLN A O 1
ATOM 2905 N N . GLU A 1 354 ? 23.239 -2.085 -37.672 1.00 90.75 354 GLU A N 1
ATOM 2906 C CA . GLU A 1 354 ? 22.195 -1.602 -38.588 1.00 90.75 354 GLU A CA 1
ATOM 2907 C C . GLU A 1 354 ? 22.197 -0.071 -38.669 1.00 90.75 354 GLU A C 1
ATOM 2909 O O . GLU A 1 354 ? 22.225 0.475 -39.769 1.00 90.75 354 GLU A O 1
ATOM 2914 N N . LYS A 1 355 ? 22.263 0.623 -37.526 1.00 88.88 355 LYS A N 1
ATOM 2915 C CA . LYS A 1 355 ? 22.310 2.089 -37.488 1.00 88.88 355 LYS A CA 1
ATOM 2916 C C . LYS A 1 355 ? 23.583 2.673 -38.076 1.00 88.88 355 LYS A C 1
ATOM 2918 O O . LYS A 1 355 ? 23.489 3.620 -38.847 1.00 88.88 355 LYS A O 1
ATOM 2923 N N . ARG A 1 356 ? 24.746 2.068 -37.816 1.00 85.69 356 ARG A N 1
ATOM 2924 C CA . ARG A 1 356 ? 26.001 2.471 -38.474 1.00 85.69 356 ARG A CA 1
ATOM 2925 C C . ARG A 1 356 ? 25.939 2.315 -39.996 1.00 85.69 356 ARG A C 1
ATOM 2927 O O . ARG A 1 356 ? 26.440 3.171 -40.712 1.00 85.69 356 ARG A O 1
ATOM 2934 N N . MET A 1 357 ? 25.316 1.248 -40.494 1.00 84.69 357 MET A N 1
ATOM 2935 C CA . MET A 1 357 ? 25.172 1.012 -41.935 1.00 84.69 357 MET A CA 1
ATOM 2936 C C . MET A 1 357 ? 24.141 1.940 -42.591 1.00 84.69 357 MET A C 1
ATOM 2938 O O . MET A 1 357 ? 24.351 2.374 -43.723 1.00 84.69 357 MET A O 1
ATOM 2942 N N . GLU A 1 358 ? 23.028 2.233 -41.910 1.00 84.12 358 GLU A N 1
ATOM 2943 C CA . GLU A 1 358 ? 22.054 3.236 -42.360 1.00 84.12 358 GLU A CA 1
ATOM 2944 C C . GLU A 1 358 ? 22.734 4.598 -42.505 1.00 84.12 358 GLU A C 1
ATOM 2946 O O . GLU A 1 358 ? 22.675 5.198 -43.576 1.00 84.12 358 GLU A O 1
ATOM 2951 N N . ASP A 1 359 ? 23.451 5.031 -41.471 1.00 78.00 359 ASP A N 1
ATOM 2952 C CA . ASP A 1 359 ? 24.211 6.276 -41.479 1.00 78.00 359 ASP A CA 1
ATOM 2953 C C . ASP A 1 359 ? 25.275 6.327 -42.564 1.00 78.00 359 ASP A C 1
ATOM 2955 O O . ASP A 1 359 ? 25.381 7.341 -43.242 1.00 78.00 359 ASP A O 1
ATOM 2959 N N . TRP A 1 360 ? 26.022 5.241 -42.778 1.00 77.38 360 TRP A N 1
ATOM 2960 C CA . TRP A 1 360 ? 26.987 5.160 -43.874 1.00 77.38 360 TRP A CA 1
ATOM 2961 C C . TRP A 1 360 ? 26.314 5.423 -45.228 1.00 77.38 360 TRP A C 1
ATOM 2963 O O . TRP A 1 360 ? 26.791 6.213 -46.040 1.00 77.38 360 TRP A O 1
ATOM 2973 N N . LYS A 1 361 ? 25.158 4.791 -45.457 1.00 77.69 361 LYS A N 1
ATOM 2974 C CA . LYS A 1 361 ? 24.411 4.895 -46.714 1.00 77.69 361 LYS A CA 1
ATOM 2975 C C . LYS A 1 361 ? 23.802 6.287 -46.926 1.00 77.69 361 LYS A C 1
ATOM 2977 O O . LYS A 1 361 ? 23.840 6.810 -48.040 1.00 77.69 361 LYS A O 1
ATOM 2982 N N . TYR A 1 362 ? 23.227 6.884 -45.882 1.00 69.94 362 TYR A N 1
ATOM 2983 C CA . TYR A 1 362 ? 22.697 8.251 -45.948 1.00 69.94 362 TYR A CA 1
ATOM 2984 C C . TYR A 1 362 ? 23.818 9.287 -46.016 1.00 69.94 362 TYR A C 1
ATOM 2986 O O . TYR A 1 362 ? 23.695 10.259 -46.753 1.00 69.94 362 TYR A O 1
ATOM 2994 N N . GLY A 1 363 ? 24.925 9.040 -45.318 1.00 65.56 363 GLY A N 1
ATOM 2995 C CA . GLY A 1 363 ? 26.143 9.834 -45.359 1.00 65.56 363 GLY A CA 1
ATOM 2996 C C . GLY A 1 363 ? 26.714 9.911 -46.766 1.00 65.56 363 GLY A C 1
ATOM 2997 O O . GLY A 1 363 ? 26.976 11.008 -47.224 1.00 65.56 363 GLY A O 1
ATOM 2998 N N . GLU A 1 364 ? 26.820 8.802 -47.505 1.00 59.50 364 GLU A N 1
ATOM 2999 C CA . GLU A 1 364 ? 27.263 8.835 -48.912 1.00 59.50 364 GLU A CA 1
ATOM 3000 C C . GLU A 1 364 ? 26.332 9.652 -49.822 1.00 59.50 364 GLU A C 1
ATOM 3002 O O . GLU A 1 364 ? 26.814 10.337 -50.718 1.00 59.50 364 GLU A O 1
ATOM 3007 N N . THR A 1 365 ? 25.018 9.629 -49.576 1.00 57.91 365 THR A N 1
ATOM 3008 C CA . THR A 1 365 ? 24.034 10.337 -50.420 1.00 57.91 365 THR A CA 1
ATOM 3009 C C . THR A 1 365 ? 23.979 11.836 -50.098 1.00 57.91 365 THR A C 1
ATOM 3011 O O . THR A 1 365 ? 23.968 12.664 -51.003 1.00 57.91 365 THR A O 1
ATOM 3014 N N . ASN A 1 366 ? 24.020 12.197 -48.811 1.00 56.75 366 ASN A N 1
ATOM 3015 C CA . ASN A 1 366 ? 24.080 13.589 -48.361 1.00 56.75 366 ASN A CA 1
ATOM 3016 C C . ASN A 1 366 ? 25.476 14.193 -48.499 1.00 56.75 366 ASN A C 1
ATOM 3018 O O . ASN A 1 366 ? 25.597 15.400 -48.378 1.00 56.75 366 ASN A O 1
ATOM 3022 N N . ARG A 1 367 ? 26.533 13.407 -48.727 1.00 53.09 367 ARG A N 1
ATOM 3023 C CA . ARG A 1 367 ? 27.894 13.923 -48.922 1.00 53.09 367 ARG A CA 1
ATOM 3024 C C . ARG A 1 367 ? 28.014 14.707 -50.217 1.00 53.09 367 ARG A C 1
ATOM 3026 O O . ARG A 1 367 ? 28.564 15.792 -50.186 1.00 53.09 367 ARG A O 1
ATOM 3033 N N . GLU A 1 368 ? 27.428 14.222 -51.311 1.00 58.06 368 GLU A N 1
ATOM 3034 C CA . GLU A 1 368 ? 27.371 14.990 -52.564 1.00 58.06 368 GLU A CA 1
ATOM 3035 C C . GLU A 1 368 ? 26.532 16.271 -52.408 1.00 58.06 368 GLU A C 1
ATOM 3037 O O . GLU A 1 368 ? 26.879 17.311 -52.963 1.00 58.06 368 GLU A O 1
ATOM 3042 N N . GLU A 1 369 ? 25.463 16.226 -51.607 1.00 58.91 369 GLU A N 1
ATOM 3043 C CA . GLU A 1 369 ? 24.571 17.368 -51.378 1.00 58.91 369 GLU A CA 1
ATOM 3044 C C . GLU A 1 369 ? 25.175 18.399 -50.400 1.00 58.91 369 GLU A C 1
ATOM 3046 O O . GLU A 1 369 ? 25.176 19.592 -50.690 1.00 58.91 369 GLU A O 1
ATOM 3051 N N . LEU A 1 370 ? 25.777 17.962 -49.289 1.00 53.41 370 LEU A N 1
ATOM 3052 C CA . LEU A 1 370 ? 26.500 18.804 -48.329 1.00 53.41 370 LEU A CA 1
ATOM 3053 C C . LEU A 1 370 ? 27.772 19.389 -48.934 1.00 53.41 370 LEU A C 1
ATOM 3055 O O . LEU A 1 370 ? 28.013 20.575 -48.742 1.00 53.41 370 LEU A O 1
ATOM 3059 N N . ASP A 1 371 ? 28.550 18.610 -49.692 1.00 57.75 371 ASP A N 1
ATOM 3060 C CA . ASP A 1 371 ? 29.714 19.138 -50.409 1.00 57.75 371 ASP A CA 1
ATOM 3061 C C . ASP A 1 371 ? 29.267 20.216 -51.420 1.00 57.75 371 ASP A C 1
ATOM 3063 O O . ASP A 1 371 ? 29.940 21.235 -51.549 1.00 57.75 371 ASP A O 1
ATOM 3067 N N . SER A 1 372 ? 28.086 20.070 -52.048 1.00 59.25 372 SER A N 1
ATOM 3068 C CA . SER A 1 372 ? 27.518 21.094 -52.945 1.00 59.25 372 SER A CA 1
ATOM 3069 C C . SER A 1 372 ? 26.979 22.343 -52.230 1.00 59.25 372 SER A C 1
ATOM 3071 O O . SER A 1 372 ? 27.069 23.444 -52.771 1.00 59.25 372 SER A O 1
ATOM 3073 N N . ILE A 1 373 ? 26.441 22.201 -51.013 1.00 55.69 373 ILE A N 1
ATOM 3074 C CA . ILE A 1 373 ? 25.948 23.323 -50.196 1.00 55.69 373 ILE A CA 1
ATOM 3075 C C . ILE A 1 373 ? 27.129 24.090 -49.586 1.00 55.69 373 ILE A C 1
ATOM 3077 O O . ILE A 1 373 ? 27.148 25.320 -49.618 1.00 55.69 373 ILE A O 1
ATOM 3081 N N . MET A 1 374 ? 28.149 23.383 -49.093 1.00 49.28 374 MET A N 1
ATOM 3082 C CA . MET A 1 374 ? 29.350 23.995 -48.517 1.00 49.28 374 MET A CA 1
ATOM 3083 C C . MET A 1 374 ? 30.232 24.694 -49.563 1.00 49.28 374 MET A C 1
ATOM 3085 O O . MET A 1 374 ? 30.964 25.616 -49.214 1.00 49.28 374 MET A O 1
ATOM 3089 N N . GLU A 1 375 ? 30.150 24.325 -50.846 1.00 60.28 375 GLU A N 1
ATOM 3090 C CA . GLU A 1 375 ? 30.857 25.037 -51.923 1.00 60.28 375 GLU A CA 1
ATOM 3091 C C . GLU A 1 375 ? 30.315 26.463 -52.169 1.00 60.28 375 GLU A C 1
ATOM 3093 O O . GLU A 1 375 ? 31.014 27.287 -52.762 1.00 60.28 375 GLU A O 1
ATOM 3098 N N . TYR A 1 376 ? 29.099 26.783 -51.701 1.00 53.69 376 TYR A N 1
ATOM 3099 C CA . TYR A 1 376 ? 28.416 28.051 -51.992 1.00 53.69 376 TYR A CA 1
ATOM 3100 C C . TYR A 1 376 ? 28.465 29.109 -50.875 1.00 53.69 376 TYR A C 1
ATOM 3102 O O . TYR A 1 376 ? 28.223 30.283 -51.161 1.00 53.69 376 TYR A O 1
ATOM 3110 N N . GLU A 1 377 ? 28.828 28.753 -49.641 1.00 51.75 377 GLU A N 1
ATOM 3111 C CA . GLU A 1 377 ? 28.859 29.677 -48.494 1.00 51.75 377 GLU A CA 1
ATOM 3112 C C . GLU A 1 377 ? 30.244 29.702 -47.825 1.00 51.75 377 GLU A C 1
ATOM 3114 O O . GLU A 1 377 ? 30.435 29.267 -46.694 1.00 51.75 377 GLU A O 1
ATOM 3119 N N . GLN A 1 378 ? 31.245 30.225 -48.538 1.00 52.47 378 GLN A N 1
ATOM 3120 C CA . GLN A 1 378 ? 32.543 30.573 -47.947 1.00 52.47 378 GLN A CA 1
ATOM 3121 C C . GLN A 1 378 ? 32.435 31.907 -47.192 1.00 52.47 378 GLN A C 1
ATOM 3123 O O . GLN A 1 378 ? 32.772 32.962 -47.737 1.00 52.47 378 GLN A O 1
ATOM 3128 N N . ASP A 1 379 ? 31.967 31.873 -45.943 1.00 57.88 379 ASP A N 1
ATOM 3129 C CA . ASP A 1 379 ? 32.255 32.944 -44.985 1.00 57.88 379 ASP A CA 1
ATOM 3130 C C . ASP A 1 379 ? 33.574 32.611 -44.254 1.00 57.88 379 ASP A C 1
ATOM 3132 O O . ASP A 1 379 ? 33.625 31.646 -43.488 1.00 57.88 379 ASP A O 1
ATOM 3136 N N . PRO A 1 380 ? 34.660 33.378 -44.464 1.00 58.47 380 PRO A N 1
ATOM 3137 C CA . PRO A 1 380 ? 35.974 33.103 -43.874 1.00 58.47 380 PRO A CA 1
ATOM 3138 C C . PRO A 1 380 ? 36.016 33.182 -42.336 1.00 58.47 380 PRO A C 1
ATOM 3140 O O . PRO A 1 380 ? 37.058 32.910 -41.738 1.00 58.47 380 PRO A O 1
ATOM 3143 N N . ALA A 1 381 ? 34.924 33.573 -41.670 1.00 57.75 381 ALA A N 1
ATOM 3144 C CA . ALA A 1 381 ? 34.827 33.557 -40.212 1.00 57.75 381 ALA A CA 1
ATOM 3145 C C . ALA A 1 381 ? 34.501 32.171 -39.614 1.00 57.75 381 ALA A C 1
ATOM 3147 O O . ALA A 1 381 ? 34.724 31.986 -38.418 1.00 57.75 381 ALA A O 1
ATOM 3148 N N . ASP A 1 382 ? 34.028 31.202 -40.412 1.00 55.34 382 ASP A N 1
ATOM 3149 C CA . ASP A 1 382 ? 33.575 29.881 -39.927 1.00 55.34 382 ASP A CA 1
ATOM 3150 C C . ASP A 1 382 ? 34.563 28.723 -40.208 1.00 55.34 382 ASP A C 1
ATOM 3152 O O . ASP A 1 382 ? 34.322 27.561 -39.857 1.00 55.34 382 ASP A O 1
ATOM 3156 N N . ASP A 1 383 ? 35.730 29.043 -40.781 1.00 56.84 383 ASP A N 1
ATOM 3157 C CA . ASP A 1 383 ? 36.781 28.087 -41.170 1.00 56.84 383 ASP A CA 1
ATOM 3158 C C . ASP A 1 383 ? 37.312 27.240 -39.993 1.00 56.84 383 ASP A C 1
ATOM 3160 O O . ASP A 1 383 ? 37.786 26.112 -40.180 1.00 56.84 383 ASP A O 1
ATOM 3164 N N . GLU A 1 384 ? 37.238 27.748 -38.757 1.00 57.91 384 GLU A N 1
ATOM 3165 C CA . GLU A 1 384 ? 37.744 27.039 -37.576 1.00 57.91 384 GLU A CA 1
ATOM 3166 C C . GLU A 1 384 ? 36.785 25.932 -37.110 1.00 57.91 384 GLU A C 1
ATOM 3168 O O . GLU A 1 384 ? 37.234 24.842 -36.740 1.00 57.91 384 GLU A O 1
ATOM 3173 N N . ILE A 1 385 ? 35.471 26.158 -37.211 1.00 54.97 385 ILE A N 1
ATOM 3174 C CA . ILE A 1 385 ? 34.458 25.148 -36.883 1.00 54.97 385 ILE A CA 1
ATOM 3175 C C . ILE A 1 385 ? 34.377 24.133 -38.027 1.00 54.97 385 ILE A C 1
ATOM 3177 O O . ILE A 1 385 ? 34.547 22.934 -37.786 1.00 54.97 385 ILE A O 1
ATOM 3181 N N . GLN A 1 386 ? 34.261 24.574 -39.284 1.00 55.72 386 GLN A N 1
ATOM 3182 C CA . GLN A 1 386 ? 34.235 23.666 -40.442 1.00 55.72 386 GLN A CA 1
ATOM 3183 C C . GLN A 1 386 ? 35.505 22.797 -40.549 1.00 55.72 386 GLN A C 1
ATOM 3185 O O . GLN A 1 386 ? 35.445 21.614 -40.914 1.00 55.72 386 GLN A O 1
ATOM 3190 N N . GLY A 1 387 ? 36.665 23.329 -40.147 1.00 61.09 387 GLY A N 1
ATOM 3191 C CA . GLY A 1 387 ? 37.927 22.592 -40.084 1.00 61.09 387 GLY A CA 1
ATOM 3192 C C . GLY A 1 387 ? 37.948 21.444 -39.064 1.00 61.09 387 GLY A C 1
ATOM 3193 O O . GLY A 1 387 ? 38.667 20.463 -39.267 1.00 61.09 387 GLY A O 1
ATOM 3194 N N . ILE A 1 388 ? 37.170 21.523 -37.979 1.00 58.62 388 ILE A N 1
ATOM 3195 C CA . ILE A 1 388 ? 37.084 20.461 -36.959 1.00 58.62 388 ILE A CA 1
ATOM 3196 C C . ILE A 1 388 ? 36.163 19.332 -37.433 1.00 58.62 388 ILE A C 1
ATOM 3198 O O . ILE A 1 388 ? 36.519 18.155 -37.301 1.00 58.62 388 ILE A O 1
ATOM 3202 N N . TRP A 1 389 ? 35.021 19.676 -38.034 1.00 54.34 389 TRP A N 1
ATOM 3203 C CA . TRP A 1 389 ? 34.053 18.701 -38.545 1.00 54.34 389 TRP A CA 1
ATOM 3204 C C . TRP A 1 389 ? 34.619 17.920 -39.738 1.00 54.34 389 TRP A C 1
ATOM 3206 O O . TRP A 1 389 ? 34.614 16.686 -39.725 1.00 54.34 389 TRP A O 1
ATOM 3216 N N . SER A 1 390 ? 35.232 18.611 -40.705 1.00 60.25 390 SER A N 1
ATOM 3217 C CA . SER A 1 390 ? 35.872 17.979 -41.870 1.00 60.25 390 SER A CA 1
ATOM 3218 C C . SER A 1 390 ? 37.053 17.073 -41.491 1.00 60.25 390 SER A C 1
ATOM 3220 O O . SER A 1 390 ? 37.163 15.959 -42.009 1.00 60.25 390 SER A O 1
ATOM 3222 N N . LYS A 1 391 ? 37.904 17.478 -40.532 1.00 60.09 391 LYS A N 1
ATOM 3223 C CA . LYS A 1 391 ? 39.038 16.655 -40.064 1.00 60.09 391 LYS A CA 1
ATOM 3224 C C . LYS A 1 391 ? 38.603 15.391 -39.324 1.00 60.09 391 LYS A C 1
ATOM 3226 O O . LYS A 1 391 ? 39.223 14.348 -39.525 1.00 60.09 391 LYS A O 1
ATOM 3231 N N . ARG A 1 392 ? 37.557 15.454 -38.487 1.00 59.44 392 ARG A N 1
ATOM 3232 C CA . ARG A 1 392 ? 37.020 14.268 -37.786 1.00 59.44 392 ARG A CA 1
ATOM 3233 C C . ARG A 1 392 ? 36.293 13.312 -38.736 1.00 59.44 392 ARG A C 1
ATOM 3235 O O . ARG A 1 392 ? 36.316 12.103 -38.514 1.00 59.44 392 ARG A O 1
ATOM 3242 N N . HIS A 1 393 ? 35.667 13.833 -39.794 1.00 57.47 393 HIS A N 1
ATOM 3243 C CA . HIS A 1 393 ? 35.033 13.001 -40.818 1.00 57.47 393 HIS A CA 1
ATOM 3244 C C . HIS A 1 393 ? 36.056 12.299 -41.716 1.00 57.47 393 HIS A C 1
ATOM 3246 O O . HIS A 1 393 ? 35.934 11.100 -41.960 1.00 57.47 393 HIS A O 1
ATOM 3252 N N . GLN A 1 394 ? 37.105 13.000 -42.161 1.00 62.09 394 GLN A N 1
ATOM 3253 C CA . GLN A 1 394 ? 38.154 12.409 -43.006 1.00 62.09 394 GLN A CA 1
ATOM 3254 C C . GLN A 1 394 ? 38.987 11.338 -42.286 1.00 62.09 394 GLN A C 1
ATOM 3256 O O . GLN A 1 394 ? 39.530 10.449 -42.939 1.00 62.09 394 GLN A O 1
ATOM 3261 N N . SER A 1 395 ? 39.083 11.391 -40.954 1.00 67.62 395 SER A N 1
ATOM 3262 C CA . SER A 1 395 ? 39.815 10.397 -40.162 1.00 67.62 395 SER A CA 1
ATOM 3263 C C . SER A 1 395 ? 39.020 9.118 -39.863 1.00 67.62 395 SER A C 1
ATOM 3265 O O . SER A 1 395 ? 39.580 8.202 -39.264 1.00 67.62 395 SER A O 1
ATOM 3267 N N . GLY A 1 396 ? 37.734 9.041 -40.236 1.00 62.06 396 GLY A N 1
ATOM 3268 C CA . GLY A 1 396 ? 36.842 7.930 -39.870 1.00 62.06 396 GLY A CA 1
ATOM 3269 C C . GLY A 1 396 ? 36.444 7.902 -38.387 1.00 62.06 396 GLY A C 1
ATOM 3270 O O . GLY A 1 396 ? 35.725 7.004 -37.960 1.00 62.06 396 GLY A O 1
ATOM 3271 N N . GLN A 1 397 ? 36.873 8.892 -37.595 1.00 65.69 397 GLN A N 1
ATOM 3272 C CA . GLN A 1 397 ? 36.562 8.982 -36.163 1.00 65.69 397 GLN A CA 1
ATOM 3273 C C . GLN A 1 397 ? 35.093 9.331 -35.906 1.00 65.69 397 GLN A C 1
ATOM 3275 O O . GLN A 1 397 ? 34.573 9.034 -34.837 1.00 65.69 397 GLN A O 1
ATOM 3280 N N . TRP A 1 398 ? 34.407 9.927 -36.882 1.00 62.34 398 TRP A N 1
ATOM 3281 C CA . TRP A 1 398 ? 32.989 10.277 -36.778 1.00 62.34 398 TRP A CA 1
ATOM 3282 C C . TRP A 1 398 ? 32.077 9.061 -36.551 1.00 62.34 398 TRP A C 1
ATOM 3284 O O . TRP A 1 398 ? 31.229 9.083 -35.658 1.00 62.34 398 TRP A O 1
ATOM 3294 N N . ASP A 1 399 ? 32.310 7.963 -37.277 1.00 59.69 399 ASP A N 1
ATOM 3295 C CA . ASP A 1 399 ? 31.508 6.736 -37.154 1.00 59.69 399 ASP A CA 1
ATOM 3296 C C . ASP A 1 399 ? 31.716 6.018 -35.811 1.00 59.69 399 ASP A C 1
ATOM 3298 O O . ASP A 1 399 ? 30.872 5.226 -35.389 1.00 59.69 399 ASP A O 1
ATOM 3302 N N . GLU A 1 400 ? 32.848 6.267 -35.146 1.00 62.88 400 GLU A N 1
ATOM 3303 C CA . GLU A 1 400 ? 33.144 5.764 -33.799 1.00 62.88 400 GLU A CA 1
ATOM 3304 C C . GLU A 1 400 ? 32.577 6.672 -32.697 1.00 62.88 400 GLU A C 1
ATOM 3306 O O . GLU A 1 400 ? 32.390 6.217 -31.568 1.00 62.88 400 GLU A O 1
ATOM 3311 N N . LEU A 1 401 ? 32.300 7.941 -33.015 1.00 67.12 401 LEU A N 1
ATOM 3312 C CA . LEU A 1 401 ? 31.821 8.940 -32.062 1.00 67.12 401 LEU A CA 1
ATOM 3313 C C . LEU A 1 401 ? 30.296 9.048 -32.029 1.00 67.12 401 LEU A C 1
ATOM 3315 O O . LEU A 1 401 ? 29.756 9.263 -30.945 1.00 67.12 401 LEU A O 1
ATOM 3319 N N . ARG A 1 402 ? 29.594 8.878 -33.161 1.00 79.81 402 ARG A N 1
ATOM 3320 C CA . ARG A 1 402 ? 28.137 9.094 -33.211 1.00 79.81 402 ARG A CA 1
ATOM 3321 C C . ARG A 1 402 ? 27.350 8.015 -32.482 1.00 79.81 402 ARG A C 1
ATOM 3323 O O . ARG A 1 402 ? 26.538 8.334 -31.626 1.00 79.81 402 ARG A O 1
ATOM 3330 N N . TYR A 1 403 ? 27.582 6.745 -32.793 1.00 85.50 403 TYR A N 1
ATOM 3331 C CA . TYR A 1 403 ? 26.938 5.655 -32.071 1.00 85.50 403 TYR A CA 1
ATOM 3332 C C . TYR A 1 403 ? 27.952 4.944 -31.198 1.00 85.50 403 TYR A C 1
ATOM 3334 O O . TYR A 1 403 ? 29.031 4.574 -31.659 1.00 85.50 403 TYR A O 1
ATOM 3342 N N . TYR A 1 404 ? 27.566 4.628 -29.968 1.00 89.19 404 TYR A N 1
ATOM 3343 C CA . TYR A 1 404 ? 28.320 3.683 -29.154 1.00 89.19 404 TYR A CA 1
ATOM 3344 C C . TYR A 1 404 ? 27.395 2.779 -28.353 1.00 89.19 404 TYR A C 1
ATOM 3346 O O . TYR A 1 404 ? 26.242 3.098 -28.054 1.00 89.19 404 TYR A O 1
ATOM 3354 N N . LEU A 1 405 ? 27.928 1.605 -28.031 1.00 92.94 405 LEU A N 1
ATOM 3355 C CA . LEU A 1 405 ? 27.246 0.589 -27.252 1.00 92.94 405 LEU A CA 1
ATOM 3356 C C . LEU A 1 405 ? 27.737 0.645 -25.803 1.00 92.94 405 LEU A C 1
ATOM 3358 O O . LEU A 1 405 ? 28.903 0.367 -25.523 1.00 92.94 405 LEU A O 1
ATOM 3362 N N . GLN A 1 406 ? 26.838 0.958 -24.875 1.00 94.06 406 GLN A N 1
ATOM 3363 C CA . GLN A 1 406 ? 27.122 1.026 -23.446 1.00 94.06 406 GLN A CA 1
ATOM 3364 C C . GLN A 1 406 ? 26.491 -0.156 -22.700 1.00 94.06 406 GLN A C 1
ATOM 3366 O O . GLN A 1 406 ? 25.289 -0.405 -22.799 1.00 94.06 406 GLN A O 1
ATOM 3371 N N . GLU A 1 407 ? 27.285 -0.862 -21.893 1.00 95.56 407 GLU A N 1
ATOM 3372 C CA . GLU A 1 407 ? 26.768 -1.828 -20.920 1.00 95.56 407 GLU A CA 1
ATOM 3373 C C . GLU A 1 407 ? 26.407 -1.109 -19.614 1.00 95.56 407 GLU A C 1
ATOM 3375 O O . GLU A 1 407 ? 27.268 -0.530 -18.950 1.00 95.56 407 GLU A O 1
ATOM 3380 N N . LYS A 1 408 ? 25.143 -1.189 -19.199 1.00 94.00 408 LYS A N 1
ATOM 3381 C CA . LYS A 1 408 ? 24.687 -0.738 -17.883 1.00 94.00 408 LYS A CA 1
ATOM 3382 C C . LYS A 1 408 ? 24.365 -1.949 -17.016 1.00 94.00 408 LYS A C 1
ATOM 3384 O O . LYS A 1 408 ? 23.382 -2.646 -17.266 1.00 94.00 408 LYS A O 1
ATOM 3389 N N . LYS A 1 409 ? 25.197 -2.186 -16.000 1.00 93.94 409 LYS A N 1
ATOM 3390 C CA . LYS A 1 409 ? 25.015 -3.261 -15.016 1.00 93.94 409 LYS A CA 1
ATOM 3391 C C . LYS A 1 409 ? 24.035 -2.834 -13.928 1.00 93.94 409 LYS A C 1
ATOM 3393 O O . LYS A 1 409 ? 24.105 -1.717 -13.423 1.00 93.94 409 LYS A O 1
ATOM 3398 N N . HIS A 1 410 ? 23.158 -3.750 -13.550 1.00 90.50 410 HIS A N 1
ATOM 3399 C CA . HIS A 1 410 ? 22.156 -3.603 -12.504 1.00 90.50 410 HIS A CA 1
ATOM 3400 C C . HIS A 1 410 ? 22.385 -4.693 -11.461 1.00 90.50 410 HIS A C 1
ATOM 3402 O O . HIS A 1 410 ? 22.381 -5.878 -11.795 1.00 90.50 410 HIS A O 1
ATOM 3408 N N . ASP A 1 411 ? 22.568 -4.292 -10.204 1.00 92.88 411 ASP A N 1
ATOM 3409 C CA . ASP A 1 411 ? 22.692 -5.199 -9.061 1.00 92.88 411 ASP A CA 1
ATOM 3410 C C . ASP A 1 411 ? 21.480 -5.039 -8.143 1.00 92.88 411 ASP A C 1
ATOM 3412 O O . ASP A 1 411 ? 21.324 -4.041 -7.440 1.00 92.88 411 ASP A O 1
ATOM 3416 N N . ASN A 1 412 ? 20.621 -6.050 -8.151 1.00 91.56 412 ASN A N 1
ATOM 3417 C CA . ASN A 1 412 ? 19.404 -6.088 -7.352 1.00 91.56 412 ASN A CA 1
ATOM 3418 C C . ASN A 1 412 ? 19.549 -6.966 -6.116 1.00 91.56 412 ASN A C 1
ATOM 3420 O O . ASN A 1 412 ? 18.603 -7.056 -5.331 1.00 91.56 412 ASN A O 1
ATOM 3424 N N . ARG A 1 413 ? 20.722 -7.576 -5.881 1.00 92.50 413 ARG A N 1
ATOM 3425 C CA . ARG A 1 413 ? 20.974 -8.381 -4.677 1.00 92.50 413 ARG A CA 1
ATOM 3426 C C . ARG A 1 413 ? 20.590 -7.641 -3.398 1.00 92.50 413 ARG A C 1
ATOM 3428 O O . ARG A 1 413 ? 19.959 -8.279 -2.561 1.00 92.50 413 ARG A O 1
ATOM 3435 N N . PRO A 1 414 ? 20.886 -6.338 -3.205 1.00 92.56 414 PRO A N 1
ATOM 3436 C CA . PRO A 1 414 ? 20.491 -5.648 -1.978 1.00 92.56 414 PRO A CA 1
ATOM 3437 C C . PRO A 1 414 ? 18.970 -5.586 -1.781 1.00 92.56 414 PRO A C 1
ATOM 3439 O O . PRO A 1 414 ? 18.489 -5.814 -0.670 1.00 92.56 414 PRO A O 1
ATOM 3442 N N . ALA A 1 415 ? 18.211 -5.316 -2.848 1.00 91.19 415 ALA A N 1
ATOM 3443 C CA . ALA A 1 415 ? 16.750 -5.265 -2.803 1.00 91.19 415 ALA A CA 1
ATOM 3444 C C . ALA A 1 415 ? 16.150 -6.662 -2.576 1.00 91.19 415 ALA A C 1
ATOM 3446 O O . ALA A 1 415 ? 15.323 -6.836 -1.685 1.00 91.19 415 ALA A O 1
ATOM 3447 N N . MET A 1 416 ? 16.639 -7.670 -3.305 1.00 93.00 416 MET A N 1
ATOM 3448 C CA . MET A 1 416 ? 16.208 -9.066 -3.165 1.00 93.00 416 MET A CA 1
ATOM 3449 C C . MET A 1 416 ? 16.501 -9.626 -1.776 1.00 93.00 416 MET A C 1
ATOM 3451 O O . MET A 1 416 ? 15.646 -10.282 -1.189 1.00 93.00 416 MET A O 1
ATOM 3455 N N . LYS A 1 417 ? 17.681 -9.328 -1.219 1.00 94.06 417 LYS A N 1
ATOM 3456 C CA . LYS A 1 417 ? 18.042 -9.713 0.150 1.00 94.06 417 LYS A CA 1
ATOM 3457 C C . LYS A 1 417 ? 17.111 -9.081 1.173 1.00 94.06 417 LYS A C 1
ATOM 3459 O O . LYS A 1 417 ? 16.648 -9.776 2.069 1.00 94.06 417 LYS A O 1
ATOM 3464 N N . ARG A 1 418 ? 16.813 -7.786 1.033 1.00 93.69 418 ARG A N 1
ATOM 3465 C CA . ARG A 1 418 ? 15.896 -7.077 1.934 1.00 93.69 418 ARG A CA 1
ATOM 3466 C C . ARG A 1 418 ? 14.492 -7.679 1.902 1.00 93.69 418 ARG A C 1
ATOM 3468 O O . ARG A 1 418 ? 13.908 -7.891 2.962 1.00 93.69 418 ARG A O 1
ATOM 3475 N N . GLU A 1 419 ? 13.982 -7.971 0.709 1.00 94.12 419 GLU A N 1
ATOM 3476 C CA . GLU A 1 419 ? 12.667 -8.591 0.539 1.00 94.12 419 GLU A CA 1
ATOM 3477 C C . GLU A 1 419 ? 12.642 -10.006 1.124 1.00 94.12 419 GLU A C 1
ATOM 3479 O O . GLU A 1 419 ? 11.772 -10.324 1.931 1.00 94.12 419 GLU A O 1
ATOM 3484 N N . ALA A 1 420 ? 13.657 -10.824 0.820 1.00 95.25 420 ALA A N 1
ATOM 3485 C CA . ALA A 1 420 ? 13.790 -12.168 1.377 1.00 95.25 420 ALA A CA 1
ATOM 3486 C C . ALA A 1 420 ? 13.799 -12.151 2.913 1.00 95.25 420 ALA A C 1
ATOM 3488 O O . ALA A 1 420 ? 13.095 -12.939 3.540 1.00 95.25 420 ALA A O 1
ATOM 3489 N N . VAL A 1 421 ? 14.529 -11.212 3.526 1.00 95.94 421 VAL A N 1
ATOM 3490 C CA . VAL A 1 421 ? 14.523 -11.015 4.982 1.00 95.94 421 VAL A CA 1
ATOM 3491 C C . VAL A 1 421 ? 13.124 -10.667 5.488 1.00 95.94 421 VAL A C 1
ATOM 3493 O O . VAL A 1 421 ? 12.665 -11.277 6.451 1.00 95.94 421 VAL A O 1
ATOM 3496 N N . SER A 1 422 ? 12.422 -9.729 4.843 1.00 96.00 422 SER A N 1
ATOM 3497 C CA . SER A 1 422 ? 11.056 -9.364 5.245 1.00 96.00 422 SER A CA 1
ATOM 3498 C C . SER A 1 422 ? 10.124 -10.577 5.234 1.00 96.00 422 SER A C 1
ATOM 3500 O O . SER A 1 422 ? 9.433 -10.835 6.219 1.00 96.00 422 SER A O 1
ATOM 3502 N N . MET A 1 423 ? 10.173 -11.385 4.174 1.00 95.25 423 MET A N 1
ATOM 3503 C CA . MET A 1 423 ? 9.360 -12.595 4.049 1.00 95.25 423 MET A CA 1
ATOM 3504 C C . MET A 1 423 ? 9.718 -13.664 5.079 1.00 95.25 423 MET A C 1
ATOM 3506 O O . MET A 1 423 ? 8.822 -14.255 5.681 1.00 95.25 423 MET A O 1
ATOM 3510 N N . MET A 1 424 ? 11.013 -13.894 5.324 1.00 96.38 424 MET A N 1
ATOM 3511 C CA . MET A 1 424 ? 11.473 -14.822 6.363 1.00 96.38 424 MET A CA 1
ATOM 3512 C C . MET A 1 424 ? 10.957 -14.415 7.748 1.00 96.38 424 MET A C 1
ATOM 3514 O O . MET A 1 424 ? 10.591 -15.269 8.556 1.00 96.38 424 MET A O 1
ATOM 3518 N N . LEU A 1 425 ? 10.876 -13.108 8.010 1.00 96.38 425 LEU A N 1
ATOM 3519 C CA . LEU A 1 425 ? 10.333 -12.562 9.250 1.00 96.38 425 LEU A CA 1
ATOM 3520 C C . LEU A 1 425 ? 8.802 -12.543 9.300 1.00 96.38 425 LEU A C 1
ATOM 3522 O O . LEU A 1 425 ? 8.244 -12.526 10.392 1.00 96.38 425 LEU A O 1
ATOM 3526 N N . GLN A 1 426 ? 8.090 -12.601 8.176 1.00 96.12 426 GLN A N 1
ATOM 3527 C CA . GLN A 1 426 ? 6.625 -12.721 8.160 1.00 96.12 426 GLN A CA 1
ATOM 3528 C C . GLN A 1 426 ? 6.156 -14.178 8.286 1.00 96.12 426 GLN A C 1
ATOM 3530 O O . GLN A 1 426 ? 5.189 -14.437 8.999 1.00 96.12 426 GLN A O 1
ATOM 3535 N N . ALA A 1 427 ? 6.880 -15.136 7.704 1.00 95.62 427 ALA A N 1
ATOM 3536 C CA . ALA A 1 427 ? 6.543 -16.566 7.725 1.00 95.62 427 ALA A CA 1
ATOM 3537 C C . ALA A 1 427 ? 6.504 -17.172 9.136 1.00 95.62 427 ALA A C 1
ATOM 3539 O O . ALA A 1 427 ? 7.294 -16.776 9.985 1.00 95.62 427 ALA A O 1
ATOM 3540 N N . GLU A 1 428 ? 5.632 -18.143 9.409 1.00 96.44 428 GLU A N 1
ATOM 3541 C CA . GLU A 1 428 ? 5.469 -18.747 10.743 1.00 96.44 428 GLU A CA 1
ATOM 3542 C C . GLU A 1 428 ? 6.798 -19.200 11.383 1.00 96.44 428 GLU A C 1
ATOM 3544 O O . GLU A 1 428 ? 7.729 -19.648 10.702 1.00 96.44 428 GLU A O 1
ATOM 3549 N N . LYS A 1 429 ? 6.909 -19.068 12.712 1.00 96.69 429 LYS A N 1
ATOM 3550 C CA . LYS A 1 429 ? 8.130 -19.426 13.450 1.00 96.69 429 LYS A CA 1
ATOM 3551 C C . LYS A 1 429 ? 8.445 -20.912 13.242 1.00 96.69 429 LYS A C 1
ATOM 3553 O O . LYS A 1 429 ? 7.577 -21.754 13.429 1.00 96.69 429 LYS A O 1
ATOM 3558 N N . GLY A 1 430 ? 9.682 -21.222 12.855 1.00 95.19 430 GLY A N 1
ATOM 3559 C CA . GLY A 1 430 ? 10.109 -22.585 12.507 1.00 95.19 430 GLY A CA 1
ATOM 3560 C C . GLY A 1 430 ? 10.023 -22.933 11.015 1.00 95.19 430 GLY A C 1
ATOM 3561 O O . GLY A 1 430 ? 10.507 -23.991 10.630 1.00 95.19 430 GLY A O 1
ATOM 3562 N N . THR A 1 431 ? 9.491 -22.043 10.163 1.00 96.50 431 THR A N 1
ATOM 3563 C CA . THR A 1 431 ? 9.481 -22.245 8.696 1.00 96.50 431 THR A CA 1
ATOM 3564 C C . THR A 1 431 ? 10.894 -22.355 8.113 1.00 96.50 431 THR A C 1
ATOM 3566 O O . THR A 1 431 ? 11.124 -23.120 7.179 1.00 96.50 431 THR A O 1
ATOM 3569 N N . TYR A 1 432 ? 11.849 -21.594 8.655 1.00 96.88 432 TYR A N 1
ATOM 3570 C CA . TYR A 1 432 ? 13.240 -21.581 8.199 1.00 96.88 432 TYR A CA 1
ATOM 3571 C C . TYR A 1 432 ? 14.169 -22.206 9.245 1.00 96.88 432 TYR A C 1
ATOM 3573 O O . TYR A 1 432 ? 13.937 -22.009 10.442 1.00 96.88 432 TYR A O 1
ATOM 3581 N N . PRO A 1 433 ? 15.243 -22.902 8.818 1.00 97.06 433 PRO A N 1
ATOM 3582 C CA . PRO A 1 433 ? 16.267 -23.405 9.729 1.00 97.06 433 PRO A CA 1
ATOM 3583 C C . PRO A 1 433 ? 16.877 -22.285 10.573 1.00 97.06 433 PRO A C 1
ATOM 3585 O O . PRO A 1 433 ? 17.049 -21.154 10.104 1.00 97.06 433 PRO A O 1
ATOM 3588 N N . ILE A 1 434 ? 17.241 -22.604 11.814 1.00 97.25 434 ILE A N 1
ATOM 3589 C CA . ILE A 1 434 ? 17.752 -21.618 12.772 1.00 97.25 434 ILE A CA 1
ATOM 3590 C C . ILE A 1 434 ? 19.061 -20.972 12.303 1.00 97.25 434 ILE A C 1
ATOM 3592 O O . ILE A 1 434 ? 19.323 -19.803 12.581 1.00 97.25 434 ILE A O 1
ATOM 3596 N N . GLU A 1 435 ? 19.860 -21.702 11.527 1.00 97.25 435 GLU A N 1
ATOM 3597 C CA . GLU A 1 435 ? 21.090 -21.214 10.908 1.00 97.25 435 GLU A CA 1
ATOM 3598 C C . GLU A 1 435 ? 20.794 -20.056 9.948 1.00 97.25 435 GLU A C 1
ATOM 3600 O O . GLU A 1 435 ? 21.481 -19.038 9.984 1.00 97.25 435 GLU A O 1
ATOM 3605 N N . ILE A 1 436 ? 19.718 -20.163 9.158 1.00 97.56 436 ILE A N 1
ATOM 3606 C CA . ILE A 1 436 ? 19.280 -19.103 8.238 1.00 97.56 436 ILE A CA 1
ATOM 3607 C C . ILE A 1 436 ? 18.782 -17.891 9.024 1.00 97.56 436 ILE A C 1
ATOM 3609 O O . ILE A 1 436 ? 19.132 -16.761 8.696 1.00 97.56 436 ILE A O 1
ATOM 3613 N N . ILE A 1 437 ? 18.006 -18.100 10.090 1.00 98.12 437 ILE A N 1
ATOM 3614 C CA . ILE A 1 437 ? 17.537 -16.990 10.931 1.00 98.12 437 ILE A CA 1
ATOM 3615 C C . ILE A 1 437 ? 18.715 -16.269 11.610 1.00 98.12 437 ILE A C 1
ATOM 3617 O O . ILE A 1 437 ? 18.700 -15.044 11.716 1.00 98.12 437 ILE A O 1
ATOM 3621 N N . ASN A 1 438 ? 19.775 -16.985 11.994 1.00 97.44 438 ASN A N 1
ATOM 3622 C CA . ASN A 1 438 ? 21.004 -16.368 12.500 1.00 97.44 438 ASN A CA 1
ATOM 3623 C C . ASN A 1 438 ? 21.767 -15.584 11.418 1.00 97.44 438 ASN A C 1
ATOM 3625 O O . ASN A 1 438 ? 22.277 -14.500 11.705 1.00 97.44 438 ASN A O 1
ATOM 3629 N N . GLU A 1 439 ? 21.820 -16.072 10.172 1.00 96.81 439 GLU A N 1
ATOM 3630 C CA . GLU A 1 439 ? 22.352 -15.288 9.044 1.00 96.81 439 GLU A CA 1
ATOM 3631 C C . GLU A 1 439 ? 21.557 -13.980 8.858 1.00 96.81 439 GLU A C 1
ATOM 3633 O O . GLU A 1 439 ? 22.150 -12.905 8.723 1.00 96.81 439 GLU A O 1
ATOM 3638 N N . VAL A 1 440 ? 20.222 -14.056 8.920 1.00 96.81 440 VAL A N 1
ATOM 3639 C CA . VAL A 1 440 ? 19.321 -12.895 8.848 1.00 96.81 440 VAL A CA 1
ATOM 3640 C C . VAL A 1 440 ? 19.572 -11.927 10.006 1.00 96.81 440 VAL A C 1
ATOM 3642 O O . VAL A 1 440 ? 19.701 -10.726 9.770 1.00 96.81 440 VAL A O 1
ATOM 3645 N N . LYS A 1 441 ? 19.716 -12.431 11.239 1.00 96.31 441 LYS A N 1
ATOM 3646 C CA . LYS A 1 441 ? 20.063 -11.624 12.419 1.00 96.31 441 LYS A CA 1
ATOM 3647 C C . LYS A 1 441 ? 21.333 -10.813 12.175 1.00 96.31 441 LYS A C 1
ATOM 3649 O O . LYS A 1 441 ? 21.331 -9.594 12.324 1.00 96.31 441 LYS A O 1
ATOM 3654 N N . ASN A 1 442 ? 22.403 -11.484 11.750 1.00 95.38 442 ASN A N 1
ATOM 3655 C CA . ASN A 1 442 ? 23.704 -10.855 11.524 1.00 95.38 442 ASN A CA 1
ATOM 3656 C C . ASN A 1 442 ? 23.657 -9.806 10.410 1.00 95.38 442 ASN A C 1
ATOM 3658 O O . ASN A 1 442 ? 24.378 -8.813 10.459 1.00 95.38 442 ASN A O 1
ATOM 3662 N N . TYR A 1 443 ? 22.807 -10.008 9.404 1.00 94.94 443 TYR A N 1
ATOM 3663 C CA . TYR A 1 443 ? 22.597 -9.021 8.355 1.00 94.94 443 TYR A CA 1
ATOM 3664 C C . TYR A 1 443 ? 21.882 -7.776 8.856 1.00 94.94 443 TYR A C 1
ATOM 3666 O O . TYR A 1 443 ? 22.369 -6.680 8.599 1.00 94.94 443 TYR A O 1
ATOM 3674 N N . ILE A 1 444 ? 20.771 -7.957 9.575 1.00 93.88 444 ILE A N 1
ATOM 3675 C CA . ILE A 1 444 ? 19.934 -6.889 10.135 1.00 93.88 444 ILE A CA 1
ATOM 3676 C C . ILE A 1 444 ? 20.720 -6.059 11.161 1.00 93.88 444 ILE A C 1
ATOM 3678 O O . ILE A 1 444 ? 20.706 -4.834 11.120 1.00 93.88 444 ILE A O 1
ATOM 3682 N N . LEU A 1 445 ? 21.467 -6.718 12.049 1.00 90.94 445 LEU A N 1
ATOM 3683 C CA . LEU A 1 445 ? 22.295 -6.047 13.058 1.00 90.94 445 LEU A CA 1
ATOM 3684 C C . LEU A 1 445 ? 23.646 -5.563 12.513 1.00 90.94 445 LEU A C 1
ATOM 3686 O O . LEU A 1 445 ? 24.370 -4.830 13.185 1.00 90.94 445 LEU A O 1
ATOM 3690 N N . GLY A 1 446 ? 24.005 -5.988 11.303 1.00 91.00 446 GLY A N 1
ATOM 3691 C CA . GLY A 1 446 ? 25.234 -5.595 10.638 1.00 91.00 446 GLY A CA 1
ATOM 3692 C C . GLY A 1 446 ? 25.178 -4.174 10.063 1.00 91.00 446 GLY A C 1
ATOM 3693 O O . GLY A 1 446 ? 24.118 -3.551 9.979 1.00 91.00 446 GLY A O 1
ATOM 3694 N N . PRO A 1 447 ? 26.315 -3.658 9.563 1.00 86.88 447 PRO A N 1
ATOM 3695 C CA . PRO A 1 447 ? 26.398 -2.310 8.992 1.00 86.88 447 PRO A CA 1
ATOM 3696 C C . PRO A 1 447 ? 25.458 -2.097 7.792 1.00 86.88 447 PRO A C 1
ATOM 3698 O O . PRO A 1 447 ? 25.018 -0.981 7.539 1.00 86.88 447 PRO A O 1
ATOM 3701 N N . ASN A 1 448 ? 25.108 -3.171 7.079 1.00 79.12 448 ASN A N 1
ATOM 3702 C CA . ASN A 1 448 ? 24.232 -3.131 5.906 1.00 79.12 448 ASN A CA 1
ATOM 3703 C C . ASN A 1 448 ? 22.731 -3.216 6.250 1.00 79.12 448 ASN A C 1
ATOM 3705 O O . ASN A 1 448 ? 21.895 -3.048 5.362 1.00 79.12 448 ASN A O 1
ATOM 3709 N N . GLY A 1 449 ? 22.388 -3.515 7.506 1.00 72.44 449 GLY A N 1
ATOM 3710 C CA . GLY A 1 449 ? 21.047 -3.906 7.934 1.00 72.44 449 GLY A CA 1
ATOM 3711 C C . GLY A 1 449 ? 20.250 -2.843 8.669 1.00 72.44 449 GLY A C 1
ATOM 3712 O O . GLY A 1 449 ? 19.219 -3.185 9.232 1.00 72.44 449 GLY A O 1
ATOM 3713 N N . GLN A 1 450 ? 20.673 -1.573 8.649 1.00 77.12 450 GLN A N 1
ATOM 3714 C CA . GLN A 1 450 ? 20.055 -0.475 9.412 1.00 77.12 450 GLN A CA 1
ATOM 3715 C C . GLN A 1 450 ? 18.646 -0.058 8.922 1.00 77.12 450 GLN A C 1
ATOM 3717 O O . GLN A 1 450 ? 18.329 1.122 8.779 1.00 77.12 450 GLN A O 1
ATOM 3722 N N . ASN A 1 451 ? 17.768 -1.022 8.659 1.00 87.06 451 ASN A N 1
ATOM 3723 C CA . ASN A 1 451 ? 16.355 -0.829 8.409 1.00 87.06 451 ASN A CA 1
ATOM 3724 C C . ASN A 1 451 ? 15.587 -1.087 9.712 1.00 87.06 451 ASN A C 1
ATOM 3726 O O . ASN A 1 451 ? 15.320 -2.233 10.072 1.00 87.06 451 ASN A O 1
ATOM 3730 N N . ARG A 1 452 ? 15.178 -0.003 10.387 1.00 85.88 452 ARG A N 1
ATOM 3731 C CA . ARG A 1 452 ? 14.405 -0.055 11.644 1.00 85.88 452 ARG A CA 1
ATOM 3732 C C . ARG A 1 452 ? 13.180 -0.978 11.573 1.00 85.88 452 ARG A C 1
ATOM 3734 O O . ARG A 1 452 ? 12.852 -1.626 12.561 1.00 85.88 452 ARG A O 1
ATOM 3741 N N . GLY A 1 453 ? 12.520 -1.066 10.415 1.00 91.19 453 GLY A N 1
ATOM 3742 C CA . GLY A 1 453 ? 11.360 -1.940 10.228 1.00 91.19 453 GLY A CA 1
ATOM 3743 C C . GLY A 1 453 ? 11.714 -3.423 10.350 1.00 91.19 453 GLY A C 1
ATOM 3744 O O . GLY A 1 453 ? 11.039 -4.154 11.070 1.00 91.19 453 GLY A O 1
ATOM 3745 N N . LEU A 1 454 ? 12.803 -3.855 9.708 1.00 93.12 454 LEU A N 1
ATOM 3746 C CA . LEU A 1 454 ? 13.261 -5.248 9.777 1.00 93.12 454 LEU A CA 1
ATOM 3747 C C . LEU A 1 454 ? 13.809 -5.602 11.162 1.00 93.12 454 LEU A C 1
ATOM 3749 O O . LEU A 1 454 ? 13.522 -6.691 11.653 1.00 93.12 454 LEU A O 1
ATOM 3753 N N . ASN A 1 455 ? 14.516 -4.670 11.813 1.00 91.44 455 ASN A N 1
ATOM 3754 C CA . ASN A 1 455 ? 14.963 -4.817 13.201 1.00 91.44 455 ASN A CA 1
ATOM 3755 C C . ASN A 1 455 ? 13.777 -5.146 14.113 1.00 91.44 455 ASN A C 1
ATOM 3757 O O . ASN A 1 455 ? 13.763 -6.180 14.774 1.00 91.44 455 ASN A O 1
ATOM 3761 N N . ARG A 1 456 ? 12.733 -4.308 14.074 1.00 91.38 456 ARG A N 1
ATOM 3762 C CA . ARG A 1 456 ? 11.528 -4.491 14.888 1.00 91.38 456 ARG A CA 1
ATOM 3763 C C . ARG A 1 456 ? 10.824 -5.812 14.592 1.00 91.38 456 ARG A C 1
ATOM 3765 O O . ARG A 1 456 ? 10.473 -6.528 15.519 1.00 91.38 456 ARG A O 1
ATOM 3772 N N . MET A 1 457 ? 10.656 -6.169 13.318 1.00 94.50 457 MET A N 1
ATOM 3773 C CA . MET A 1 457 ? 10.067 -7.461 12.946 1.00 94.50 457 MET A CA 1
ATOM 3774 C C . MET A 1 457 ? 10.874 -8.646 13.494 1.00 94.50 457 MET A C 1
ATOM 3776 O O . MET A 1 457 ? 10.285 -9.632 13.936 1.00 94.50 457 MET A O 1
ATOM 3780 N N . PHE A 1 458 ? 12.208 -8.555 13.477 1.00 95.31 458 PHE A N 1
ATOM 3781 C CA . PHE A 1 458 ? 13.077 -9.589 14.032 1.00 95.31 458 PHE A CA 1
ATOM 3782 C C . PHE A 1 458 ? 12.908 -9.690 15.550 1.00 95.31 458 PHE A C 1
ATOM 3784 O O . PHE A 1 458 ? 12.680 -10.785 16.059 1.00 95.31 458 PHE A O 1
ATOM 3791 N N . PHE A 1 459 ? 12.968 -8.564 16.265 1.00 92.00 459 PHE A N 1
ATOM 3792 C CA . PHE A 1 459 ? 12.852 -8.524 17.729 1.00 92.00 459 PHE A CA 1
ATOM 3793 C C . PHE A 1 459 ? 11.513 -9.062 18.218 1.00 92.00 459 PHE A C 1
ATOM 3795 O O . PHE A 1 459 ? 11.468 -9.769 19.218 1.00 92.00 459 PHE A O 1
ATOM 3802 N N . ASP A 1 460 ? 10.441 -8.781 17.482 1.00 91.50 460 ASP A N 1
ATOM 3803 C CA . ASP A 1 460 ? 9.089 -9.196 17.856 1.00 91.50 460 ASP A CA 1
ATOM 3804 C C . ASP A 1 460 ? 8.901 -10.706 17.701 1.00 91.50 460 ASP A C 1
ATOM 3806 O O . ASP A 1 460 ? 8.099 -11.315 18.407 1.00 91.50 460 ASP A O 1
ATOM 3810 N N . LYS A 1 461 ? 9.647 -11.323 16.782 1.00 95.31 461 LYS A N 1
ATOM 3811 C CA . LYS A 1 461 ? 9.466 -12.727 16.411 1.00 95.31 461 LYS A CA 1
ATOM 3812 C C . LYS A 1 461 ? 10.490 -13.679 17.020 1.00 95.31 461 LYS A C 1
ATOM 3814 O O . LYS A 1 461 ? 10.147 -14.815 17.368 1.00 95.31 461 LYS A O 1
ATOM 3819 N N . TYR A 1 462 ? 11.733 -13.221 17.135 1.00 95.38 462 TYR A N 1
ATOM 3820 C CA . TYR A 1 462 ? 12.884 -14.004 17.580 1.00 95.38 462 TYR A CA 1
ATOM 3821 C C . TYR A 1 462 ? 13.676 -13.316 18.712 1.00 95.38 462 TYR A C 1
ATOM 3823 O O . TYR A 1 462 ? 14.907 -13.226 18.631 1.00 95.38 462 TYR A O 1
ATOM 3831 N N . PRO A 1 463 ? 13.021 -12.829 19.786 1.00 94.31 463 PRO A N 1
ATOM 3832 C CA . PRO A 1 463 ? 13.726 -12.165 20.884 1.00 94.31 463 PRO A CA 1
ATOM 3833 C C . PRO A 1 463 ? 14.705 -13.093 21.625 1.00 94.31 463 PRO A C 1
ATOM 3835 O O . PRO A 1 463 ? 15.676 -12.642 22.238 1.00 94.31 463 PRO A O 1
ATOM 3838 N N . GLU A 1 464 ? 14.492 -14.407 21.574 1.00 93.31 464 GLU A N 1
ATOM 3839 C CA . GLU A 1 464 ? 15.379 -15.409 22.171 1.00 93.31 464 GLU A CA 1
ATOM 3840 C C . GLU A 1 464 ? 16.733 -15.551 21.459 1.00 93.31 464 GLU A C 1
ATOM 3842 O O . GLU A 1 464 ? 17.672 -16.075 22.049 1.00 93.31 464 GLU A O 1
ATOM 3847 N N . LEU A 1 465 ? 16.856 -15.079 20.213 1.00 95.38 465 LEU A N 1
ATOM 3848 C CA . LEU A 1 465 ? 18.091 -15.205 19.427 1.00 95.38 465 LEU A CA 1
ATOM 3849 C C . LEU A 1 465 ? 19.041 -14.018 19.584 1.00 95.38 465 LEU A C 1
ATOM 3851 O O . LEU A 1 465 ? 20.168 -14.062 19.078 1.00 95.38 465 LEU A O 1
ATOM 3855 N N . LEU A 1 466 ? 18.598 -12.959 20.262 1.00 94.50 466 LEU A N 1
ATOM 3856 C CA . LEU A 1 466 ? 19.432 -11.808 20.578 1.00 94.50 466 LEU A CA 1
ATOM 3857 C C . LEU A 1 466 ? 20.304 -12.103 21.799 1.00 94.50 466 LEU A C 1
ATOM 3859 O O . LEU A 1 466 ? 19.812 -12.481 22.865 1.00 94.50 466 LEU A O 1
ATOM 3863 N N . THR A 1 467 ? 21.608 -11.915 21.625 1.00 93.31 467 THR A N 1
ATOM 3864 C CA . THR A 1 467 ? 22.590 -11.946 22.714 1.00 93.31 467 THR A CA 1
ATOM 3865 C C . THR A 1 467 ? 22.672 -10.584 23.405 1.00 93.31 467 THR A C 1
ATOM 3867 O O . THR A 1 467 ? 22.251 -9.573 22.844 1.00 93.31 467 THR A O 1
ATOM 3870 N N . ASP A 1 468 ? 23.264 -10.523 24.596 1.00 89.00 468 ASP A N 1
ATOM 3871 C CA . ASP A 1 468 ? 23.491 -9.245 25.287 1.00 89.00 468 ASP A CA 1
ATOM 3872 C C . ASP A 1 468 ? 24.369 -8.297 24.450 1.00 89.00 468 ASP A C 1
ATOM 3874 O O . ASP A 1 468 ? 24.144 -7.086 24.420 1.00 89.00 468 ASP A O 1
ATOM 3878 N N . GLU A 1 469 ? 25.323 -8.854 23.694 1.00 92.25 469 GLU A N 1
ATOM 3879 C CA . GLU A 1 469 ? 26.143 -8.095 22.750 1.00 92.25 469 GLU A CA 1
ATOM 3880 C C . GLU A 1 469 ? 25.296 -7.517 21.604 1.00 92.25 469 GLU A C 1
ATOM 3882 O O . GLU A 1 469 ? 25.459 -6.349 21.251 1.00 92.25 469 GLU A O 1
ATOM 3887 N N . ASP A 1 470 ? 24.360 -8.295 21.052 1.00 93.06 470 ASP A N 1
ATOM 3888 C CA . ASP A 1 470 ? 23.433 -7.823 20.014 1.00 93.06 470 ASP A CA 1
ATOM 3889 C C . ASP A 1 470 ? 22.584 -6.652 20.525 1.00 93.06 470 ASP A C 1
ATOM 3891 O O . ASP A 1 470 ? 22.462 -5.628 19.855 1.00 93.06 470 ASP A O 1
ATOM 3895 N N . VAL A 1 471 ? 22.050 -6.784 21.742 1.00 89.62 471 VAL A N 1
ATOM 3896 C CA . VAL A 1 471 ? 21.204 -5.774 22.391 1.00 89.62 471 VAL A CA 1
ATOM 3897 C C . VAL A 1 471 ? 21.990 -4.491 22.674 1.00 89.62 471 VAL A C 1
ATOM 3899 O O . VAL A 1 471 ? 21.466 -3.396 22.475 1.00 89.62 471 VAL A O 1
ATOM 3902 N N . SER A 1 472 ? 23.270 -4.606 23.043 1.00 86.50 472 SER A N 1
ATOM 3903 C CA . SER A 1 472 ? 24.155 -3.451 23.266 1.00 86.50 472 SER A CA 1
ATOM 3904 C C . SER A 1 472 ? 24.473 -2.644 21.998 1.00 86.50 472 SER A C 1
ATOM 3906 O O . SER A 1 472 ? 24.863 -1.484 22.093 1.00 86.50 472 SER A O 1
ATOM 3908 N N . LYS A 1 473 ? 24.300 -3.240 20.808 1.00 88.12 473 LYS A N 1
ATOM 3909 C CA . LYS A 1 473 ? 24.494 -2.572 19.507 1.00 88.12 473 LYS A CA 1
ATOM 3910 C C . LYS A 1 473 ? 23.228 -1.877 19.003 1.00 88.12 473 LYS A C 1
ATOM 3912 O O . LYS A 1 473 ? 23.285 -1.167 17.997 1.00 88.12 473 LYS A O 1
ATOM 3917 N N . LEU A 1 474 ? 22.084 -2.105 19.650 1.00 86.94 474 LEU A N 1
ATOM 3918 C CA . LEU A 1 474 ? 20.829 -1.460 19.283 1.00 86.94 474 LEU A CA 1
ATOM 3919 C C . LEU A 1 474 ? 20.855 0.017 19.660 1.00 86.94 474 LEU A C 1
ATOM 3921 O O . LEU A 1 474 ? 21.484 0.418 20.633 1.00 86.94 474 LEU A O 1
ATOM 3925 N N . LYS A 1 475 ? 20.112 0.826 18.901 1.00 86.38 475 LYS A N 1
ATOM 3926 C CA . LYS A 1 475 ? 19.790 2.185 19.341 1.00 86.38 475 LYS A CA 1
ATOM 3927 C C . LYS A 1 475 ? 18.937 2.099 20.602 1.00 86.38 475 LYS A C 1
ATOM 3929 O O . LYS A 1 475 ? 18.089 1.216 20.696 1.00 86.38 475 LYS A O 1
ATOM 3934 N N . ASP A 1 476 ? 19.094 3.058 21.503 1.00 85.62 476 ASP A N 1
ATOM 3935 C CA . ASP A 1 476 ? 18.396 3.091 22.792 1.00 85.62 476 ASP A CA 1
ATOM 3936 C C . ASP A 1 476 ? 16.879 2.884 22.675 1.00 85.62 476 ASP A C 1
ATOM 3938 O O . ASP A 1 476 ? 16.309 2.080 23.408 1.00 85.62 476 ASP A O 1
ATOM 3942 N N . SER A 1 477 ? 16.224 3.510 21.691 1.00 83.94 477 SER A N 1
ATOM 3943 C CA . SER A 1 477 ? 14.783 3.320 21.466 1.00 83.94 477 SER A CA 1
ATOM 3944 C C . SER A 1 477 ? 14.417 1.885 21.065 1.00 83.94 477 SER A C 1
ATOM 3946 O O . SER A 1 477 ? 13.441 1.335 21.566 1.00 83.94 477 SER A O 1
ATOM 3948 N N . ASP A 1 478 ? 15.212 1.263 20.189 1.00 85.69 478 ASP A N 1
ATOM 3949 C CA . ASP A 1 478 ? 15.011 -0.126 19.762 1.00 85.69 478 ASP A CA 1
ATOM 3950 C C . ASP A 1 478 ? 15.312 -1.103 20.917 1.00 85.69 478 ASP A C 1
ATOM 3952 O O . ASP A 1 478 ? 14.644 -2.126 21.065 1.00 85.69 478 ASP A O 1
ATOM 3956 N N . ASN A 1 479 ? 16.294 -0.766 21.760 1.00 90.31 479 ASN A N 1
ATOM 3957 C CA . ASN A 1 479 ? 16.673 -1.516 22.954 1.00 90.31 479 ASN A CA 1
ATOM 3958 C C . ASN A 1 479 ? 15.538 -1.523 23.998 1.00 90.31 479 ASN A C 1
ATOM 3960 O O . ASN A 1 479 ? 15.143 -2.589 24.470 1.00 90.31 479 ASN A O 1
ATOM 3964 N N . ILE A 1 480 ? 14.946 -0.360 24.292 1.00 89.12 480 ILE A N 1
ATOM 3965 C CA . ILE A 1 480 ? 13.794 -0.227 25.201 1.00 89.12 480 ILE A CA 1
ATOM 3966 C C . ILE A 1 480 ? 12.594 -1.028 24.682 1.00 89.12 480 ILE A C 1
ATOM 3968 O O . ILE A 1 480 ? 11.997 -1.806 25.431 1.00 89.12 480 ILE A O 1
ATOM 3972 N N . ASP A 1 481 ? 12.258 -0.879 23.396 1.00 87.94 481 ASP A N 1
ATOM 3973 C CA . ASP A 1 481 ? 11.154 -1.611 22.766 1.00 87.94 481 ASP A CA 1
ATOM 3974 C C . ASP A 1 481 ? 11.356 -3.131 22.834 1.00 87.94 481 ASP A C 1
ATOM 3976 O O . ASP A 1 481 ? 10.399 -3.872 23.079 1.00 87.94 481 ASP A O 1
ATOM 3980 N N . PHE A 1 482 ? 12.594 -3.597 22.655 1.00 90.62 482 PHE A N 1
ATOM 3981 C CA . PHE A 1 482 ? 12.956 -5.001 22.816 1.00 90.62 482 PHE A CA 1
ATOM 3982 C C . PHE A 1 482 ? 12.759 -5.479 24.263 1.00 90.62 482 PHE A C 1
ATOM 3984 O O . PHE A 1 482 ? 12.058 -6.469 24.483 1.00 90.62 482 PHE A O 1
ATOM 3991 N N . ILE A 1 483 ? 13.297 -4.761 25.259 1.00 91.12 483 ILE A N 1
ATOM 3992 C CA . ILE A 1 483 ? 13.181 -5.135 26.682 1.00 91.12 483 ILE A CA 1
ATOM 3993 C C . ILE A 1 483 ? 11.713 -5.249 27.103 1.00 91.12 483 ILE A C 1
ATOM 3995 O O . ILE A 1 483 ? 11.344 -6.185 27.812 1.00 91.12 483 ILE A O 1
ATOM 3999 N N . LYS A 1 484 ? 10.851 -4.334 26.643 1.00 89.69 484 LYS A N 1
ATOM 4000 C CA . LYS A 1 484 ? 9.411 -4.357 26.950 1.00 89.69 484 LYS A CA 1
ATOM 4001 C C . LYS A 1 484 ? 8.711 -5.620 26.461 1.00 89.69 484 LYS A C 1
ATOM 4003 O O . LYS A 1 484 ? 7.754 -6.059 27.095 1.00 89.69 484 LYS A O 1
ATOM 4008 N N . LYS A 1 485 ? 9.161 -6.176 25.336 1.00 88.56 485 LYS A N 1
ATOM 4009 C CA . LYS A 1 485 ? 8.569 -7.366 24.709 1.00 88.56 485 LYS A CA 1
ATOM 4010 C C . LYS A 1 485 ? 9.102 -8.672 25.282 1.00 88.56 485 LYS A C 1
ATOM 4012 O O . LYS A 1 485 ? 8.493 -9.712 25.043 1.00 88.56 485 LYS A O 1
ATOM 4017 N N . LEU A 1 486 ? 10.200 -8.636 26.040 1.00 90.31 486 LEU A N 1
ATOM 4018 C CA . LEU A 1 486 ? 10.660 -9.813 26.765 1.00 90.31 486 LEU A CA 1
ATOM 4019 C C . LEU A 1 486 ? 9.616 -10.229 27.817 1.00 90.31 486 LEU A C 1
ATOM 4021 O O . LEU A 1 486 ? 9.089 -9.357 28.523 1.00 90.31 486 LEU A O 1
ATOM 4025 N N . PRO A 1 487 ? 9.331 -11.538 27.955 1.00 90.75 487 PRO A N 1
ATOM 4026 C CA . PRO A 1 487 ? 8.538 -12.055 29.066 1.00 90.75 487 PRO A CA 1
ATOM 4027 C C . PRO A 1 487 ? 9.142 -11.650 30.417 1.00 90.75 487 PRO A C 1
ATOM 4029 O O . PRO A 1 487 ? 10.360 -11.504 30.534 1.00 90.75 487 PRO A O 1
ATOM 4032 N N . ASP A 1 488 ? 8.308 -11.461 31.439 1.00 91.38 488 ASP A N 1
ATOM 4033 C CA . ASP A 1 488 ? 8.777 -11.040 32.770 1.00 91.38 488 ASP A CA 1
ATOM 4034 C C . ASP A 1 488 ? 9.662 -12.105 33.437 1.00 91.38 488 ASP A C 1
ATOM 4036 O O . ASP A 1 488 ? 10.551 -11.781 34.223 1.00 91.38 488 ASP A O 1
ATOM 4040 N N . GLU A 1 489 ? 9.457 -13.372 33.081 1.00 93.06 489 GLU A N 1
ATOM 4041 C CA . GLU A 1 489 ? 10.258 -14.515 33.506 1.00 93.06 489 GLU A CA 1
ATOM 4042 C C . GLU A 1 489 ? 11.611 -14.646 32.785 1.00 93.06 489 GLU A C 1
ATOM 4044 O O . GLU A 1 489 ? 12.439 -15.459 33.203 1.00 93.06 489 GLU A O 1
ATOM 4049 N N . ASP A 1 490 ? 11.866 -13.870 31.722 1.00 91.31 490 ASP A N 1
ATOM 4050 C CA . ASP A 1 490 ? 13.151 -13.909 31.022 1.00 91.31 490 ASP A CA 1
ATOM 4051 C C . ASP A 1 490 ? 14.242 -13.251 31.892 1.00 91.31 490 ASP A C 1
ATOM 4053 O O . ASP A 1 490 ? 14.193 -12.039 32.139 1.00 91.31 490 ASP A O 1
ATOM 4057 N N . PRO A 1 491 ? 15.269 -13.999 32.341 1.00 91.81 491 PRO A N 1
ATOM 4058 C CA . PRO A 1 491 ? 16.293 -13.463 33.239 1.00 91.81 491 PRO A CA 1
ATOM 4059 C C . PRO A 1 491 ? 17.083 -12.303 32.617 1.00 91.81 491 PRO A C 1
ATOM 4061 O O . PRO A 1 491 ? 17.618 -11.458 33.343 1.00 91.81 491 PRO A O 1
ATOM 4064 N N . ARG A 1 492 ? 17.129 -12.215 31.279 1.00 92.31 492 ARG A N 1
ATOM 4065 C CA . ARG A 1 492 ? 17.792 -11.120 30.564 1.00 92.31 492 ARG A CA 1
ATOM 4066 C C . ARG A 1 492 ? 17.053 -9.801 30.763 1.00 92.31 492 ARG A C 1
ATOM 4068 O O . ARG A 1 492 ? 17.703 -8.769 30.889 1.00 92.31 492 ARG A O 1
ATOM 4075 N N . LYS A 1 493 ? 15.717 -9.813 30.876 1.00 93.56 493 LYS A N 1
ATOM 4076 C CA . LYS A 1 493 ? 14.911 -8.596 31.078 1.00 93.56 493 LYS A CA 1
ATOM 4077 C C . LYS A 1 493 ? 15.325 -7.864 32.351 1.00 93.56 493 LYS A C 1
ATOM 4079 O O . LYS A 1 493 ? 15.601 -6.667 32.312 1.00 93.56 493 LYS A O 1
ATOM 4084 N N . ALA A 1 494 ? 15.445 -8.590 33.463 1.00 91.56 494 ALA A N 1
ATOM 4085 C CA . ALA A 1 494 ? 15.903 -8.027 34.730 1.00 91.56 494 ALA A CA 1
ATOM 4086 C C . ALA A 1 494 ? 17.342 -7.488 34.638 1.00 91.56 494 ALA A C 1
ATOM 4088 O O . ALA A 1 494 ? 17.630 -6.416 35.170 1.00 91.56 494 ALA A O 1
ATOM 4089 N N . SER A 1 495 ? 18.229 -8.198 33.930 1.00 92.12 495 SER A N 1
ATOM 4090 C CA . SER A 1 495 ? 19.607 -7.751 33.691 1.00 92.12 495 SER A CA 1
ATOM 4091 C C . SER A 1 495 ? 19.660 -6.452 32.878 1.00 92.12 495 SER A C 1
ATOM 4093 O O . SER A 1 495 ? 20.319 -5.496 33.288 1.00 92.12 495 SER A O 1
ATOM 4095 N N . PHE A 1 496 ? 18.894 -6.360 31.787 1.00 92.00 496 PHE A N 1
ATOM 4096 C CA . PHE A 1 496 ? 18.822 -5.152 30.967 1.00 92.00 496 PHE A CA 1
ATOM 4097 C C . PHE A 1 496 ? 18.206 -3.971 31.717 1.00 92.00 496 PHE A C 1
ATOM 4099 O O . PHE A 1 496 ? 18.749 -2.871 31.651 1.00 92.00 496 PHE A O 1
ATOM 4106 N N . ILE A 1 497 ? 17.130 -4.185 32.484 1.00 92.06 497 ILE A N 1
ATOM 4107 C CA . ILE A 1 497 ? 16.537 -3.142 33.337 1.00 92.06 497 ILE A CA 1
ATOM 4108 C C . ILE A 1 497 ? 17.558 -2.659 34.376 1.00 92.06 497 ILE A C 1
ATOM 4110 O O . ILE A 1 497 ? 17.678 -1.456 34.603 1.00 92.06 497 ILE A O 1
ATOM 4114 N N . ALA A 1 498 ? 18.334 -3.562 34.982 1.00 91.69 498 ALA A N 1
ATOM 4115 C CA . ALA A 1 498 ? 19.391 -3.188 35.920 1.00 91.69 498 ALA A CA 1
ATOM 4116 C C . ALA A 1 498 ? 20.526 -2.400 35.240 1.00 91.69 498 ALA A C 1
ATOM 4118 O O . ALA A 1 498 ? 21.013 -1.424 35.813 1.00 91.69 498 ALA A O 1
ATOM 4119 N N . SER A 1 499 ? 20.912 -2.776 34.016 1.00 90.62 499 SER A N 1
ATOM 4120 C CA . SER A 1 499 ? 21.891 -2.032 33.215 1.00 90.62 499 SER A CA 1
ATOM 4121 C C . SER A 1 499 ? 21.388 -0.625 32.893 1.00 90.62 499 SER A C 1
ATOM 4123 O O . SER A 1 499 ? 22.097 0.342 33.151 1.00 90.62 499 SER A O 1
ATOM 4125 N N . TRP A 1 500 ? 20.145 -0.494 32.421 1.00 92.00 500 TRP A N 1
ATOM 4126 C CA . TRP A 1 500 ? 19.508 0.800 32.164 1.00 92.00 500 TRP A CA 1
ATOM 4127 C C . TRP A 1 500 ? 19.412 1.657 33.417 1.00 92.00 500 TRP A C 1
ATOM 4129 O O . TRP A 1 500 ? 19.727 2.843 33.378 1.00 92.00 500 TRP A O 1
ATOM 4139 N N . LYS A 1 501 ? 19.033 1.054 34.549 1.00 92.38 501 LYS A N 1
ATOM 4140 C CA . LYS A 1 501 ? 18.992 1.738 35.842 1.00 92.38 501 LYS A CA 1
ATOM 4141 C C . LYS A 1 501 ? 20.356 2.337 36.176 1.00 92.38 501 LYS A C 1
ATOM 4143 O O . LYS A 1 501 ? 20.432 3.508 36.530 1.00 92.38 501 LYS A O 1
ATOM 4148 N N . LYS A 1 502 ? 21.423 1.550 36.016 1.00 92.31 502 LYS A N 1
ATOM 4149 C CA . LYS A 1 502 ? 22.796 1.997 36.257 1.00 92.31 502 LYS A CA 1
ATOM 4150 C C . LYS A 1 502 ? 23.207 3.113 35.292 1.00 92.31 502 LYS A C 1
ATOM 4152 O O . LYS A 1 502 ? 23.739 4.117 35.747 1.00 92.31 502 LYS A O 1
ATOM 4157 N N . SER A 1 503 ? 22.917 2.984 33.997 1.00 89.00 503 SER A N 1
ATOM 4158 C CA . SER A 1 503 ? 23.196 4.032 33.004 1.00 89.00 503 SER A CA 1
ATOM 4159 C C . SER A 1 503 ? 22.461 5.337 33.322 1.00 89.00 503 SER A C 1
ATOM 4161 O O . SER A 1 503 ? 23.047 6.411 33.232 1.00 89.00 503 SER A O 1
ATOM 4163 N N . ILE A 1 504 ? 21.205 5.258 33.766 1.00 90.31 504 ILE A N 1
ATOM 4164 C CA . ILE A 1 504 ? 20.426 6.418 34.209 1.00 90.31 504 ILE A CA 1
ATOM 4165 C C . ILE A 1 504 ? 21.037 7.051 35.465 1.00 90.31 504 ILE A C 1
ATOM 4167 O O . ILE A 1 504 ? 21.199 8.268 35.516 1.00 90.31 504 ILE A O 1
ATOM 4171 N N . GLU A 1 505 ? 21.404 6.250 36.467 1.00 90.88 505 GLU A N 1
ATOM 4172 C CA . GLU A 1 505 ? 22.079 6.740 37.675 1.00 90.88 505 GLU A CA 1
ATOM 4173 C C . GLU A 1 505 ? 23.422 7.412 37.336 1.00 90.88 505 GLU A C 1
ATOM 4175 O O . GLU A 1 505 ? 23.749 8.448 37.913 1.00 90.88 505 GLU A O 1
ATOM 4180 N N . GLU A 1 506 ? 24.176 6.880 36.368 1.00 90.81 506 GLU A N 1
ATOM 4181 C CA . GLU A 1 506 ? 25.420 7.475 35.863 1.00 90.81 506 GLU A CA 1
ATOM 4182 C C . GLU A 1 506 ? 25.173 8.807 35.140 1.00 90.81 506 GLU A C 1
ATOM 4184 O O . GLU A 1 506 ? 25.862 9.784 35.438 1.00 90.81 506 GLU A O 1
ATOM 4189 N N . ILE A 1 507 ? 24.162 8.890 34.264 1.00 88.44 507 ILE A N 1
ATOM 4190 C CA . ILE A 1 507 ? 23.739 10.138 33.595 1.00 88.44 507 ILE A CA 1
ATOM 4191 C C . ILE A 1 507 ? 23.325 11.195 34.627 1.00 88.44 507 ILE A C 1
ATOM 4193 O O . ILE A 1 507 ? 23.714 12.361 34.543 1.00 88.44 507 ILE A O 1
ATOM 4197 N N . LEU A 1 508 ? 22.549 10.796 35.634 1.00 89.81 508 LEU A N 1
ATOM 4198 C CA . LEU A 1 508 ? 22.084 11.685 36.697 1.00 89.81 508 LEU A CA 1
ATOM 4199 C C . LEU A 1 508 ? 23.213 12.109 37.644 1.00 89.81 508 LEU A C 1
ATOM 4201 O O . LEU A 1 508 ? 23.175 13.214 38.200 1.00 89.81 508 LEU A O 1
ATOM 4205 N N . ALA A 1 509 ? 24.216 11.255 37.856 1.00 90.31 509 ALA A N 1
ATOM 4206 C CA . ALA A 1 509 ? 25.409 11.573 38.632 1.00 90.31 509 ALA A CA 1
ATOM 4207 C C . ALA A 1 509 ? 26.347 12.515 37.866 1.00 90.31 509 ALA A C 1
ATOM 4209 O O . ALA A 1 509 ? 26.862 13.461 38.464 1.00 90.31 509 ALA A O 1
ATOM 4210 N N . ASN A 1 510 ? 26.512 12.289 36.561 1.00 90.50 510 ASN A N 1
ATOM 4211 C CA . ASN A 1 510 ? 27.378 13.050 35.677 1.00 90.50 510 ASN A CA 1
ATOM 4212 C C . ASN A 1 510 ? 26.635 13.489 34.408 1.00 90.50 510 ASN A C 1
ATOM 4214 O O . ASN A 1 510 ? 26.638 12.804 33.383 1.00 90.50 510 ASN A O 1
ATOM 4218 N N . VAL A 1 511 ? 26.060 14.691 34.464 1.00 87.06 511 VAL A N 1
ATOM 4219 C CA . VAL A 1 511 ? 25.286 15.253 33.349 1.00 87.06 511 VAL A CA 1
ATOM 4220 C C . VAL A 1 511 ? 26.114 15.481 32.081 1.00 87.06 511 VAL A C 1
ATOM 4222 O O . VAL A 1 511 ? 25.517 15.610 31.018 1.00 87.06 511 VAL A O 1
ATOM 4225 N N . ASP A 1 512 ? 27.455 15.440 32.154 1.00 84.25 512 ASP A N 1
ATOM 4226 C CA . ASP A 1 512 ? 28.339 15.519 30.979 1.00 84.25 512 ASP A CA 1
ATOM 4227 C C . ASP A 1 512 ? 28.058 14.440 29.936 1.00 84.25 512 ASP A C 1
ATOM 4229 O O . ASP A 1 512 ? 28.321 14.650 28.755 1.00 84.25 512 ASP A O 1
ATOM 4233 N N . ILE A 1 513 ? 27.480 13.313 30.355 1.00 80.44 513 ILE A N 1
ATOM 4234 C CA . ILE A 1 513 ? 27.106 12.210 29.467 1.00 80.44 513 ILE A CA 1
ATOM 4235 C C . ILE A 1 513 ? 26.000 12.633 28.483 1.00 80.44 513 ILE A C 1
ATOM 4237 O O . ILE A 1 513 ? 25.969 12.142 27.356 1.00 80.44 513 ILE A O 1
ATOM 4241 N N . LEU A 1 514 ? 25.140 13.593 28.854 1.00 77.06 514 LEU A N 1
ATOM 4242 C CA . LEU A 1 514 ? 24.113 14.143 27.956 1.00 77.06 514 LEU A CA 1
ATOM 4243 C C . LEU A 1 514 ? 24.718 14.983 26.823 1.00 77.06 514 LEU A C 1
ATOM 4245 O O . LEU A 1 514 ? 24.080 15.184 25.794 1.00 77.06 514 LEU A O 1
ATOM 4249 N N . ASN A 1 515 ? 25.965 15.429 26.979 1.00 73.75 515 ASN A N 1
ATOM 4250 C CA . ASN A 1 515 ? 26.712 16.164 25.970 1.00 73.75 515 ASN A CA 1
ATOM 4251 C C . ASN A 1 515 ? 27.500 15.214 25.055 1.00 73.75 515 ASN A C 1
ATOM 4253 O O . ASN A 1 515 ? 28.730 15.256 24.966 1.00 73.75 515 ASN A O 1
ATOM 4257 N N . ASN A 1 516 ? 26.763 14.316 24.406 1.00 75.88 516 ASN A N 1
ATOM 4258 C CA . ASN A 1 516 ? 27.312 13.267 23.557 1.00 75.88 516 ASN A CA 1
ATOM 4259 C C . ASN A 1 516 ? 27.921 13.819 22.246 1.00 75.88 516 ASN A C 1
ATOM 4261 O O . ASN A 1 516 ? 27.841 15.009 21.933 1.00 75.88 516 ASN A O 1
ATOM 4265 N N . THR A 1 517 ? 28.550 12.944 21.454 1.00 74.50 517 THR A N 1
ATOM 4266 C CA . THR A 1 517 ? 29.198 13.321 20.184 1.00 74.50 517 THR A CA 1
ATOM 4267 C C . THR A 1 517 ? 28.238 13.983 19.193 1.00 74.50 517 THR A C 1
ATOM 4269 O O . THR A 1 517 ? 28.670 14.858 18.452 1.00 74.50 517 THR A O 1
ATOM 4272 N N . GLU A 1 518 ? 26.955 13.621 19.189 1.00 69.69 518 GLU A N 1
ATOM 4273 C CA . GLU A 1 518 ? 25.939 14.228 18.320 1.00 69.69 518 GLU A CA 1
ATOM 4274 C C . GLU A 1 518 ? 25.635 15.669 18.748 1.00 69.69 518 GLU A C 1
ATOM 4276 O O . GLU A 1 518 ? 25.684 16.586 17.926 1.00 69.69 518 GLU A O 1
ATOM 4281 N N . MET A 1 519 ? 25.448 15.895 20.053 1.00 71.62 519 MET A N 1
ATOM 4282 C CA . MET A 1 519 ? 25.319 17.236 20.619 1.00 71.62 519 MET A CA 1
ATOM 4283 C C . MET A 1 519 ? 26.575 18.068 20.328 1.00 71.62 519 MET A C 1
ATOM 4285 O O . MET A 1 519 ? 26.463 19.204 19.886 1.00 71.62 519 MET A O 1
ATOM 4289 N N . GLN A 1 520 ? 27.776 17.503 20.482 1.00 75.44 520 GLN A N 1
ATOM 4290 C CA . GLN A 1 520 ? 29.043 18.183 20.180 1.00 75.44 520 GLN A CA 1
ATOM 4291 C C . GLN A 1 520 ? 29.236 18.499 18.689 1.00 75.44 520 GLN A C 1
ATOM 4293 O O . GLN A 1 520 ? 29.681 19.595 18.352 1.00 75.44 520 GLN A O 1
ATOM 4298 N N . GLN A 1 521 ? 28.886 17.578 17.786 1.00 78.44 521 GLN A N 1
ATOM 4299 C CA . GLN A 1 521 ? 28.913 17.814 16.338 1.00 78.44 521 GLN A CA 1
ATOM 4300 C C . GLN A 1 521 ? 27.961 18.940 15.950 1.00 78.44 521 GLN A C 1
ATOM 4302 O O . GLN A 1 521 ? 28.323 19.807 15.157 1.00 78.44 521 GLN A O 1
ATOM 4307 N N . TRP A 1 522 ? 26.772 18.955 16.549 1.00 72.25 522 TRP A N 1
ATOM 4308 C CA . TRP A 1 522 ? 25.812 20.027 16.354 1.00 72.25 522 TRP A CA 1
ATOM 4309 C C . TRP A 1 522 ? 26.339 21.362 16.893 1.00 72.25 522 TRP A C 1
ATOM 4311 O O . TRP A 1 522 ? 26.344 22.354 16.168 1.00 72.25 522 TRP A O 1
ATOM 4321 N N . LEU A 1 523 ? 26.888 21.382 18.112 1.00 66.94 523 LEU A N 1
ATOM 4322 C CA . LEU A 1 523 ? 27.505 22.577 18.699 1.00 66.94 523 LEU A CA 1
ATOM 4323 C C . LEU A 1 523 ? 28.665 23.113 17.853 1.00 66.94 523 LEU A C 1
ATOM 4325 O O . LEU A 1 523 ? 28.832 24.324 17.749 1.00 66.94 523 LEU A O 1
ATOM 4329 N N . GLY A 1 524 ? 29.430 22.231 17.205 1.00 70.12 524 GLY A N 1
ATOM 4330 C CA . GLY A 1 524 ? 30.504 22.605 16.285 1.00 70.12 524 GLY A CA 1
ATOM 4331 C C . GLY A 1 524 ? 30.030 23.224 14.963 1.00 70.12 524 GLY A C 1
ATOM 4332 O O . GLY A 1 524 ? 30.802 23.933 14.322 1.00 70.12 524 GLY A O 1
ATOM 4333 N N . GLN A 1 525 ? 28.777 22.998 14.550 1.00 72.19 525 GLN A N 1
ATOM 4334 C CA . GLN A 1 525 ? 28.187 23.592 13.335 1.00 72.19 525 GLN A CA 1
ATOM 4335 C C . GLN A 1 525 ? 27.632 25.002 13.563 1.00 72.19 525 GLN A C 1
ATOM 4337 O O . GLN A 1 525 ? 27.270 25.708 12.619 1.00 72.19 525 GLN A O 1
ATOM 4342 N N . ILE A 1 526 ? 27.549 25.428 14.817 1.00 68.88 526 ILE A N 1
ATOM 4343 C CA . ILE A 1 526 ? 26.970 26.704 15.188 1.00 68.88 526 ILE A CA 1
ATOM 4344 C C . ILE A 1 526 ? 28.027 27.801 15.074 1.00 68.88 526 ILE A C 1
ATOM 4346 O O . ILE A 1 526 ? 28.976 27.871 15.852 1.00 68.88 526 ILE A O 1
ATOM 4350 N N . ASN A 1 527 ? 27.834 28.709 14.119 1.00 62.72 527 ASN A N 1
ATOM 4351 C CA . ASN A 1 527 ? 28.673 29.892 13.984 1.00 62.72 527 ASN A CA 1
ATOM 4352 C C . ASN A 1 527 ? 28.300 30.917 15.076 1.00 62.72 527 ASN A C 1
ATOM 4354 O O . ASN A 1 527 ? 27.196 31.461 15.073 1.00 62.72 527 ASN A O 1
ATOM 4358 N N . ILE A 1 528 ? 29.209 31.171 16.024 1.00 61.09 528 ILE A N 1
ATOM 4359 C CA . ILE A 1 528 ? 28.977 31.940 17.271 1.00 61.09 528 ILE A CA 1
ATOM 4360 C C . ILE A 1 528 ? 28.814 33.461 17.016 1.00 61.09 528 ILE A C 1
ATOM 4362 O O . ILE A 1 528 ? 28.801 34.276 17.937 1.00 61.09 528 ILE A O 1
ATOM 4366 N N . SER A 1 529 ? 28.661 33.908 15.769 1.00 56.00 529 SER A N 1
ATOM 4367 C CA . SER A 1 529 ? 28.606 35.335 15.458 1.00 56.00 529 SER A CA 1
ATOM 4368 C C . SER A 1 529 ? 27.256 35.973 15.847 1.00 56.00 529 SER A C 1
ATOM 4370 O O . SER A 1 529 ? 26.332 36.069 15.043 1.00 56.00 529 SER A O 1
ATOM 4372 N N . SER A 1 530 ? 27.210 36.490 17.080 1.00 55.72 530 SER A N 1
ATOM 4373 C CA . SER A 1 530 ? 26.410 37.613 17.619 1.00 55.72 530 SER A CA 1
ATOM 4374 C C . SER A 1 530 ? 24.991 37.419 18.189 1.00 55.72 530 SER A C 1
ATOM 4376 O O . SER A 1 530 ? 24.548 38.321 18.896 1.00 55.72 530 SER A O 1
ATOM 4378 N N . ASP A 1 531 ? 24.306 36.281 18.025 1.00 78.50 531 ASP A N 1
ATOM 4379 C CA . ASP A 1 531 ? 22.963 36.078 18.619 1.00 78.50 531 ASP A CA 1
ATOM 4380 C C . ASP A 1 531 ? 22.959 35.074 19.787 1.00 78.50 531 ASP A C 1
ATOM 4382 O O . ASP A 1 531 ? 22.590 33.909 19.647 1.00 78.50 531 ASP A O 1
ATOM 4386 N N . ILE A 1 532 ? 23.370 35.537 20.971 1.00 71.69 532 ILE A N 1
ATOM 4387 C CA . ILE A 1 532 ? 23.424 34.722 22.200 1.00 71.69 532 ILE A CA 1
ATOM 4388 C C . ILE A 1 532 ? 22.041 34.154 22.576 1.00 71.69 532 ILE A C 1
ATOM 4390 O O . ILE A 1 532 ? 21.963 33.046 23.109 1.00 71.69 532 ILE A O 1
ATOM 4394 N N . ALA A 1 533 ? 20.949 34.867 22.277 1.00 75.44 533 ALA A N 1
ATOM 4395 C CA . ALA A 1 533 ? 19.595 34.421 22.605 1.00 75.44 533 ALA A CA 1
ATOM 4396 C C . ALA A 1 533 ? 19.149 33.257 21.704 1.00 75.44 533 ALA A C 1
ATOM 4398 O O . ALA A 1 533 ? 18.723 32.217 22.206 1.00 75.44 533 ALA A O 1
ATOM 4399 N N . GLY A 1 534 ? 19.340 33.371 20.386 1.00 79.31 534 GLY A N 1
ATOM 4400 C CA . GLY A 1 534 ? 19.036 32.284 19.450 1.00 79.31 534 GLY A CA 1
ATOM 4401 C C . GLY A 1 534 ? 19.944 31.059 19.618 1.00 79.31 534 GLY A C 1
ATOM 4402 O O . GLY A 1 534 ? 19.557 29.933 19.296 1.00 79.31 534 GLY A O 1
ATOM 4403 N N . LEU A 1 535 ? 21.166 31.244 20.125 1.00 76.25 535 LEU A N 1
ATOM 4404 C CA . LEU A 1 535 ? 22.043 30.143 20.537 1.00 76.25 535 LEU A CA 1
ATOM 4405 C C . LEU A 1 535 ? 21.495 29.406 21.758 1.00 76.25 535 LEU A C 1
ATOM 4407 O O . LEU A 1 535 ? 21.452 28.176 21.759 1.00 76.25 535 LEU A O 1
ATOM 4411 N N . TYR A 1 536 ? 21.036 30.157 22.758 1.00 79.38 536 TYR A N 1
ATOM 4412 C CA . TYR A 1 536 ? 20.456 29.604 23.973 1.00 79.38 536 TYR A CA 1
ATOM 4413 C C . TYR A 1 536 ? 19.205 28.770 23.690 1.00 79.38 536 TYR A C 1
ATOM 4415 O O . TYR A 1 536 ? 19.134 27.632 24.147 1.00 79.38 536 TYR A O 1
ATOM 4423 N N . ASP A 1 537 ? 18.254 29.285 22.906 1.00 80.81 537 ASP A N 1
ATOM 4424 C CA . ASP A 1 537 ? 17.001 28.569 22.631 1.00 80.81 537 ASP A CA 1
ATOM 4425 C C . ASP A 1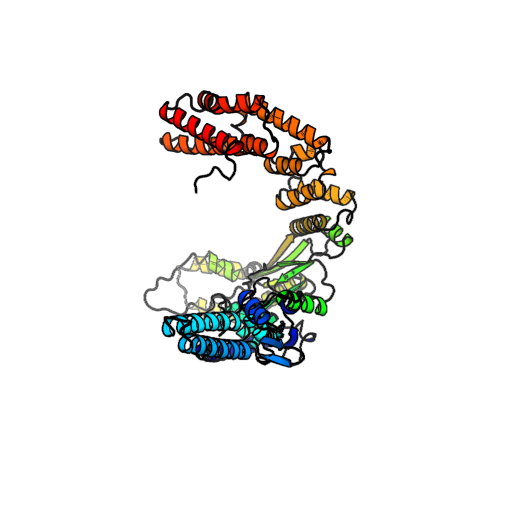 537 ? 17.240 27.253 21.883 1.00 80.81 537 ASP A C 1
ATOM 4427 O O . ASP A 1 537 ? 16.638 26.228 22.209 1.00 80.81 537 ASP A O 1
ATOM 4431 N N . ARG A 1 538 ? 18.177 27.245 20.928 1.00 80.94 538 ARG A N 1
ATOM 4432 C CA . ARG A 1 538 ? 18.549 26.020 20.213 1.00 80.94 538 ARG A CA 1
ATOM 4433 C C . ARG A 1 538 ? 19.288 25.036 21.120 1.00 80.94 538 ARG A C 1
ATOM 4435 O O . ARG A 1 538 ? 18.926 23.864 21.150 1.00 80.94 538 ARG A O 1
ATOM 4442 N N . TYR A 1 539 ? 20.272 25.504 21.893 1.00 81.88 539 TYR A N 1
ATOM 4443 C CA . TYR A 1 539 ? 21.001 24.665 22.852 1.00 81.88 539 TYR A CA 1
ATOM 4444 C C . TYR A 1 539 ? 20.048 24.020 23.862 1.00 81.88 539 TYR A C 1
ATOM 4446 O O . TYR A 1 539 ? 20.099 22.815 24.105 1.00 81.88 539 TYR A O 1
ATOM 4454 N N . LYS A 1 540 ? 19.132 24.826 24.407 1.00 84.00 540 LYS A N 1
ATOM 4455 C CA . LYS A 1 540 ? 18.070 24.394 25.309 1.00 84.00 540 LYS A CA 1
ATOM 4456 C C . LYS A 1 540 ? 17.195 23.319 24.670 1.00 84.00 540 LYS A C 1
ATOM 4458 O O . LYS A 1 540 ? 17.007 22.283 25.292 1.00 84.00 540 LYS A O 1
ATOM 4463 N N . MET A 1 541 ? 16.696 23.534 23.451 1.00 85.00 541 MET A N 1
ATOM 4464 C CA . MET A 1 541 ? 15.848 22.562 22.750 1.00 85.00 541 MET A CA 1
ATOM 4465 C C . MET A 1 541 ? 16.552 21.208 22.578 1.00 85.00 541 MET A C 1
ATOM 4467 O O . MET A 1 541 ? 15.953 20.169 22.837 1.00 85.00 541 MET A O 1
ATOM 4471 N N . HIS A 1 542 ? 17.828 21.201 22.188 1.00 82.44 542 HIS A N 1
ATOM 4472 C CA . HIS A 1 542 ? 18.584 19.954 22.033 1.00 82.44 542 HIS A CA 1
ATOM 4473 C C . HIS A 1 542 ? 18.857 19.258 23.364 1.00 82.44 542 HIS A C 1
ATOM 4475 O O . HIS A 1 542 ? 18.727 18.040 23.445 1.00 82.44 542 HIS A O 1
ATOM 4481 N N . LEU A 1 543 ? 19.182 20.014 24.415 1.00 84.31 543 LEU A N 1
ATOM 4482 C CA . LEU A 1 543 ? 19.337 19.447 25.750 1.00 84.31 543 LEU A CA 1
ATOM 4483 C C . LEU A 1 543 ? 18.008 18.885 26.279 1.00 84.31 543 LEU A C 1
ATOM 4485 O O . LEU A 1 543 ? 18.000 17.831 26.905 1.00 84.31 543 LEU A O 1
ATOM 4489 N N . GLU A 1 544 ? 16.884 19.549 26.001 1.00 85.12 544 GLU A N 1
ATOM 4490 C CA . GLU A 1 544 ? 15.546 19.053 26.335 1.00 85.12 544 GLU A CA 1
ATOM 4491 C C . GLU A 1 544 ? 15.229 17.742 25.607 1.00 85.12 544 GLU A C 1
ATOM 4493 O O . GLU A 1 544 ? 14.754 16.806 26.248 1.00 85.12 544 GLU A O 1
ATOM 4498 N N . LEU A 1 545 ? 15.539 17.646 24.310 1.00 84.88 545 LEU A N 1
ATOM 4499 C CA . LEU A 1 545 ? 15.402 16.406 23.541 1.00 84.88 545 LEU A CA 1
ATOM 4500 C C . LEU A 1 545 ? 16.310 15.301 24.091 1.00 84.88 545 LEU A C 1
ATOM 4502 O O . LEU A 1 545 ? 15.847 14.186 24.294 1.00 84.88 545 LEU A O 1
ATOM 4506 N N . ALA A 1 546 ? 17.566 15.609 24.422 1.00 85.19 546 ALA A N 1
ATOM 4507 C CA . ALA A 1 546 ? 18.486 14.634 25.002 1.00 85.19 546 ALA A CA 1
ATOM 4508 C C . ALA A 1 546 ? 17.999 14.126 26.371 1.00 85.19 546 ALA A C 1
ATOM 4510 O O . ALA A 1 546 ? 17.994 12.925 26.624 1.00 85.19 546 ALA A O 1
ATOM 4511 N N . VAL A 1 547 ? 17.532 15.018 27.251 1.00 87.31 547 VAL A N 1
ATOM 4512 C CA . VAL A 1 547 ? 16.926 14.626 28.534 1.00 87.31 547 VAL A CA 1
ATOM 4513 C C . VAL A 1 547 ? 15.676 13.776 28.297 1.00 87.31 547 VAL A C 1
ATOM 4515 O O . VAL A 1 547 ? 15.472 12.770 28.972 1.00 87.31 547 VAL A O 1
ATOM 4518 N N . HIS A 1 548 ? 14.835 14.143 27.336 1.00 87.75 548 HIS A N 1
ATOM 4519 C CA . HIS A 1 548 ? 13.635 13.377 27.038 1.00 87.75 548 HIS A CA 1
ATOM 4520 C C . HIS A 1 548 ? 13.956 11.966 26.515 1.00 87.75 548 HIS A C 1
ATOM 4522 O O . HIS A 1 548 ? 13.427 10.981 27.035 1.00 87.75 548 HIS A O 1
ATOM 4528 N N . ASP A 1 549 ? 14.847 11.859 25.534 1.00 85.12 549 ASP A N 1
ATOM 4529 C CA . ASP A 1 549 ? 15.097 10.618 24.802 1.00 85.12 549 ASP A CA 1
ATOM 4530 C C . ASP A 1 549 ? 16.024 9.660 25.567 1.00 85.12 549 ASP A C 1
ATOM 4532 O O . ASP A 1 549 ? 15.762 8.459 25.593 1.00 85.12 549 ASP A O 1
ATOM 4536 N N . TYR A 1 550 ? 17.061 10.170 26.246 1.00 86.31 550 TYR A N 1
ATOM 4537 C CA . TYR A 1 550 ? 18.048 9.339 26.958 1.00 86.31 550 TYR A CA 1
ATOM 4538 C C . TYR A 1 550 ? 17.716 9.082 28.428 1.00 86.31 550 TYR A C 1
ATOM 4540 O O . TYR A 1 550 ? 18.320 8.203 29.044 1.00 86.31 550 TYR A O 1
ATOM 4548 N N . LEU A 1 551 ? 16.790 9.843 29.018 1.00 89.38 551 LEU A N 1
ATOM 4549 C CA . LEU A 1 551 ? 16.478 9.738 30.444 1.00 89.38 551 LEU A CA 1
ATOM 4550 C C . LEU A 1 551 ? 14.987 9.516 30.695 1.00 89.38 551 LEU A C 1
ATOM 4552 O O . LEU A 1 551 ? 14.616 8.504 31.288 1.00 89.38 551 LEU A O 1
ATOM 4556 N N . LEU A 1 552 ? 14.121 10.430 30.252 1.00 90.25 552 LEU A N 1
ATOM 4557 C CA . LEU A 1 552 ? 12.701 10.383 30.619 1.00 90.25 552 LEU A CA 1
ATOM 4558 C C . LEU A 1 552 ? 11.951 9.228 29.945 1.00 90.25 552 LEU A C 1
ATOM 4560 O O . LEU A 1 552 ? 11.232 8.500 30.628 1.00 90.25 552 LEU A O 1
ATOM 4564 N N . THR A 1 553 ? 12.166 9.012 28.646 1.00 89.25 553 THR A N 1
ATOM 4565 C CA . THR A 1 553 ? 11.532 7.924 27.885 1.00 89.25 553 THR A CA 1
ATOM 4566 C C . THR A 1 553 ? 11.912 6.540 28.436 1.00 89.25 553 THR A C 1
ATOM 4568 O O . THR A 1 553 ? 11.000 5.792 28.796 1.00 89.25 553 THR A O 1
ATOM 4571 N N . PRO A 1 554 ? 13.206 6.182 28.612 1.00 90.62 554 PRO A N 1
ATOM 4572 C CA . PRO A 1 554 ? 13.566 4.904 29.227 1.00 90.62 554 PRO A CA 1
ATOM 4573 C C . PRO A 1 554 ? 12.984 4.738 30.634 1.00 90.62 554 PRO A C 1
ATOM 4575 O O . PRO A 1 554 ? 12.524 3.652 30.983 1.00 90.62 554 PRO A O 1
ATOM 4578 N N . LEU A 1 555 ? 12.956 5.807 31.439 1.00 90.62 555 LEU A N 1
ATOM 4579 C CA . LEU A 1 555 ? 12.377 5.759 32.780 1.00 90.62 555 LEU A CA 1
ATOM 4580 C C . LEU A 1 555 ? 10.882 5.454 32.769 1.00 90.62 555 LEU A C 1
ATOM 4582 O O . LEU A 1 555 ? 10.427 4.582 33.509 1.00 90.62 555 LEU A O 1
ATOM 4586 N N . GLN A 1 556 ? 10.133 6.146 31.915 1.00 90.44 556 GLN A N 1
ATOM 4587 C CA . GLN A 1 556 ? 8.689 5.974 31.787 1.00 90.44 556 GLN A CA 1
ATOM 4588 C C . GLN A 1 556 ? 8.327 4.574 31.285 1.00 90.44 556 GLN A C 1
ATOM 4590 O O . GLN A 1 556 ? 7.322 3.990 31.703 1.00 90.44 556 GLN A O 1
ATOM 4595 N N . GLU A 1 557 ? 9.136 4.047 30.372 1.00 90.56 557 GLU A N 1
ATOM 4596 C CA . GLU A 1 557 ? 8.849 2.811 29.659 1.00 90.56 557 GLU A CA 1
ATOM 4597 C C . GLU A 1 557 ? 9.319 1.555 30.400 1.00 90.56 557 GLU A C 1
ATOM 4599 O O . GLU A 1 557 ? 8.637 0.530 30.346 1.00 90.56 557 GLU A O 1
ATOM 4604 N N . LEU A 1 558 ? 10.444 1.624 31.122 1.00 91.12 558 LEU A N 1
ATOM 4605 C CA . LEU A 1 558 ? 11.047 0.462 31.785 1.00 91.12 558 LEU A CA 1
ATOM 4606 C C . LEU A 1 558 ? 10.753 0.374 33.288 1.00 91.12 558 LEU A C 1
ATOM 4608 O O . LEU A 1 558 ? 10.852 -0.715 33.855 1.00 91.12 558 LEU A O 1
ATOM 4612 N N . PHE A 1 559 ? 10.385 1.477 33.951 1.00 90.25 559 PHE A N 1
ATOM 4613 C CA . PHE A 1 559 ? 10.266 1.514 35.412 1.00 90.25 559 PHE A CA 1
ATOM 4614 C C . PHE A 1 559 ? 8.870 1.938 35.870 1.00 90.25 559 PHE A C 1
ATOM 4616 O O . PHE A 1 559 ? 8.511 3.115 35.856 1.00 90.25 559 PHE A O 1
ATOM 4623 N N . LYS A 1 560 ? 8.076 0.966 36.334 1.00 88.88 560 LYS A N 1
ATOM 4624 C CA . LYS A 1 560 ? 6.752 1.199 36.932 1.00 88.88 560 LYS A CA 1
ATOM 4625 C C . LYS A 1 560 ? 6.611 0.391 38.234 1.00 88.88 560 LYS A C 1
ATOM 4627 O O . LYS A 1 560 ? 6.351 -0.808 38.149 1.00 88.88 560 LYS A O 1
ATOM 4632 N N . PRO A 1 561 ? 6.760 1.005 39.431 1.00 90.00 561 PRO A N 1
ATOM 4633 C CA . PRO A 1 561 ? 7.074 2.419 39.694 1.00 90.00 561 PRO A CA 1
ATOM 4634 C C . PRO A 1 561 ? 8.554 2.776 39.453 1.00 90.00 561 PRO A C 1
ATOM 4636 O O . PRO A 1 561 ? 9.419 1.902 39.406 1.00 90.00 561 PRO A O 1
ATOM 4639 N N . ILE A 1 562 ? 8.850 4.075 39.341 1.00 89.50 562 ILE A N 1
ATOM 4640 C CA . ILE A 1 562 ? 10.225 4.589 39.221 1.00 89.50 562 ILE A CA 1
ATOM 4641 C C . ILE A 1 562 ? 10.956 4.417 40.560 1.00 89.50 562 ILE A C 1
ATOM 4643 O O . ILE A 1 562 ? 10.378 4.733 41.602 1.00 89.50 562 ILE A O 1
ATOM 4647 N N . PRO A 1 563 ? 12.220 3.953 40.572 1.00 91.12 563 PRO A N 1
ATOM 4648 C CA . PRO A 1 563 ? 12.998 3.857 41.800 1.00 91.12 563 PRO A CA 1
ATOM 4649 C C . PRO A 1 563 ? 13.130 5.210 42.516 1.00 91.12 563 PRO A C 1
ATOM 4651 O O . PRO A 1 563 ? 13.564 6.192 41.920 1.00 91.12 563 PRO A O 1
ATOM 4654 N N . GLU A 1 564 ? 12.842 5.239 43.819 1.00 89.38 564 GLU A N 1
ATOM 4655 C CA . GLU A 1 564 ? 12.890 6.450 44.658 1.00 89.38 564 GLU A CA 1
ATOM 4656 C C . GLU A 1 564 ? 14.229 7.202 44.561 1.00 89.38 564 GLU A C 1
ATOM 4658 O O . GLU A 1 564 ? 14.266 8.426 44.468 1.00 89.38 564 GLU A O 1
ATOM 4663 N N . ILE A 1 565 ? 15.345 6.468 44.498 1.00 91.12 565 ILE A N 1
ATOM 4664 C CA . ILE A 1 565 ? 16.682 7.060 44.357 1.00 91.12 565 ILE A CA 1
ATOM 4665 C C . ILE A 1 565 ? 16.834 7.870 43.058 1.00 91.12 565 ILE A C 1
ATOM 4667 O O . ILE A 1 565 ? 17.463 8.927 43.058 1.00 91.12 565 ILE A O 1
ATOM 4671 N N . ILE A 1 566 ? 16.207 7.418 41.967 1.00 91.44 566 ILE A N 1
ATOM 4672 C CA . ILE A 1 566 ? 16.206 8.112 40.677 1.00 91.44 566 ILE A CA 1
ATOM 4673 C C . ILE A 1 566 ? 15.293 9.337 40.742 1.00 91.44 566 ILE A C 1
ATOM 4675 O O . ILE A 1 566 ? 15.672 10.398 40.251 1.00 91.44 566 ILE A O 1
ATOM 4679 N N . LEU A 1 567 ? 14.125 9.234 41.389 1.00 89.56 567 LEU A N 1
ATOM 4680 C CA . LEU A 1 567 ? 13.226 10.379 41.590 1.00 89.56 567 LEU A CA 1
ATOM 4681 C C . LEU A 1 567 ? 13.928 11.522 42.337 1.00 89.56 567 LEU A C 1
ATOM 4683 O O . LEU A 1 567 ? 13.872 12.672 41.900 1.00 89.56 567 LEU A O 1
ATOM 4687 N N . GLN A 1 568 ? 14.659 11.213 43.410 1.00 89.00 568 GLN A N 1
ATOM 4688 C CA . GLN A 1 568 ? 15.429 12.207 44.168 1.00 89.00 568 GLN A CA 1
ATOM 4689 C C . GLN A 1 568 ? 16.530 12.867 43.326 1.00 89.00 568 GLN A C 1
ATOM 4691 O O . GLN A 1 568 ? 16.796 14.065 43.456 1.00 89.00 568 GLN A O 1
ATOM 4696 N N . GLN A 1 569 ? 17.173 12.108 42.438 1.00 92.69 569 GLN A N 1
ATOM 4697 C CA . GLN A 1 569 ? 18.179 12.642 41.523 1.00 92.69 569 GLN A CA 1
ATOM 4698 C C . GLN A 1 569 ? 17.563 13.510 40.414 1.00 92.69 569 GLN A C 1
ATOM 4700 O O . GLN A 1 569 ? 18.117 14.567 40.107 1.00 92.69 569 GLN A O 1
ATOM 4705 N N . LEU A 1 570 ? 16.404 13.123 39.867 1.00 91.69 570 LEU A N 1
ATOM 4706 C CA . LEU A 1 570 ? 15.665 13.890 38.858 1.00 91.69 570 LEU A CA 1
ATOM 4707 C C . LEU A 1 570 ? 15.255 15.277 39.361 1.00 91.69 570 LEU A C 1
ATOM 4709 O O . LEU A 1 570 ? 15.392 16.249 38.623 1.00 91.69 570 LEU A O 1
ATOM 4713 N N . VAL A 1 571 ? 14.827 15.396 40.623 1.00 89.69 571 VAL A N 1
ATOM 4714 C CA . VAL A 1 571 ? 14.484 16.694 41.244 1.00 89.69 571 VAL A CA 1
ATOM 4715 C C . VAL A 1 571 ? 15.669 17.669 41.221 1.00 89.69 571 VAL A C 1
ATOM 4717 O O . VAL A 1 571 ? 15.487 18.877 41.086 1.00 89.69 571 VAL A O 1
ATOM 4720 N N . ASN A 1 572 ? 16.895 17.149 41.308 1.00 92.25 572 ASN A N 1
ATOM 4721 C CA . ASN A 1 572 ? 18.119 17.949 41.306 1.00 92.25 572 ASN A CA 1
ATOM 4722 C C . ASN A 1 572 ? 18.727 18.140 39.903 1.00 92.25 572 ASN A C 1
ATOM 4724 O O . ASN A 1 572 ? 19.684 18.904 39.754 1.00 92.25 572 ASN A O 1
ATOM 4728 N N . LEU A 1 573 ? 18.196 17.468 38.873 1.00 92.25 573 LEU A N 1
ATOM 4729 C CA . LEU A 1 573 ? 18.735 17.500 37.511 1.00 92.25 573 LEU A CA 1
ATOM 4730 C C . LEU A 1 573 ? 18.800 18.917 36.914 1.00 92.25 573 LEU A C 1
ATOM 4732 O O . LEU A 1 573 ? 19.861 19.260 36.387 1.00 92.25 573 LEU A O 1
ATOM 4736 N N . PRO A 1 574 ? 17.760 19.775 37.005 1.00 92.12 574 PRO A N 1
ATOM 4737 C CA . PRO A 1 574 ? 17.837 21.105 36.405 1.00 92.12 574 PRO A CA 1
ATOM 4738 C C . PRO A 1 574 ? 18.967 21.953 36.994 1.00 92.12 574 PRO A C 1
ATOM 4740 O O . PRO A 1 574 ? 19.686 22.612 36.246 1.00 92.12 574 PRO A O 1
ATOM 4743 N N . SER A 1 575 ? 19.177 21.884 38.313 1.00 92.44 575 SER A N 1
ATOM 4744 C CA . SER A 1 575 ? 20.266 22.595 38.991 1.00 92.44 575 SER A CA 1
ATOM 4745 C C . SER A 1 575 ? 21.635 22.144 38.479 1.00 92.44 575 SER A C 1
ATOM 4747 O O . SER A 1 575 ? 22.472 22.991 38.172 1.00 92.44 575 SER A O 1
ATOM 4749 N N . LYS A 1 576 ? 21.843 20.830 38.301 1.00 92.50 576 LYS A N 1
ATOM 4750 C CA . LYS A 1 576 ? 23.091 20.280 37.740 1.00 92.50 576 LYS A CA 1
ATOM 4751 C C . LYS A 1 576 ? 23.322 20.717 36.293 1.00 92.50 576 LYS A C 1
ATOM 4753 O O . LYS A 1 576 ? 24.433 21.097 35.936 1.00 92.50 576 LYS A O 1
ATOM 4758 N N . LEU A 1 577 ? 22.276 20.690 35.465 1.00 89.38 577 LEU A N 1
ATOM 4759 C CA . LEU A 1 577 ? 22.345 21.149 34.074 1.00 89.38 577 LEU A CA 1
ATOM 4760 C C . LEU A 1 577 ? 22.680 22.644 33.992 1.00 89.38 577 LEU A C 1
ATOM 4762 O O . LEU A 1 577 ? 23.483 23.050 33.155 1.00 89.38 577 LEU A O 1
ATOM 4766 N N . ILE A 1 578 ? 22.106 23.457 34.882 1.00 89.38 578 ILE A N 1
ATOM 4767 C CA . ILE A 1 578 ? 22.386 24.894 34.959 1.00 89.38 578 ILE A CA 1
ATOM 4768 C C . ILE A 1 578 ? 23.817 25.164 35.393 1.00 89.38 578 ILE A C 1
ATOM 4770 O O . ILE A 1 578 ? 24.504 25.947 34.740 1.00 89.38 578 ILE A O 1
ATOM 4774 N N . GLU A 1 579 ? 24.269 24.525 36.469 1.00 91.19 579 GLU A N 1
ATOM 4775 C CA . GLU A 1 579 ? 25.635 24.672 36.968 1.00 91.19 579 GLU A CA 1
ATOM 4776 C C . GLU A 1 579 ? 26.656 24.304 35.885 1.00 91.19 579 GLU A C 1
ATOM 4778 O O . GLU A 1 579 ? 27.640 25.019 35.687 1.00 91.19 579 GLU A O 1
ATOM 4783 N N . LYS A 1 580 ? 26.384 23.232 35.133 1.00 88.19 580 LYS A N 1
ATOM 4784 C CA . LYS A 1 580 ? 27.291 22.734 34.103 1.00 88.19 580 LYS A CA 1
ATOM 4785 C C . LYS A 1 580 ? 27.287 23.571 32.826 1.00 88.19 580 LYS A C 1
ATOM 4787 O O . LYS A 1 580 ? 28.353 23.968 32.359 1.00 88.19 580 LYS A O 1
ATOM 4792 N N . TYR A 1 581 ? 26.115 23.800 32.239 1.00 85.00 581 TYR A N 1
ATOM 4793 C CA . TYR A 1 581 ? 25.998 24.313 30.868 1.00 85.00 581 TYR A CA 1
ATOM 4794 C C . TYR A 1 581 ? 25.555 25.769 30.787 1.00 85.00 581 TYR A C 1
ATOM 4796 O O . TYR A 1 581 ? 25.762 26.419 29.765 1.00 85.00 581 TYR A O 1
ATOM 4804 N N . PHE A 1 582 ? 24.960 26.301 31.855 1.00 85.69 582 PHE A N 1
ATOM 4805 C CA . PHE A 1 582 ? 24.328 27.618 31.843 1.00 85.69 582 PHE A CA 1
ATOM 4806 C C . PHE A 1 582 ? 24.830 28.540 32.960 1.00 85.69 582 PHE A C 1
ATOM 4808 O O . PHE A 1 582 ? 24.165 29.523 33.292 1.00 85.69 582 PHE A O 1
ATOM 4815 N N . SER A 1 583 ? 26.004 28.267 33.538 1.00 85.94 583 SER A N 1
ATOM 4816 C CA . SER A 1 583 ? 26.554 29.049 34.655 1.00 85.94 583 SER A CA 1
ATOM 4817 C C . SER A 1 583 ? 26.739 30.533 34.311 1.00 85.94 583 SER A C 1
ATOM 4819 O O . SER A 1 583 ? 26.476 31.392 35.155 1.00 85.94 583 SER A O 1
ATOM 4821 N N . SER A 1 584 ? 27.090 30.839 33.059 1.00 83.75 584 SER A N 1
ATOM 4822 C CA . SER A 1 584 ? 27.318 32.194 32.536 1.00 83.75 584 SER A CA 1
ATOM 4823 C C . SER A 1 584 ? 26.059 32.932 32.055 1.00 83.75 584 SER A C 1
ATOM 4825 O O . SER A 1 584 ? 26.153 34.086 31.636 1.00 83.75 584 SER A O 1
ATOM 4827 N N . ILE A 1 585 ? 24.884 32.298 32.098 1.00 82.81 585 ILE A N 1
ATOM 4828 C CA . ILE A 1 585 ? 23.632 32.866 31.575 1.00 82.81 585 ILE A CA 1
ATOM 4829 C C . ILE A 1 585 ? 22.901 33.676 32.663 1.00 82.81 585 ILE A C 1
ATOM 4831 O O . ILE A 1 585 ? 23.011 33.333 33.843 1.00 82.81 585 ILE A O 1
ATOM 4835 N N . PRO A 1 586 ? 22.136 34.736 32.316 1.00 89.94 586 PRO A N 1
ATOM 4836 C CA . PRO A 1 586 ? 21.337 35.471 33.295 1.00 89.94 586 PRO A CA 1
ATOM 4837 C C . PRO A 1 586 ? 20.326 34.582 34.036 1.00 89.94 586 PRO A C 1
ATOM 4839 O O . PRO A 1 586 ? 19.713 33.686 33.450 1.00 89.94 586 PRO A O 1
ATOM 4842 N N . ASP A 1 587 ? 20.094 34.876 35.316 1.00 90.25 587 ASP A N 1
ATOM 4843 C CA . ASP A 1 587 ? 19.281 34.033 36.205 1.00 90.25 587 ASP A CA 1
ATOM 4844 C C . ASP A 1 587 ? 17.821 33.875 35.750 1.00 90.25 587 ASP A C 1
ATOM 4846 O O . ASP A 1 587 ? 17.225 32.816 35.939 1.00 90.25 587 ASP A O 1
ATOM 4850 N N . SER A 1 588 ? 17.271 34.867 35.044 1.00 88.94 588 SER A N 1
ATOM 4851 C CA . SER A 1 588 ? 15.918 34.802 34.476 1.00 88.94 588 SER A CA 1
ATOM 4852 C C . SER A 1 588 ? 15.738 33.690 33.433 1.00 88.94 588 SER A C 1
ATOM 4854 O O . SER A 1 588 ? 14.639 33.159 33.272 1.00 88.94 588 SER A O 1
ATOM 4856 N N . TYR A 1 589 ? 16.801 33.307 32.721 1.00 85.31 589 TYR A N 1
ATOM 4857 C CA . TYR A 1 589 ? 16.777 32.175 31.793 1.00 85.31 589 TYR A CA 1
ATOM 4858 C C . TYR A 1 589 ? 16.994 30.847 32.523 1.00 85.31 589 TYR A C 1
ATOM 4860 O O . TYR A 1 589 ? 16.338 29.858 32.191 1.00 85.31 589 TYR A O 1
ATOM 4868 N N . LYS A 1 590 ? 17.849 30.829 33.555 1.00 88.88 590 LYS A N 1
ATOM 4869 C CA . LYS A 1 590 ? 18.046 29.657 34.425 1.00 88.88 590 LYS A CA 1
ATOM 4870 C C . LYS A 1 590 ? 16.730 29.231 35.077 1.00 88.88 590 LYS A C 1
ATOM 4872 O O . LYS A 1 590 ? 16.377 28.059 35.024 1.00 88.88 590 LYS A O 1
ATOM 4877 N N . GLU A 1 591 ? 15.960 30.180 35.607 1.00 90.50 591 GLU A N 1
ATOM 4878 C CA . GLU A 1 591 ? 14.653 29.910 36.218 1.00 90.50 591 GLU A CA 1
ATOM 4879 C C . GLU A 1 591 ? 13.655 29.308 35.215 1.00 90.50 591 GLU A C 1
ATOM 4881 O O . GLU A 1 591 ? 13.057 28.264 35.483 1.00 90.50 591 GLU A O 1
ATOM 4886 N N . LYS A 1 592 ? 13.536 29.902 34.017 1.00 88.62 592 LYS A N 1
ATOM 4887 C CA . LYS A 1 592 ? 12.676 29.379 32.939 1.00 88.62 592 LYS A CA 1
ATOM 4888 C C . LYS A 1 592 ? 13.074 27.969 32.506 1.00 88.62 592 LYS A C 1
ATOM 4890 O O . LYS A 1 592 ? 12.204 27.151 32.208 1.00 88.62 592 LYS A O 1
ATOM 4895 N N . PHE A 1 593 ? 14.374 27.685 32.444 1.00 87.12 593 PHE A N 1
ATOM 4896 C CA . PHE A 1 593 ? 14.883 26.353 32.136 1.00 87.12 593 PHE A CA 1
ATOM 4897 C C . PHE A 1 593 ? 14.530 25.350 33.239 1.00 87.12 593 PHE A C 1
ATOM 4899 O O . PHE A 1 593 ? 13.935 24.316 32.939 1.00 87.12 593 PHE A O 1
ATOM 4906 N N . THR A 1 594 ? 14.795 25.685 34.508 1.00 90.38 594 THR A N 1
ATOM 4907 C CA . THR A 1 594 ? 14.413 24.857 35.663 1.00 90.38 594 THR A CA 1
ATOM 4908 C C . THR A 1 594 ? 12.932 24.522 35.647 1.00 90.38 594 THR A C 1
ATOM 4910 O O . THR A 1 594 ? 12.561 23.353 35.751 1.00 90.38 594 THR A O 1
ATOM 4913 N N . GLN A 1 595 ? 12.079 25.535 35.473 1.00 90.12 595 GLN A N 1
ATOM 4914 C CA . GLN A 1 595 ? 10.635 25.347 35.428 1.00 90.12 595 GLN A CA 1
ATOM 4915 C C . GLN A 1 595 ? 10.238 24.392 34.300 1.00 90.12 595 GLN A C 1
ATOM 4917 O O . GLN A 1 595 ? 9.427 23.495 34.522 1.00 90.12 595 GLN A O 1
ATOM 4922 N N . LYS A 1 596 ? 10.819 24.546 33.106 1.00 87.38 596 LYS A N 1
ATOM 4923 C CA . LYS A 1 596 ? 10.492 23.718 31.941 1.00 87.38 596 LYS A CA 1
ATOM 4924 C C . LYS A 1 596 ? 10.938 22.263 32.110 1.00 87.38 596 LYS A C 1
ATOM 4926 O O . LYS A 1 596 ? 10.126 21.371 31.878 1.00 87.38 596 LYS A O 1
ATOM 4931 N N . VAL A 1 597 ? 12.166 22.016 32.573 1.00 87.56 597 VAL A N 1
ATOM 4932 C CA . VAL A 1 597 ? 12.662 20.652 32.841 1.00 87.56 597 VAL A CA 1
ATOM 4933 C C . VAL A 1 597 ? 11.829 19.979 33.934 1.00 87.56 597 VAL A C 1
ATOM 4935 O O . VAL A 1 597 ? 11.367 18.858 33.737 1.00 87.56 597 VAL A O 1
ATOM 4938 N N . ASN A 1 598 ? 11.543 20.680 35.038 1.00 89.62 598 ASN A N 1
ATOM 4939 C CA . ASN A 1 598 ? 10.665 20.162 36.092 1.00 89.62 598 ASN A CA 1
ATOM 4940 C C . ASN A 1 598 ? 9.256 19.866 35.572 1.00 89.62 598 ASN A C 1
ATOM 4942 O O . ASN A 1 598 ? 8.692 18.825 35.893 1.00 89.62 598 ASN A O 1
ATOM 4946 N N . THR A 1 599 ? 8.704 20.745 34.732 1.00 88.50 599 THR A N 1
ATOM 4947 C CA . THR A 1 599 ? 7.397 20.535 34.095 1.00 88.50 599 THR A CA 1
ATOM 4948 C C . THR A 1 599 ? 7.409 19.270 33.241 1.00 88.50 599 THR A C 1
ATOM 4950 O O . THR A 1 599 ? 6.493 18.467 33.360 1.00 88.50 599 THR A O 1
ATOM 4953 N N . ASN A 1 600 ? 8.455 19.040 32.440 1.00 85.56 600 ASN A N 1
ATOM 4954 C CA . ASN A 1 600 ? 8.578 17.826 31.631 1.00 85.56 600 ASN A CA 1
ATOM 4955 C C . ASN A 1 600 ? 8.695 16.563 32.504 1.00 85.56 600 ASN A C 1
ATOM 4957 O O . ASN A 1 600 ? 8.027 15.572 32.217 1.00 85.56 600 ASN A O 1
ATOM 4961 N N . ILE A 1 601 ? 9.475 16.597 33.592 1.00 87.88 601 ILE A N 1
ATOM 4962 C CA . ILE A 1 601 ? 9.577 15.484 34.557 1.00 87.88 601 ILE A CA 1
ATOM 4963 C C . ILE A 1 601 ? 8.199 15.180 35.168 1.00 87.88 601 ILE A C 1
ATOM 4965 O O . ILE A 1 601 ? 7.765 14.030 35.182 1.00 87.88 601 ILE A O 1
ATOM 4969 N N . VAL A 1 602 ? 7.483 16.211 35.631 1.00 87.06 602 VAL A N 1
ATOM 4970 C CA . VAL A 1 602 ? 6.144 16.064 36.220 1.00 87.06 602 VAL A CA 1
ATOM 4971 C C . VAL A 1 602 ? 5.143 15.534 35.194 1.00 87.06 602 VAL A C 1
ATOM 4973 O O . VAL A 1 602 ? 4.435 14.575 35.485 1.00 87.06 602 VAL A O 1
ATOM 4976 N N . HIS A 1 603 ? 5.111 16.097 33.984 1.00 84.69 603 HIS A N 1
ATOM 4977 C CA . HIS A 1 603 ? 4.238 15.627 32.906 1.00 84.69 603 HIS A CA 1
ATOM 4978 C C . HIS A 1 603 ? 4.496 14.163 32.551 1.00 84.69 603 HIS A C 1
ATOM 4980 O O . HIS A 1 603 ? 3.545 13.409 32.379 1.00 84.69 603 HIS A O 1
ATOM 4986 N N . THR A 1 604 ? 5.765 13.757 32.466 1.00 83.38 604 THR A N 1
ATOM 4987 C CA . THR A 1 604 ? 6.135 12.389 32.076 1.00 83.38 604 THR A CA 1
ATOM 4988 C C . THR A 1 604 ? 5.660 11.360 33.105 1.00 83.38 604 THR A C 1
ATOM 4990 O O . THR A 1 604 ? 5.240 10.264 32.732 1.00 83.38 604 THR A O 1
ATOM 4993 N N . PHE A 1 605 ? 5.710 11.694 34.400 1.00 82.44 605 PHE A N 1
ATOM 4994 C CA . PHE A 1 605 ? 5.537 10.701 35.467 1.00 82.44 605 PHE A CA 1
ATOM 4995 C C . PHE A 1 605 ? 4.266 10.843 36.307 1.00 82.44 605 PHE A C 1
ATOM 4997 O O . PHE A 1 605 ? 3.839 9.859 36.907 1.00 82.44 605 PHE A O 1
ATOM 5004 N N . TYR A 1 606 ? 3.655 12.027 36.361 1.00 78.44 606 TYR A N 1
ATOM 5005 C CA . TYR A 1 606 ? 2.557 12.323 37.288 1.00 78.44 606 TYR A CA 1
ATOM 5006 C C . TYR A 1 606 ? 1.272 12.794 36.614 1.00 78.44 606 TYR A C 1
ATOM 5008 O O . TYR A 1 606 ? 0.229 12.776 37.261 1.00 78.44 606 TYR A O 1
ATOM 5016 N N . MET A 1 607 ? 1.302 13.182 35.336 1.00 67.69 607 MET A N 1
ATOM 5017 C CA . MET A 1 607 ? 0.071 13.507 34.617 1.00 67.69 607 MET A CA 1
ATOM 5018 C C . MET A 1 607 ? -0.482 12.247 33.965 1.00 67.69 607 MET A C 1
ATOM 5020 O O . MET A 1 607 ? -0.009 11.788 32.926 1.00 67.69 607 MET A O 1
ATOM 5024 N N . THR A 1 608 ? -1.495 11.666 34.604 1.00 59.97 608 THR A N 1
ATOM 5025 C CA . THR A 1 608 ? -2.309 10.635 33.962 1.00 59.97 608 THR A CA 1
ATOM 5026 C C . THR A 1 608 ? -3.213 11.296 32.917 1.00 59.97 608 THR A C 1
ATOM 5028 O O . THR A 1 608 ? -3.494 12.491 33.001 1.00 59.97 608 THR A O 1
ATOM 5031 N N . GLY A 1 609 ? -3.666 10.558 31.899 1.00 56.19 609 GLY A N 1
ATOM 5032 C CA . GLY A 1 609 ? -4.451 11.126 30.787 1.00 56.19 609 GLY A CA 1
ATOM 5033 C C . GLY A 1 609 ? -5.756 11.841 31.186 1.00 56.19 609 GLY A C 1
ATOM 5034 O O . GLY A 1 609 ? -6.372 12.474 30.338 1.00 56.19 609 GLY A O 1
ATOM 5035 N N . SER A 1 610 ? -6.181 11.764 32.452 1.00 50.75 610 SER A N 1
ATOM 5036 C CA . SER A 1 610 ? -7.307 12.523 33.010 1.00 50.75 610 SER A CA 1
ATOM 5037 C C . SER A 1 610 ? -6.962 13.945 33.469 1.00 50.75 610 SER A C 1
ATOM 5039 O O . SER A 1 610 ? -7.880 14.727 33.698 1.00 50.75 610 SER A O 1
ATOM 5041 N N . ASP A 1 611 ? -5.679 14.291 33.602 1.00 48.66 611 ASP A N 1
ATOM 5042 C CA . ASP A 1 611 ? -5.230 15.554 34.213 1.00 48.66 611 ASP A CA 1
ATOM 5043 C C . ASP A 1 611 ? -4.802 16.615 33.184 1.00 48.66 611 ASP A C 1
ATOM 5045 O O . ASP A 1 611 ? -4.373 17.707 33.555 1.00 48.66 611 ASP A O 1
ATOM 5049 N N . THR A 1 612 ? -4.897 16.319 31.883 1.00 43.97 612 THR A N 1
ATOM 5050 C CA . THR A 1 612 ? -4.589 17.284 30.815 1.00 43.97 612 THR A CA 1
ATOM 5051 C C . THR A 1 612 ? -5.813 18.175 30.562 1.00 43.97 612 THR A C 1
ATOM 5053 O O . THR A 1 612 ? -6.854 17.651 30.164 1.00 43.97 612 THR A O 1
ATOM 5056 N N . PRO A 1 613 ? -5.743 19.505 30.770 1.00 41.28 613 PRO A N 1
ATOM 5057 C CA . PRO A 1 613 ? -6.826 20.398 30.367 1.00 41.28 613 PRO A CA 1
ATOM 5058 C C . PRO A 1 613 ? -6.965 20.352 28.839 1.00 41.28 613 PRO A C 1
ATOM 5060 O O . PRO A 1 613 ? -5.975 20.568 28.139 1.00 41.28 613 PRO A O 1
ATOM 5063 N N . THR A 1 614 ? -8.164 20.042 28.337 1.00 40.16 614 THR A N 1
ATOM 5064 C CA . THR A 1 614 ? -8.520 20.159 26.909 1.00 40.16 614 THR A CA 1
ATOM 5065 C C . THR A 1 614 ? -8.505 21.595 26.427 1.00 40.16 614 THR A C 1
ATOM 5067 O O . THR A 1 614 ? -9.027 22.449 27.186 1.00 40.16 614 THR A O 1
#